Protein 6CR0 (pdb70)

Secondary structure (DSSP, 8-state):
-EEEEEE--BHHHHHHHHHHHHTT--EEEEESSSSSBTT--EEEETTEEEE-S--B--TTSHHHHHHHHHHT--EEEP--TT--EEEEE-TTS-EEEE-HHHHHHHHHHHHHHHTTTHHHH-SSTTSTTSSTHHHHHTTSBHHHHHTTS---HHHHHHHHHHHHHHHTS-TTSBBHHHHHHHHHHTTT-HHHHHHHTTSEEETT-HHHHHHHHHHT--EEEEESS-EEEEEE-SS-EEEEETTS-EEEEEEEEE---GGGGGGSEEESPPPHHHHHHHHHTB--B-EEEEEEESS---SEEEEE-TTSS-SEEEEEEEETTTEEEEEEEESBGGGS-TT-HHHHHHHHHHHH-S--EEEEEEE-GGG-TTTSSSS--BBTTTGGGHHHHHS-BTTEEE-SGGG-SS-TTSHHHHHHHHHHHHHHHHHHH-

Foldseek 3Di:
DFAEEEEAQALLSLLLLLLLQVVVGAYEYEYQAPAHHQQWDWDDDPNDTDTFGDWFADVLLPLVVVLCVVQVWDWDWDPPVQADWEWEQAAVLDIDIDPPVRLCVQQLVLVCQLLVCLCVQPVPLLQRCPPVVLLVQLQQFSVNSSVVRPGDDSNSQLVQLVCLLLQLHRRRWFGSVVVSSLCVSLVVDSVSSVCRVHTTTTVPGPRVSSVSSNVSGPYHYHYNWHWAEWEDDLAWIWIATPVGDIDIHRFYEYAFALLLVVRHHYVVDQDPLSVVCSVAWGDFFKKKKKWFWLAFQGFYWYAYHPPLFFRIWGWPDGDNGRRTIIITMGRHCVSFDPVDVVRVVVSVCSHRNDIDIDDMDMDRQCPPSRRVHSFGGTTRSPLVSLCSQQPADNRYGYAYLSNGSHRSRHSSRSSRRSVVSSVVSVVVVD

Nearest PDB structures (foldseek):
  6cr0-assembly1_A  TM=1.002E+00  e=2.284E-96  Shinella sp. HZN7
  7khn-assembly1_A  TM=9.848E-01  e=5.709E-60  Pseudomonas putida S16
  6c71-assembly2_D-2  TM=9.847E-01  e=2.132E-59  Pseudomonas putida S16
  7kho-assembly2_B  TM=9.846E-01  e=1.901E-59  Pseudomonas putida S16
  8dq8-assembly1_A  TM=9.845E-01  e=6.704E-59  Pseudomonas putida S16

GO terms:
  GO:0018531 (S)-6-hydroxynicotine oxidase activity (F, EXP)

Organism: Shinella sp. (strain HZN7) (NCBI:txid879274)

B-factor: mean 30.32, std 12.11, range [13.27, 99.27]

Radius of gyration: 21.41 Å; Cα contacts (8 Å, |Δi|>4): 996; chains: 1; bounding box: 61×57×40 Å

Structure (mmCIF, N/CA/C/O backbone):
data_6CR0
#
_entry.id   6CR0
#
_cell.length_a   96.282
_cell.length_b   96.282
_cell.length_c   78.628
_cell.angle_alpha   90.000
_cell.angle_beta   90.000
_cell.angle_gamma   120.000
#
_symmetry.space_group_name_H-M   'P 31 2 1'
#
loop_
_entity.id
_entity.type
_entity.pdbx_description
1 polymer '(S)-6-hydroxynicotine oxidase'
2 non-polymer 'CALCIUM ION'
3 non-polymer (4S)-2-METHYL-2,4-PENTANEDIOL
4 non-polymer 'ACETATE ION'
5 non-polymer 'FLAVIN-ADENINE DINUCLEOTIDE'
6 water water
#
loop_
_atom_site.group_PDB
_atom_site.id
_atom_site.type_symbol
_atom_site.label_atom_id
_atom_site.label_alt_id
_atom_site.label_comp_id
_atom_site.label_asym_id
_atom_site.label_entity_id
_atom_site.label_seq_id
_atom_site.pdbx_PDB_ins_code
_atom_site.Cartn_x
_atom_site.Cartn_y
_atom_site.Cartn_z
_atom_site.occupancy
_atom_site.B_iso_or_equiv
_atom_site.auth_seq_id
_atom_site.auth_comp_id
_atom_site.auth_asym_id
_atom_site.auth_atom_id
_atom_site.pdbx_PDB_model_num
ATOM 1 N N . ILE A 1 8 ? 53.089 89.297 88.392 1.00 56.33 5 ILE A N 1
ATOM 2 C CA . ILE A 1 8 ? 54.005 90.422 88.598 1.00 67.60 5 ILE A CA 1
ATOM 3 C C . ILE A 1 8 ? 54.907 90.184 89.814 1.00 70.01 5 ILE A C 1
ATOM 4 O O . ILE A 1 8 ? 54.510 90.435 90.953 1.00 55.16 5 ILE A O 1
ATOM 6 N N . TYR A 1 9 ? 56.134 89.725 89.568 1.00 58.93 6 TYR A N 1
ATOM 7 C CA . TYR A 1 9 ? 57.014 89.301 90.648 1.00 48.21 6 TYR A CA 1
ATOM 8 C C . TYR A 1 9 ? 57.762 90.478 91.255 1.00 36.79 6 TYR A C 1
ATOM 9 O O . TYR A 1 9 ? 57.983 91.511 90.620 1.00 40.94 6 TYR A O 1
ATOM 18 N N . ASP A 1 10 ? 58.179 90.304 92.510 1.00 34.81 7 ASP A N 1
ATOM 19 C CA . ASP A 1 10 ? 59.138 91.238 93.086 1.00 45.69 7 ASP A CA 1
ATOM 20 C C . ASP A 1 10 ? 60.451 91.202 92.309 1.00 40.05 7 ASP A C 1
ATOM 21 O O . ASP A 1 10 ? 61.026 92.246 91.979 1.00 36.34 7 ASP A O 1
ATOM 26 N N . ALA A 1 11 ? 60.937 90.003 91.996 1.00 39.27 8 ALA A N 1
ATOM 27 C CA . ALA A 1 11 ? 62.202 89.867 91.293 1.00 40.37 8 ALA A CA 1
ATOM 28 C C . ALA A 1 11 ? 62.163 88.673 90.353 1.00 31.85 8 ALA A C 1
ATOM 29 O O . ALA A 1 11 ? 61.659 87.601 90.700 1.00 36.94 8 ALA A O 1
ATOM 31 N N . ILE A 1 12 ? 62.654 88.885 89.143 1.00 32.77 9 ILE A N 1
ATOM 32 C CA . ILE A 1 12 ? 63.004 87.798 88.234 1.00 34.26 9 ILE A CA 1
ATOM 33 C C . ILE A 1 12 ? 64.513 87.617 88.307 1.00 30.90 9 ILE A C 1
ATOM 34 O O . ILE A 1 12 ? 65.268 88.580 88.134 1.00 33.45 9 ILE A O 1
ATOM 39 N N . VAL A 1 13 ? 64.952 86.383 88.540 1.00 33.65 10 VAL A N 1
ATOM 40 C CA . VAL A 1 13 ? 66.366 86.024 88.545 1.00 30.74 10 VAL A CA 1
ATOM 41 C C . VAL A 1 13 ? 66.637 85.176 87.308 1.00 28.84 10 VAL A C 1
ATOM 42 O O . VAL A 1 13 ? 66.077 84.085 87.162 1.00 32.42 10 VAL A O 1
ATOM 46 N N . VAL A 1 14 ? 67.486 85.681 86.418 1.00 28.30 11 VAL A N 1
ATOM 47 C CA . VAL A 1 14 ? 67.820 84.989 85.187 1.00 27.12 11 VAL A CA 1
ATOM 48 C C . VAL A 1 14 ? 69.099 84.197 85.441 1.00 32.05 11 VAL A C 1
ATOM 49 O O . VAL A 1 14 ? 70.171 84.782 85.624 1.00 31.56 11 VAL A O 1
ATOM 53 N N . GLY A 1 15 ? 68.978 82.869 85.444 1.00 30.17 12 GLY A N 1
ATOM 54 C CA . GLY A 1 15 ? 70.119 81.980 85.566 1.00 31.09 12 GLY A CA 1
ATOM 55 C C . GLY A 1 15 ? 70.115 81.231 86.887 1.00 26.49 12 GLY A C 1
ATOM 56 O O . GLY A 1 15 ? 69.913 81.854 87.942 1.00 28.85 12 GLY A O 1
ATOM 57 N N . ALA A 1 16 ? 70.355 79.911 86.857 1.00 31.13 13 ALA A N 1
ATOM 58 C CA . ALA A 1 16 ? 70.328 79.073 88.050 1.00 31.49 13 ALA A CA 1
ATOM 59 C C . ALA A 1 16 ? 71.681 78.400 88.292 1.00 26.86 13 ALA A C 1
ATOM 60 O O . ALA A 1 16 ? 71.758 77.260 88.739 1.00 28.91 13 ALA A O 1
ATOM 62 N N . GLY A 1 17 ? 72.768 79.113 88.014 1.00 26.76 14 GLY A N 1
ATOM 63 C CA . GLY A 1 17 ? 74.059 78.780 88.569 1.00 27.06 14 GLY A CA 1
ATOM 64 C C . GLY A 1 17 ? 74.150 79.292 89.993 1.00 25.18 14 GLY A C 1
ATOM 65 O O . GLY A 1 17 ? 73.172 79.729 90.598 1.00 27.52 14 GLY A O 1
ATOM 66 N N . PHE A 1 18 ? 75.361 79.228 90.538 1.00 22.29 15 PHE A N 1
ATOM 67 C CA . PHE A 1 18 ? 75.544 79.616 91.935 1.00 23.05 15 PHE A CA 1
ATOM 68 C C . PHE A 1 18 ? 75.094 81.054 92.204 1.00 24.24 15 PHE A C 1
ATOM 69 O O . PHE A 1 18 ? 74.472 81.310 93.233 1.00 25.69 15 PHE A O 1
ATOM 77 N N . SER A 1 19 ? 75.420 82.011 91.321 1.00 24.65 16 SER A N 1
ATOM 78 C CA . SER A 1 19 ? 75.065 83.407 91.596 1.00 23.23 16 SER A CA 1
ATOM 79 C C . SER A 1 19 ? 73.550 83.617 91.568 1.00 24.28 16 SER A C 1
ATOM 80 O O . SER A 1 19 ? 72.986 84.286 92.448 1.00 24.82 16 SER A O 1
ATOM 83 N N . GLY A 1 20 ? 72.868 83.045 90.580 1.00 26.05 17 GLY A N 1
ATOM 84 C CA . GLY A 1 20 ? 71.432 83.222 90.518 1.00 29.13 17 GLY A CA 1
ATOM 85 C C . GLY A 1 20 ? 70.729 82.494 91.645 1.00 28.45 17 GLY A C 1
ATOM 86 O O . GLY A 1 20 ? 69.754 82.996 92.211 1.00 28.47 17 GLY A O 1
ATOM 87 N N . LEU A 1 21 ? 71.219 81.306 91.998 1.00 25.76 18 LEU A N 1
ATOM 88 C CA . LEU A 1 21 ? 70.580 80.552 93.070 1.00 25.92 18 LEU A CA 1
ATOM 89 C C . LEU A 1 21 ? 70.724 81.271 94.403 1.00 26.72 18 LEU A C 1
ATOM 90 O O . LEU A 1 21 ? 69.764 81.358 95.168 1.00 27.30 18 LEU A O 1
ATOM 95 N N . VAL A 1 22 ? 71.928 81.767 94.715 1.00 27.20 19 VAL A N 1
ATOM 96 C CA . VAL A 1 22 ? 72.113 82.514 95.962 1.00 25.07 19 VAL A CA 1
ATOM 97 C C . VAL A 1 22 ? 71.301 83.811 95.959 1.00 27.10 19 VAL A C 1
ATOM 98 O O . VAL A 1 22 ? 70.682 84.165 96.969 1.00 27.20 19 VAL A O 1
ATOM 102 N N . ALA A 1 23 ? 71.283 84.540 94.835 1.00 26.86 20 ALA A N 1
ATOM 103 C CA . ALA A 1 23 ? 70.432 85.729 94.738 1.00 27.26 20 ALA A CA 1
ATOM 104 C C . ALA A 1 23 ? 68.977 85.391 95.059 1.00 28.79 20 ALA A C 1
ATOM 105 O O . ALA A 1 23 ? 68.321 86.067 95.862 1.00 30.07 20 ALA A O 1
ATOM 107 N N . ALA A 1 24 ? 68.462 84.325 94.461 1.00 28.01 21 ALA A N 1
ATOM 108 C CA . ALA A 1 24 ? 67.069 83.947 94.682 1.00 30.38 21 ALA A CA 1
ATOM 109 C C . ALA A 1 24 ? 66.832 83.510 96.120 1.00 31.64 21 ALA A C 1
ATOM 110 O O . ALA A 1 24 ? 65.775 83.789 96.696 1.00 31.61 21 ALA A O 1
ATOM 112 N N . ARG A 1 25 ? 67.808 82.822 96.712 1.00 32.63 22 ARG A N 1
ATOM 113 C CA . ARG A 1 25 ? 67.698 82.399 98.102 1.00 31.42 22 ARG A CA 1
ATOM 114 C C . ARG A 1 25 ? 67.660 83.607 99.031 1.00 34.86 22 ARG A C 1
ATOM 115 O O . ARG A 1 25 ? 66.848 83.660 99.968 1.00 34.96 22 ARG A O 1
ATOM 123 N N . GLU A 1 26 ? 68.513 84.605 98.774 1.00 32.36 23 GLU A N 1
ATOM 124 C CA . GLU A 1 26 ? 68.532 85.800 99.619 1.00 33.87 23 GLU A CA 1
ATOM 125 C C . GLU A 1 26 ? 67.219 86.571 99.510 1.00 31.86 23 GLU A C 1
ATOM 126 O O . GLU A 1 26 ? 66.649 87.001 100.520 1.00 34.52 23 GLU A O 1
ATOM 132 N N . LEU A 1 27 ? 66.729 86.766 98.281 1.00 30.63 24 LEU A N 1
ATOM 133 C CA . LEU A 1 27 ? 65.494 87.535 98.084 1.00 34.16 24 LEU A CA 1
ATOM 134 C C . LEU A 1 27 ? 64.290 86.792 98.656 1.00 39.48 24 LEU A C 1
ATOM 135 O O . LEU A 1 27 ? 63.392 87.405 99.257 1.00 35.65 24 LEU A O 1
ATOM 140 N N . SER A 1 28 ? 64.251 85.472 98.465 1.00 37.16 25 SER A N 1
ATOM 141 C CA A SER A 1 28 ? 63.209 84.646 99.074 0.50 42.16 25 SER A CA 1
ATOM 142 C CA B SER A 1 28 ? 63.203 84.659 99.073 0.50 42.05 25 SER A CA 1
ATOM 143 C C . SER A 1 28 ? 63.223 84.784 100.589 1.00 43.69 25 SER A C 1
ATOM 144 O O . SER A 1 28 ? 62.162 84.926 101.222 1.00 41.42 25 SER A O 1
ATOM 149 N N . ALA A 1 29 ? 64.413 84.749 101.191 1.00 44.25 26 ALA A N 1
ATOM 150 C CA . ALA A 1 29 ? 64.525 84.853 102.641 1.00 50.52 26 ALA A CA 1
ATOM 151 C C . ALA A 1 29 ? 64.102 86.225 103.139 1.00 39.16 26 ALA A C 1
ATOM 152 O O . ALA A 1 29 ? 63.733 86.370 104.309 1.00 45.67 26 ALA A O 1
ATOM 154 N N . GLN A 1 30 ? 64.181 87.245 102.292 1.00 39.42 27 GLN A N 1
ATOM 155 C CA . GLN A 1 30 ? 63.683 88.568 102.643 1.00 45.01 27 GLN A CA 1
ATOM 156 C C . GLN A 1 30 ? 62.170 88.690 102.507 1.00 55.95 27 GLN A C 1
ATOM 157 O O . GLN A 1 30 ? 61.635 89.786 102.701 1.00 59.85 27 GLN A O 1
ATOM 163 N N . GLY A 1 31 ? 61.480 87.602 102.173 1.00 41.43 28 GLY A N 1
ATOM 164 C CA . GLY A 1 31 ? 60.041 87.637 101.977 1.00 37.50 28 GLY A CA 1
ATOM 165 C C . GLY A 1 31 ? 59.582 88.197 100.649 1.00 41.24 28 GLY A C 1
ATOM 166 O O . GLY A 1 31 ? 58.396 88.510 100.499 1.00 41.42 28 GLY A O 1
ATOM 167 N N . ARG A 1 32 ? 60.473 88.322 99.671 1.00 40.76 29 ARG A N 1
ATOM 168 C CA . ARG A 1 32 ? 60.111 88.831 98.357 1.00 45.00 29 ARG A CA 1
ATOM 169 C C . ARG A 1 32 ? 59.660 87.686 97.447 1.00 52.09 29 ARG A C 1
ATOM 170 O O . ARG A 1 32 ? 60.028 86.528 97.649 1.00 41.25 29 ARG A O 1
ATOM 173 N N . SER A 1 33 ? 58.836 88.013 96.449 1.00 40.12 30 SER A N 1
ATOM 174 C CA . SER A 1 33 ? 58.380 87.021 95.482 1.00 44.34 30 SER A CA 1
ATOM 175 C C . SER A 1 33 ? 59.377 86.923 94.329 1.00 37.95 30 SER A C 1
ATOM 176 O O . SER A 1 33 ? 59.771 87.945 93.755 1.00 41.18 30 SER A O 1
ATOM 179 N N . VAL A 1 34 ? 59.781 85.701 93.989 1.00 41.48 31 VAL A N 1
ATOM 180 C CA . VAL A 1 34 ? 60.888 85.475 93.064 1.00 41.45 31 VAL A CA 1
ATOM 181 C C . VAL A 1 34 ? 60.483 84.498 91.969 1.00 38.87 31 VAL A C 1
ATOM 182 O O . VAL A 1 34 ? 59.898 83.444 92.240 1.00 37.40 31 VAL A O 1
ATOM 186 N N . LEU A 1 35 ? 60.846 84.824 90.733 1.00 34.98 32 LEU A N 1
ATOM 187 C CA . LEU A 1 35 ? 60.800 83.879 89.631 1.00 36.32 32 LEU A CA 1
ATOM 188 C C . LEU A 1 35 ? 62.226 83.626 89.158 1.00 31.94 32 LEU A C 1
ATOM 189 O O . LEU A 1 35 ? 62.949 84.575 88.844 1.00 37.15 32 LEU A O 1
ATOM 194 N N . ILE A 1 36 ? 62.607 82.358 89.075 1.00 32.45 33 ILE A N 1
ATOM 195 C CA . ILE A 1 36 ? 63.884 81.956 88.480 1.00 34.59 33 ILE A CA 1
ATOM 196 C C . ILE A 1 36 ? 63.638 81.466 87.059 1.00 37.92 33 ILE A C 1
ATOM 197 O O . ILE A 1 36 ? 62.792 80.588 86.839 1.00 39.16 33 ILE A O 1
ATOM 202 N N . ILE A 1 37 ? 64.393 82.003 86.100 1.00 33.29 34 ILE A N 1
ATOM 203 C CA . ILE A 1 37 ? 64.319 81.589 84.697 1.00 29.84 34 ILE A CA 1
ATOM 204 C C . ILE A 1 37 ? 65.695 81.054 84.290 1.00 30.42 34 ILE A C 1
ATOM 205 O O . ILE A 1 37 ? 66.702 81.766 84.388 1.00 30.16 34 ILE A O 1
ATOM 210 N N . GLU A 1 38 ? 65.740 79.807 83.838 1.00 32.49 35 GLU A N 1
ATOM 211 C CA . GLU A 1 38 ? 66.986 79.142 83.469 1.00 33.36 35 GLU A CA 1
ATOM 212 C C . GLU A 1 38 ? 66.853 78.520 82.086 1.00 30.51 35 GLU A C 1
ATOM 213 O O . GLU A 1 38 ? 65.880 77.812 81.818 1.00 34.55 35 GLU A O 1
ATOM 219 N N . ALA A 1 39 D 67.846 78.761 81.217 1.00 31.64 36 ALA A N 1
ATOM 220 C CA . ALA A 1 39 D 67.807 78.221 79.861 1.00 30.28 36 ALA A CA 1
ATOM 221 C C . ALA A 1 39 D 67.904 76.700 79.845 1.00 35.53 36 ALA A C 1
ATOM 222 O O . ALA A 1 39 D 67.246 76.038 79.035 1.00 37.42 36 ALA A O 1
ATOM 224 N N . ARG A 1 40 ? 68.756 76.134 80.690 1.00 32.10 37 ARG A N 1
ATOM 225 C CA . ARG A 1 40 ? 69.008 74.706 80.698 1.00 31.08 37 ARG A CA 1
ATOM 226 C C . ARG A 1 40 ? 67.910 73.966 81.454 1.00 30.15 37 ARG A C 1
ATOM 227 O O . ARG A 1 40 ? 67.031 74.562 82.089 1.00 31.71 37 ARG A O 1
ATOM 235 N N . HIS A 1 41 ? 67.998 72.636 81.397 1.00 33.32 38 HIS A N 1
ATOM 236 C CA . HIS A 1 41 ? 67.116 71.757 82.148 1.00 37.93 38 HIS A CA 1
ATOM 237 C C . HIS A 1 41 ? 67.759 71.269 83.438 1.00 37.80 38 HIS A C 1
ATOM 238 O O . HIS A 1 41 ? 67.434 70.177 83.915 1.00 38.99 38 HIS A O 1
ATOM 245 N N . ARG A 1 42 ? 68.658 72.064 84.018 1.00 35.24 39 ARG A N 1
ATOM 246 C CA . ARG A 1 42 ? 69.397 71.654 85.202 1.00 30.46 39 ARG A CA 1
ATOM 247 C C . ARG A 1 42 ? 69.848 72.885 85.963 1.00 29.33 39 ARG A C 1
ATOM 248 O O . ARG A 1 42 ? 69.883 73.988 85.414 1.00 28.72 39 ARG A O 1
ATOM 256 N N . LEU A 1 43 ? 70.248 72.667 87.214 1.00 29.21 40 LEU A N 1
ATOM 257 C CA . LEU A 1 43 ? 70.934 73.678 88.008 1.00 29.33 40 LEU A CA 1
ATOM 258 C C . LEU A 1 43 ? 72.428 73.661 87.729 1.00 26.24 40 LEU A C 1
ATOM 259 O O . LEU A 1 43 ? 72.973 72.687 87.216 1.00 26.09 40 LEU A O 1
ATOM 264 N N . GLY A 1 44 ? 73.116 74.731 88.134 1.00 24.97 41 GLY A N 1
ATOM 265 C CA . GLY A 1 44 ? 74.561 74.692 88.316 1.00 24.65 41 GLY A CA 1
ATOM 266 C C . GLY A 1 44 ? 75.374 75.521 87.334 1.00 27.67 41 GLY A C 1
ATOM 267 O O . GLY A 1 44 ? 76.488 75.945 87.676 1.00 24.18 41 GLY A O 1
ATOM 268 N N . GLY A 1 45 ? 74.866 75.729 86.120 1.00 26.82 42 GLY A N 1
ATOM 269 C CA . GLY A 1 45 ? 75.572 76.556 85.157 1.00 28.03 42 GLY A CA 1
ATOM 270 C C . GLY A 1 45 ? 76.916 75.971 84.760 1.00 24.08 42 GLY A C 1
ATOM 271 O O . GLY A 1 45 ? 77.014 74.874 84.180 1.00 24.99 42 GLY A O 1
ATOM 272 N N . ARG A 1 46 ? 77.982 76.713 85.059 1.00 22.71 43 ARG A N 1
ATOM 273 C CA . ARG A 1 46 ? 79.341 76.262 84.773 1.00 22.96 43 ARG A CA 1
ATOM 274 C C . ARG A 1 46 ? 79.897 75.327 85.851 1.00 21.33 43 ARG A C 1
ATOM 275 O O . ARG A 1 46 ? 81.075 74.944 85.797 1.00 22.42 43 ARG A O 1
ATOM 283 N N . THR A 1 47 ? 79.059 74.909 86.791 1.00 24.42 44 THR A N 1
ATOM 284 C CA . THR A 1 47 ? 79.303 73.692 87.555 1.00 21.13 44 THR A CA 1
ATOM 285 C C . THR A 1 47 ? 78.317 72.619 87.085 1.00 22.65 44 THR A C 1
ATOM 286 O O . THR A 1 47 ? 77.147 72.905 86.787 1.00 23.59 44 THR A O 1
ATOM 290 N N . HIS A 1 48 ? 78.807 71.383 86.988 1.00 20.72 45 HIS A N 1
ATOM 291 C CA . HIS A 1 48 ? 78.078 70.333 86.289 1.00 22.89 45 HIS A CA 1
ATOM 292 C C . HIS A 1 48 ? 78.666 68.979 86.666 1.00 21.90 45 HIS A C 1
ATOM 293 O O . HIS A 1 48 ? 79.882 68.782 86.611 1.00 22.83 45 HIS A O 1
ATOM 300 N N . VAL A 1 49 ? 77.803 68.045 87.054 1.00 22.00 46 VAL A N 1
ATOM 301 C CA . VAL A 1 49 ? 78.203 66.674 87.363 1.00 21.60 46 VAL A CA 1
ATOM 302 C C . VAL A 1 49 ? 77.579 65.744 86.331 1.00 23.84 46 VAL A C 1
ATOM 303 O O . VAL A 1 49 ? 76.365 65.817 86.073 1.00 26.82 46 VAL A O 1
ATOM 307 N N . VAL A 1 50 ? 78.405 64.868 85.750 1.00 22.80 47 VAL A N 1
ATOM 308 C CA . VAL A 1 50 ? 77.962 63.925 84.727 1.00 24.88 47 VAL A CA 1
ATOM 309 C C . VAL A 1 50 ? 78.538 62.544 85.026 1.00 24.04 47 VAL A C 1
ATOM 310 O O . VAL A 1 50 ? 79.453 62.373 85.830 1.00 25.71 47 VAL A O 1
ATOM 314 N N . ASN A 1 51 ? 78.007 61.547 84.329 1.00 24.64 48 ASN A N 1
ATOM 315 C CA . ASN A 1 51 ? 78.493 60.186 84.447 1.00 23.99 48 ASN A CA 1
ATOM 316 C C . ASN A 1 51 ? 79.640 59.934 83.482 1.00 24.67 48 ASN A C 1
ATOM 317 O O . ASN A 1 51 ? 79.538 60.215 82.280 1.00 28.67 48 ASN A O 1
ATOM 322 N N . PHE A 1 52 ? 80.715 59.348 83.991 1.00 23.12 49 PHE A N 1
ATOM 323 C CA . PHE A 1 52 ? 81.791 58.845 83.155 1.00 22.12 49 PHE A CA 1
ATOM 324 C C . PHE A 1 52 ? 82.111 57.449 83.654 1.00 22.19 49 PHE A C 1
ATOM 325 O O . PHE A 1 52 ? 82.495 57.288 84.818 1.00 24.88 49 PHE A O 1
ATOM 333 N N . LEU A 1 53 ? 81.910 56.458 82.805 1.00 25.00 50 LEU A N 1
ATOM 334 C CA . LEU A 1 53 ? 82.151 55.066 83.166 1.00 26.62 50 LEU A CA 1
ATOM 335 C C . LEU A 1 53 ? 81.344 54.689 84.402 1.00 27.08 50 LEU A C 1
ATOM 336 O O . LEU A 1 53 ? 81.805 53.939 85.258 1.00 33.62 50 LEU A O 1
ATOM 341 N N . GLY A 1 54 ? 80.131 55.209 84.489 1.00 27.77 51 GLY A N 1
ATOM 342 C CA . GLY A 1 54 ? 79.264 54.885 85.607 1.00 35.44 51 GLY A CA 1
ATOM 343 C C . GLY A 1 54 ? 79.595 55.580 86.906 1.00 43.78 51 GLY A C 1
ATOM 344 O O . GLY A 1 54 ? 78.986 55.257 87.929 1.00 34.70 51 GLY A O 1
ATOM 345 N N . ARG A 1 55 ? 80.552 56.518 86.906 1.00 30.72 52 ARG A N 1
ATOM 346 C CA . ARG A 1 55 ? 80.964 57.259 88.085 1.00 34.58 52 ARG A CA 1
ATOM 347 C C . ARG A 1 55 ? 80.585 58.724 87.927 1.00 32.84 52 ARG A C 1
ATOM 348 O O . ARG A 1 55 ? 80.765 59.290 86.847 1.00 28.65 52 ARG A O 1
ATOM 356 N N . PRO A 1 56 ? 80.030 59.361 88.956 1.00 29.03 53 PRO A N 1
ATOM 357 C CA . PRO A 1 56 ? 79.693 60.783 88.841 1.00 27.95 53 PRO A CA 1
ATOM 358 C C . PRO A 1 56 ? 80.974 61.592 88.945 1.00 30.20 53 PRO A C 1
ATOM 359 O O . PRO A 1 56 ? 81.761 61.390 89.872 1.00 32.29 53 PRO A O 1
ATOM 363 N N . VAL A 1 57 ? 81.209 62.481 87.972 1.00 23.56 54 VAL A N 1
ATOM 364 C CA . VAL A 1 57 ? 82.412 63.303 87.963 1.00 22.07 54 VAL A CA 1
ATOM 365 C C . VAL A 1 57 ? 82.030 64.763 87.752 1.00 21.86 54 VAL A C 1
ATOM 366 O O . VAL A 1 57 ? 81.047 65.083 87.075 1.00 22.93 54 VAL A O 1
ATOM 370 N N . GLU A 1 58 ? 82.829 65.661 88.347 1.00 19.84 55 GLU A N 1
ATOM 371 C CA . GLU A 1 58 ? 82.685 67.087 88.093 1.00 20.37 55 GLU A CA 1
ATOM 372 C C . GLU A 1 58 ? 83.299 67.441 86.742 1.00 20.58 55 GLU A C 1
ATOM 373 O O . GLU A 1 58 ? 84.477 67.169 86.502 1.00 22.71 55 GLU A O 1
ATOM 379 N N . ILE A 1 59 ? 82.537 68.113 85.885 1.00 20.86 56 ILE A N 1
ATOM 380 C CA . ILE A 1 59 ? 83.073 68.464 84.575 1.00 20.54 56 ILE A CA 1
ATOM 381 C C . ILE A 1 59 ? 83.069 69.968 84.339 1.00 23.57 56 ILE A C 1
ATOM 382 O O . ILE A 1 59 ? 83.548 70.424 83.298 1.00 22.17 56 ILE A O 1
ATOM 387 N N . GLY A 1 60 ? 82.611 70.748 85.312 1.00 21.61 57 GLY A N 1
ATOM 388 C CA . GLY A 1 60 ? 82.901 72.164 85.398 1.00 19.36 57 GLY A CA 1
ATOM 389 C C . GLY A 1 60 ? 83.658 72.488 86.669 1.00 19.05 57 GLY A C 1
ATOM 390 O O . GLY A 1 60 ? 84.555 71.734 87.075 1.00 21.18 57 GLY A O 1
ATOM 391 N N . GLY A 1 61 ? 83.344 73.619 87.289 1.00 21.49 58 GLY A N 1
ATOM 392 C CA . GLY A 1 61 ? 84.124 74.043 88.454 1.00 21.80 58 GLY A CA 1
ATOM 393 C C . GLY A 1 61 ? 83.762 73.226 89.695 1.00 21.15 58 GLY A C 1
ATOM 394 O O . GLY A 1 61 ? 82.599 72.885 89.917 1.00 22.69 58 GLY A O 1
ATOM 395 N N . ALA A 1 62 ? 84.789 72.914 90.512 1.00 22.91 59 ALA A N 1
ATOM 396 C CA . ALA A 1 62 ? 84.534 72.145 91.735 1.00 22.77 59 ALA A CA 1
ATOM 397 C C . ALA A 1 62 ? 85.531 72.349 92.872 1.00 21.53 59 ALA A C 1
ATOM 398 O O . ALA A 1 62 ? 85.243 71.967 94.016 1.00 23.39 59 ALA A O 1
ATOM 400 N N . GLY A 1 63 ? 86.686 72.958 92.602 1.00 18.78 60 GLY A N 1
ATOM 401 C CA . GLY A 1 63 ? 87.692 73.150 93.637 1.00 18.47 60 GLY A CA 1
ATOM 402 C C . GLY A 1 63 ? 87.346 74.314 94.548 1.00 18.41 60 GLY A C 1
ATOM 403 O O . GLY A 1 63 ? 86.991 75.405 94.080 1.00 19.69 60 GLY A O 1
ATOM 404 N N . VAL A 1 64 ? 87.430 74.077 95.863 1.00 17.31 61 VAL A N 1
ATOM 405 C CA . VAL A 1 64 ? 87.063 75.061 96.875 1.00 18.69 61 VAL A CA 1
ATOM 406 C C . VAL A 1 64 ? 88.006 74.947 98.071 1.00 18.78 61 VAL A C 1
ATOM 407 O O . VAL A 1 64 ? 88.693 73.944 98.263 1.00 17.46 61 VAL A O 1
ATOM 411 N N . HIS A 1 65 ? 87.997 75.983 98.913 1.00 17.50 62 HIS A N 1
ATOM 412 C CA . HIS A 1 65 ? 88.873 76.013 100.082 1.00 17.13 62 HIS A CA 1
ATOM 413 C C . HIS A 1 65 ? 88.222 76.932 101.105 1.00 18.13 62 HIS A C 1
ATOM 414 O O . HIS A 1 65 ? 87.443 77.806 100.749 1.00 17.93 62 HIS A O 1
ATOM 421 N N . TRP A 1 66 ? 88.518 76.711 102.386 1.00 18.47 63 TRP A N 1
ATOM 422 C CA . TRP A 1 66 ? 87.910 77.577 103.401 1.00 20.20 63 TRP A CA 1
ATOM 423 C C . TRP A 1 66 ? 88.457 79.001 103.391 1.00 19.25 63 TRP A C 1
ATOM 424 O O . TRP A 1 66 ? 87.845 79.884 104.000 1.00 20.71 63 TRP A O 1
ATOM 435 N N . CYS A 1 67 ? 89.554 79.266 102.691 1.00 17.76 64 CYS A N 1
ATOM 436 C CA . CYS A 1 67 ? 89.964 80.656 102.497 1.00 18.19 64 CYS A CA 1
ATOM 437 C C . CYS A 1 67 ? 89.047 81.402 101.529 1.00 20.00 64 CYS A C 1
ATOM 438 O O . CYS A 1 67 ? 89.251 82.591 101.281 1.00 20.58 64 CYS A O 1
ATOM 441 N N . GLN A 1 68 ? 88.038 80.735 100.954 1.00 17.52 65 GLN A N 1
ATOM 442 C CA . GLN A 1 68 ? 87.035 81.342 100.095 1.00 19.85 65 GLN A CA 1
ATOM 443 C C . GLN A 1 68 ? 85.773 81.478 100.929 1.00 19.43 65 GLN A C 1
ATOM 444 O O . GLN A 1 68 ? 85.046 80.507 101.120 1.00 19.09 65 GLN A O 1
ATOM 450 N N . PRO A 1 69 ? 85.505 82.650 101.496 1.00 18.77 66 PRO A N 1
ATOM 451 C CA . PRO A 1 69 ? 84.559 82.710 102.622 1.00 19.78 66 PRO A CA 1
ATOM 452 C C . PRO A 1 69 ? 83.100 82.571 102.252 1.00 21.16 66 PRO A C 1
ATOM 453 O O . PRO A 1 69 ? 82.285 82.132 103.087 1.00 23.39 66 PRO A O 1
ATOM 457 N N . HIS A 1 70 ? 82.722 82.960 101.034 1.00 20.43 67 HIS A N 1
ATOM 458 C CA . HIS A 1 70 ? 81.328 82.897 100.634 1.00 21.34 67 HIS A CA 1
ATOM 459 C C . HIS A 1 70 ? 80.889 81.463 100.359 1.00 23.01 67 HIS A C 1
ATOM 460 O O . HIS A 1 70 ? 79.820 81.037 100.817 1.00 23.39 67 HIS A O 1
ATOM 467 N N . VAL A 1 71 ? 81.696 80.697 99.614 1.00 20.16 68 VAL A N 1
ATOM 468 C CA . VAL A 1 71 ? 81.354 79.298 99.420 1.00 20.69 68 VAL A CA 1
ATOM 469 C C . VAL A 1 71 ? 81.503 78.522 100.727 1.00 27.05 68 VAL A C 1
ATOM 470 O O . VAL A 1 71 ? 80.687 77.638 101.024 1.00 23.30 68 VAL A O 1
ATOM 474 N N . PHE A 1 72 ? 82.470 78.879 101.569 1.00 22.50 69 PHE A N 1
ATOM 475 C CA . PHE A 1 72 ? 82.596 78.174 102.838 1.00 20.32 69 PHE A CA 1
ATOM 476 C C . PHE A 1 72 ? 81.351 78.379 103.694 1.00 23.31 69 PHE A C 1
ATOM 477 O O . PHE A 1 72 ? 80.851 77.430 104.312 1.00 23.48 69 PHE A O 1
ATOM 485 N N . ALA A 1 73 ? 80.826 79.607 103.727 1.00 23.84 70 ALA A N 1
ATOM 486 C CA . ALA A 1 73 ? 79.614 79.873 104.502 1.00 24.62 70 ALA A CA 1
ATOM 487 C C . ALA A 1 73 ? 78.441 79.030 104.012 1.00 26.72 70 ALA A C 1
ATOM 488 O O . ALA A 1 73 ? 77.643 78.536 104.817 1.00 27.09 70 ALA A O 1
ATOM 490 N N . GLU A 1 74 ? 78.300 78.858 102.694 1.00 26.23 71 GLU A N 1
ATOM 491 C CA . GLU A 1 74 ? 77.204 78.027 102.192 1.00 25.77 71 GLU A CA 1
ATOM 492 C C . GLU A 1 74 ? 77.431 76.560 102.526 1.00 26.11 71 GLU A C 1
ATOM 493 O O . GLU A 1 74 ? 76.472 75.828 102.811 1.00 26.20 71 GLU A O 1
ATOM 499 N N . MET A 1 75 ? 78.680 76.094 102.437 1.00 25.01 72 MET A N 1
ATOM 500 C CA . MET A 1 75 ? 78.995 74.722 102.824 1.00 23.82 72 MET A CA 1
ATOM 501 C C . MET A 1 75 ? 78.659 74.497 104.291 1.00 25.21 72 MET A C 1
ATOM 502 O O . MET A 1 75 ? 78.126 73.444 104.657 1.00 26.15 72 MET A O 1
ATOM 507 N N . GLN A 1 76 ? 78.912 75.500 105.135 1.00 23.35 73 GLN A N 1
ATOM 508 C CA . GLN A 1 76 ? 78.550 75.399 106.550 1.00 26.48 73 GLN A CA 1
ATOM 509 C C . GLN A 1 76 ? 77.036 75.362 106.720 1.00 25.28 73 GLN A C 1
ATOM 510 O O . GLN A 1 76 ? 76.507 74.583 107.529 1.00 26.78 73 GLN A O 1
ATOM 516 N N . ARG A 1 77 ? 76.319 76.196 105.966 1.00 25.23 74 ARG A N 1
ATOM 517 C CA . ARG A 1 77 ? 74.869 76.257 106.092 1.00 25.20 74 ARG A CA 1
ATOM 518 C C . ARG A 1 77 ? 74.215 74.928 105.738 1.00 27.18 74 ARG A C 1
ATOM 519 O O . ARG A 1 77 ? 73.271 74.499 106.411 1.00 29.59 74 ARG A O 1
ATOM 527 N N . TYR A 1 78 ? 74.699 74.253 104.698 1.00 26.19 75 TYR A N 1
ATOM 528 C CA . TYR A 1 78 ? 74.023 73.067 104.191 1.00 27.10 75 TYR A CA 1
ATOM 529 C C . TYR A 1 78 ? 74.731 71.772 104.549 1.00 28.42 75 TYR A C 1
ATOM 530 O O . TYR A 1 78 ? 74.204 70.692 104.247 1.00 34.68 75 TYR A O 1
ATOM 539 N N . GLY A 1 79 ? 75.870 71.845 105.217 1.00 29.23 76 GLY A N 1
ATOM 540 C CA . GLY A 1 79 ? 76.525 70.670 105.743 1.00 29.20 76 GLY A CA 1
ATOM 541 C C . GLY A 1 79 ? 77.433 69.953 104.775 1.00 34.46 76 GLY A C 1
ATOM 542 O O . GLY A 1 79 ? 77.566 68.727 104.870 1.00 37.79 76 GLY A O 1
ATOM 543 N N . PHE A 1 80 ? 78.089 70.678 103.862 1.00 24.45 77 PHE A N 1
ATOM 544 C CA . PHE A 1 80 ? 79.009 70.086 102.895 1.00 25.17 77 PHE A CA 1
ATOM 545 C C . PHE A 1 80 ? 80.445 70.209 103.391 1.00 27.98 77 PHE A C 1
ATOM 546 O O . PHE A 1 80 ? 80.851 71.270 103.889 1.00 30.05 77 PHE A O 1
ATOM 554 N N . GLY A 1 81 ? 81.197 69.111 103.292 1.00 25.98 78 GLY A N 1
ATOM 555 C CA . GLY A 1 81 ? 82.586 69.082 103.690 1.00 25.60 78 GLY A CA 1
ATOM 556 C C . GLY A 1 81 ? 83.544 69.214 102.515 1.00 23.62 78 GLY A C 1
ATOM 557 O O . GLY A 1 81 ? 83.144 69.296 101.358 1.00 27.35 78 GLY A O 1
ATOM 558 N N . PHE A 1 82 ? 84.829 69.283 102.862 1.00 23.72 79 PHE A N 1
ATOM 559 C CA . PHE A 1 82 ? 85.942 69.370 101.906 1.00 23.14 79 PHE A CA 1
ATOM 560 C C . PHE A 1 82 ? 86.479 67.976 101.615 1.00 25.98 79 PHE A C 1
ATOM 561 O O . PHE A 1 82 ? 87.018 67.312 102.506 1.00 29.92 79 PHE A O 1
ATOM 569 N N . LYS A 1 83 ? 86.331 67.527 100.373 1.00 22.53 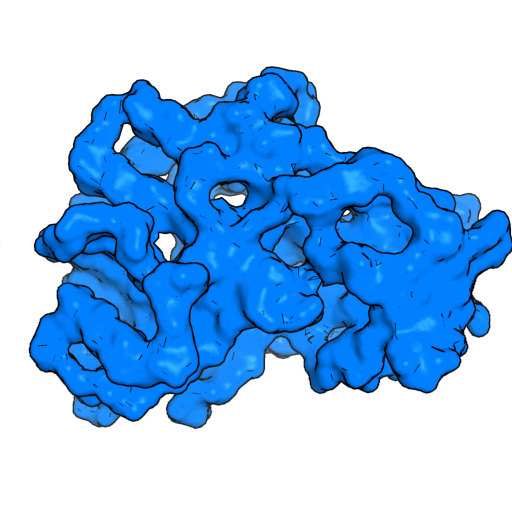80 LYS A N 1
ATOM 570 C CA . LYS A 1 83 ? 86.864 66.233 99.960 1.00 23.58 80 LYS A CA 1
ATOM 571 C C . LYS A 1 83 ? 88.321 66.395 99.541 1.00 24.83 80 LYS A C 1
ATOM 572 O O . LYS A 1 83 ? 88.633 67.233 98.691 1.00 22.48 80 LYS A O 1
ATOM 576 N N . GLU A 1 84 ? 89.193 65.543 100.085 1.00 23.77 81 GLU A N 1
ATOM 577 C CA . GLU A 1 84 ? 90.638 65.681 99.931 1.00 22.72 81 GLU A CA 1
ATOM 578 C C . GLU A 1 84 ? 91.121 64.944 98.690 1.00 25.70 81 GLU A C 1
ATOM 579 O O . GLU A 1 84 ? 90.915 63.726 98.546 1.00 26.35 81 GLU A O 1
ATOM 585 N N . ALA A 1 85 ? 91.756 65.686 97.792 1.00 20.51 82 ALA A N 1
ATOM 586 C CA . ALA A 1 85 ? 92.433 65.096 96.651 1.00 22.94 82 ALA A CA 1
ATOM 587 C C . ALA A 1 85 ? 93.620 64.246 97.099 1.00 22.61 82 ALA A C 1
ATOM 588 O O . ALA A 1 85 ? 94.243 64.523 98.126 1.00 20.84 82 ALA A O 1
ATOM 590 N N . PRO A 1 86 ? 93.969 63.204 96.332 1.00 20.55 83 PRO A N 1
ATOM 591 C CA . PRO A 1 86 ? 95.041 62.263 96.743 1.00 20.75 83 PRO A CA 1
ATOM 592 C C . PRO A 1 86 ? 96.445 62.742 96.395 1.00 22.79 83 PRO A C 1
ATOM 593 O O . PRO A 1 86 ? 97.148 62.195 95.545 1.00 23.37 83 PRO A O 1
ATOM 597 N N . LEU A 1 87 ? 96.890 63.808 97.082 1.00 21.09 84 LEU A N 1
ATOM 598 C CA . L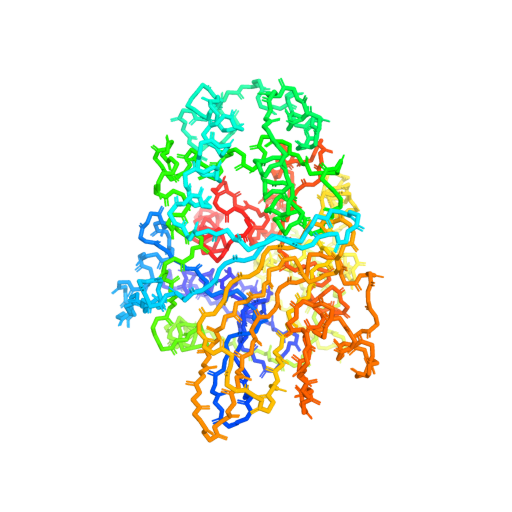EU A 1 87 ? 98.169 64.446 96.764 1.00 20.35 84 LEU A CA 1
ATOM 599 C C . LEU A 1 87 ? 99.367 63.674 97.311 1.00 20.17 84 LEU A C 1
ATOM 600 O O . LEU A 1 87 ? 100.373 63.522 96.612 1.00 22.21 84 LEU A O 1
ATOM 605 N N . ALA A 1 88 ? 99.292 63.185 98.553 1.00 19.12 85 ALA A N 1
ATOM 606 C CA . ALA A 1 88 ? 100.397 62.420 99.118 1.00 21.69 85 ALA A CA 1
ATOM 607 C C . ALA A 1 88 ? 100.658 61.143 98.338 1.00 23.94 85 ALA A C 1
ATOM 608 O O . ALA A 1 88 ? 101.804 60.682 98.258 1.00 26.19 85 ALA A O 1
ATOM 610 N N . ASP A 1 89 ? 99.614 60.604 97.698 1.00 20.72 86 ASP A N 1
ATOM 611 C CA . ASP A 1 89 ? 99.702 59.384 96.900 1.00 20.47 86 ASP A CA 1
ATOM 612 C C . ASP A 1 89 ? 100.334 59.611 95.532 1.00 20.11 86 ASP A C 1
ATOM 613 O O . ASP A 1 89 ? 100.615 58.623 94.841 1.00 22.49 86 ASP A O 1
ATOM 618 N N . LEU A 1 90 ? 100.585 60.859 95.150 1.00 18.67 87 LEU A N 1
ATOM 619 C CA . LEU A 1 90 ? 101.159 61.170 93.838 1.00 17.31 87 LEU A CA 1
ATOM 620 C C . LEU A 1 90 ? 102.437 60.392 93.601 1.00 23.46 87 LEU A C 1
ATOM 621 O O . LEU A 1 90 ? 103.352 60.375 94.436 1.00 25.79 87 LEU A O 1
ATOM 626 N N . ASP A 1 91 ? 102.469 59.701 92.473 1.00 21.45 88 ASP A N 1
ATOM 627 C CA . ASP A 1 91 ? 103.576 58.836 92.099 1.00 22.20 88 ASP A CA 1
ATOM 628 C C . ASP A 1 91 ? 104.582 59.517 91.181 1.00 28.47 88 ASP A C 1
ATOM 629 O O . ASP A 1 91 ? 105.793 59.324 91.341 1.00 34.19 88 ASP A O 1
ATOM 634 N N . LYS A 1 92 ? 104.114 60.324 90.238 1.00 22.85 89 LYS A N 1
ATOM 635 C CA . LYS A 1 92 ? 104.958 60.910 89.209 1.00 23.48 89 LYS A CA 1
ATOM 636 C C . LYS A 1 92 ? 104.366 62.252 88.819 1.00 25.18 89 LYS A C 1
ATOM 637 O O . LYS A 1 92 ? 103.143 62.404 88.750 1.00 22.44 89 LYS A O 1
ATOM 639 N N . ALA A 1 93 ? 105.244 63.216 88.550 1.00 22.66 90 ALA A N 1
ATOM 640 C CA . ALA A 1 93 ? 104.849 64.533 88.069 1.00 22.55 90 ALA A CA 1
ATOM 641 C C . ALA A 1 93 ? 105.686 64.838 86.839 1.00 29.48 90 ALA A C 1
ATOM 642 O O . ALA A 1 93 ? 106.904 64.605 86.836 1.00 28.15 90 ALA A O 1
ATOM 644 N N . TYR A 1 94 ? 105.029 65.340 85.796 1.00 22.01 91 TYR A N 1
ATOM 645 C CA . TYR A 1 94 ? 105.691 65.639 84.538 1.00 23.15 91 TYR A CA 1
ATOM 646 C C . TYR A 1 94 ? 105.467 67.091 84.152 1.00 19.55 91 TYR A C 1
ATOM 647 O O . TYR A 1 94 ? 104.415 67.671 84.421 1.00 20.92 91 TYR A O 1
ATOM 656 N N . MET A 1 95 ? 106.474 67.673 83.507 1.00 21.76 92 MET A N 1
ATOM 657 C CA . MET A 1 95 ? 106.353 68.975 82.875 1.00 22.64 92 MET A CA 1
ATOM 658 C C . MET A 1 95 ? 106.584 68.789 81.382 1.00 23.37 92 MET A C 1
ATOM 659 O O . MET A 1 95 ? 107.590 68.186 80.968 1.00 23.73 92 MET A O 1
ATOM 664 N N . VAL A 1 96 ? 105.646 69.278 80.576 1.00 20.90 93 VAL A N 1
ATOM 665 C CA . VAL A 1 96 ? 105.798 69.293 79.126 1.00 22.83 93 VAL A CA 1
ATOM 666 C C . VAL A 1 96 ? 105.985 70.741 78.694 1.00 22.48 93 VAL A C 1
ATOM 667 O O . VAL A 1 96 ? 105.100 71.587 78.896 1.00 23.00 93 VAL A O 1
ATOM 671 N N . PHE A 1 97 ? 107.151 71.035 78.148 1.00 24.73 94 PHE A N 1
ATOM 672 C CA . PHE A 1 97 ? 107.484 72.388 77.744 1.00 22.66 94 PHE A CA 1
ATOM 673 C C . PHE A 1 97 ? 106.815 72.771 76.430 1.00 23.63 94 PHE A C 1
ATOM 674 O O . PHE A 1 97 ? 106.262 71.934 75.704 1.00 26.46 94 PHE A O 1
ATOM 682 N N . ALA A 1 98 ? 106.936 74.059 76.100 1.00 25.44 95 ALA A N 1
ATOM 683 C CA . ALA A 1 98 ? 106.269 74.599 74.925 1.00 28.42 95 ALA A CA 1
ATOM 684 C C . ALA A 1 98 ? 106.765 73.931 73.648 1.00 39.21 95 ALA A C 1
ATOM 685 O O . ALA A 1 98 ? 105.989 73.755 72.703 1.00 35.05 95 ALA A O 1
ATOM 687 N N . ASP A 1 99 ? 108.035 73.526 73.611 1.00 38.83 96 ASP A N 1
ATOM 688 C CA . ASP A 1 99 ? 108.610 72.844 72.455 1.00 40.15 96 ASP A CA 1
ATOM 689 C C . ASP A 1 99 ? 108.287 71.353 72.425 1.00 37.90 96 ASP A C 1
ATOM 690 O O . ASP A 1 99 ? 108.754 70.652 71.519 1.00 38.14 96 ASP A O 1
ATOM 695 N N . GLY A 1 100 ? 107.526 70.841 73.392 1.00 36.42 97 GLY A N 1
ATOM 696 C CA . GLY A 1 100 ? 107.133 69.449 73.395 1.00 39.10 97 GLY A CA 1
ATOM 697 C C . GLY A 1 100 ? 108.003 68.528 74.227 1.00 39.64 97 GLY A C 1
ATOM 698 O O . GLY A 1 100 ? 107.593 67.388 74.477 1.00 40.42 97 GLY A O 1
ATOM 699 N N . GLN A 1 101 ? 109.180 68.973 74.660 1.00 41.22 98 GLN A N 1
ATOM 700 C CA . GLN A 1 101 ? 110.015 68.141 75.522 1.00 39.48 98 GLN A CA 1
ATOM 701 C C . GLN A 1 101 ? 109.313 67.893 76.852 1.00 31.61 98 GLN A C 1
ATOM 702 O O . GLN A 1 101 ? 108.744 68.809 77.443 1.00 30.42 98 GLN A O 1
ATOM 704 N N . LYS A 1 102 ? 109.338 66.639 77.313 1.00 31.55 99 LYS A N 1
ATOM 705 C CA . LYS A 1 102 ? 108.739 66.222 78.573 1.00 28.78 99 LYS A CA 1
ATOM 706 C C . LYS A 1 102 ? 109.844 65.848 79.552 1.00 35.36 99 LYS A C 1
ATOM 707 O O . LYS A 1 102 ? 110.817 65.189 79.172 1.00 34.02 99 LYS A O 1
ATOM 713 N N . ILE A 1 103 ? 109.701 66.277 80.810 1.00 26.97 100 ILE A N 1
ATOM 714 C CA . ILE A 1 103 ? 110.619 65.873 81.862 1.00 25.62 100 ILE A CA 1
ATOM 715 C C . ILE A 1 103 ? 109.829 65.345 83.045 1.00 23.90 100 ILE A C 1
ATOM 716 O O . ILE A 1 103 ? 108.696 65.760 83.316 1.00 25.91 100 ILE A O 1
ATOM 721 N N . ASP A 1 104 ? 110.464 64.427 83.761 1.00 26.13 101 ASP A N 1
ATOM 722 C CA . ASP A 1 104 ? 109.937 63.780 84.953 1.00 23.63 101 ASP A CA 1
ATOM 723 C C . ASP A 1 104 ? 110.569 64.467 86.159 1.00 27.89 101 ASP A C 1
ATOM 724 O O . ASP A 1 104 ? 111.787 64.445 86.310 1.00 31.52 101 ASP A O 1
ATOM 729 N N . VAL A 1 105 ? 109.752 65.085 87.015 1.00 25.40 102 VAL A N 1
ATOM 730 C CA . VAL A 1 105 ? 110.251 65.937 88.086 1.00 24.83 102 VAL A CA 1
ATOM 731 C C . VAL A 1 105 ? 109.815 65.314 89.411 1.00 26.14 102 VAL A C 1
ATOM 732 O O . VAL A 1 105 ? 108.619 65.111 89.624 1.00 26.83 102 VAL A O 1
ATOM 736 N N . PRO A 1 106 ? 110.721 65.029 90.348 1.00 27.65 103 PRO A N 1
ATOM 737 C CA . PRO A 1 106 ? 110.259 64.581 91.664 1.00 26.07 103 PRO A CA 1
ATOM 738 C C . PRO A 1 106 ? 109.269 65.579 92.239 1.00 27.19 103 PRO A C 1
ATOM 739 O O . PRO A 1 106 ? 109.504 66.798 92.197 1.00 26.13 103 PRO A O 1
ATOM 743 N N . PRO A 1 107 ? 108.134 65.109 92.739 1.00 27.00 104 PRO A N 1
ATOM 744 C CA . PRO A 1 107 ? 107.121 66.040 93.253 1.00 28.48 104 PRO A CA 1
ATOM 745 C C . PRO A 1 107 ? 107.663 67.100 94.185 1.00 28.74 104 PRO A C 1
ATOM 746 O O . PRO A 1 107 ? 107.249 68.259 94.085 1.00 25.19 104 PRO A O 1
ATOM 750 N N . ALA A 1 108 ? 108.583 66.747 95.081 1.00 27.32 105 ALA A N 1
ATOM 751 C CA . ALA A 1 108 ? 109.136 67.730 96.007 1.00 26.92 105 ALA A CA 1
ATOM 752 C C . ALA A 1 108 ? 109.867 68.844 95.279 1.00 26.87 105 ALA A C 1
ATOM 753 O O . ALA A 1 108 ? 109.750 70.016 95.656 1.00 26.92 105 ALA A O 1
ATOM 755 N N . THR A 1 109 ? 110.675 68.495 94.267 1.00 23.75 106 THR A N 1
ATOM 756 C CA . THR A 1 109 ? 111.343 69.497 93.456 1.00 20.24 106 THR A CA 1
ATOM 757 C C . THR A 1 109 ? 110.330 70.328 92.694 1.00 20.04 106 THR A C 1
ATOM 758 O O . THR A 1 109 ? 110.484 71.547 92.579 1.00 22.35 106 THR A O 1
ATOM 762 N N . PHE A 1 110 ? 109.308 69.673 92.138 1.00 22.53 107 PHE A N 1
ATOM 763 C CA . PHE A 1 110 ? 108.312 70.400 91.355 1.00 23.10 107 PHE A CA 1
ATOM 764 C C . PHE A 1 110 ? 107.622 71.431 92.224 1.00 21.97 107 PHE A C 1
ATOM 765 O O . PHE A 1 110 ? 107.510 72.606 91.843 1.00 23.14 107 PHE A O 1
ATOM 773 N N . ASP A 1 111 ? 107.202 71.017 93.425 1.00 22.38 108 ASP A N 1
ATOM 774 C CA . ASP A 1 111 ? 106.556 71.935 94.366 1.00 22.78 108 ASP A CA 1
ATOM 775 C C . ASP A 1 111 ? 107.480 73.088 94.742 1.00 23.32 108 A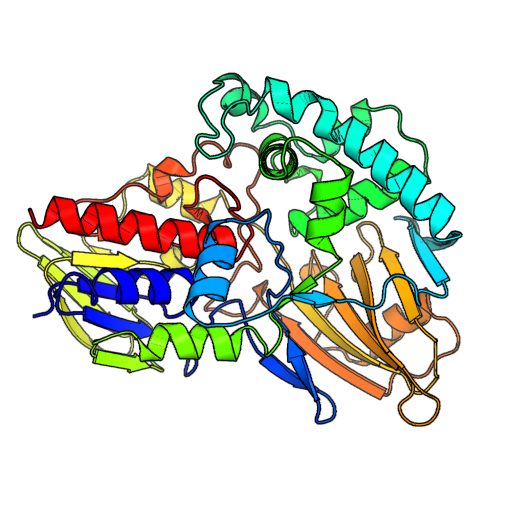SP A C 1
ATOM 776 O O . ASP A 1 111 ? 107.044 74.237 94.817 1.00 23.36 108 ASP A O 1
ATOM 781 N N . GLU A 1 112 ? 108.753 72.799 95.044 1.00 21.08 109 GLU A N 1
ATOM 782 C CA . GLU A 1 112 ? 109.703 73.857 95.385 1.00 22.21 109 GLU A CA 1
ATOM 783 C C . GLU A 1 112 ? 109.835 74.877 94.263 1.00 21.76 109 GLU A C 1
ATOM 784 O O . GLU A 1 112 ? 109.770 76.093 94.499 1.00 24.24 109 GLU A O 1
ATOM 790 N N . GLU A 1 113 ? 110.053 74.405 93.026 1.00 21.18 110 GLU A N 1
ATOM 791 C CA . GLU A 1 113 ? 110.260 75.333 91.926 1.00 23.02 110 GLU A CA 1
ATOM 792 C C . GLU A 1 113 ? 108.986 76.113 91.603 1.00 19.49 110 GLU A C 1
ATOM 793 O O . GLU A 1 113 ? 109.040 77.329 91.402 1.00 21.19 110 GLU A O 1
ATOM 799 N N . TYR A 1 114 ? 107.840 75.425 91.555 1.00 19.40 111 TYR A N 1
ATOM 800 C CA . TYR A 1 114 ? 106.559 76.093 91.287 1.00 19.95 111 TYR A CA 1
ATOM 801 C C . TYR A 1 114 ? 106.219 77.135 92.359 1.00 19.60 111 TYR A C 1
ATOM 802 O O . TYR A 1 114 ? 105.884 78.285 92.036 1.00 20.73 111 TYR A O 1
ATOM 811 N N . THR A 1 115 ? 106.300 76.768 93.641 1.00 19.90 112 THR A N 1
ATOM 812 C CA . THR A 1 115 ? 105.923 77.726 94.670 1.00 20.61 112 THR A CA 1
ATOM 813 C C . THR A 1 115 ? 106.902 78.892 94.757 1.00 18.38 112 THR A C 1
ATOM 814 O O . THR A 1 115 ? 106.486 80.023 95.029 1.00 19.29 112 THR A O 1
ATOM 818 N N . THR A 1 116 ? 108.199 78.655 94.542 1.00 20.02 113 THR A N 1
ATOM 819 C CA . THR A 1 116 ? 109.128 79.784 94.571 1.00 23.40 113 THR A CA 1
ATOM 820 C C . THR A 1 116 ? 108.894 80.708 93.376 1.00 20.33 113 THR A C 1
ATOM 821 O O . THR A 1 116 ? 108.979 81.928 93.511 1.00 23.99 113 THR A O 1
ATOM 825 N N . ALA A 1 117 ? 108.539 80.155 92.213 1.00 21.07 114 ALA A N 1
ATOM 826 C CA . ALA A 1 117 ? 108.148 80.992 91.077 1.00 23.12 114 ALA A CA 1
ATOM 827 C C . ALA A 1 117 ? 106.864 81.779 91.354 1.00 23.49 114 ALA A C 1
ATOM 828 O O . ALA A 1 117 ? 106.758 82.967 91.016 1.00 21.57 114 ALA A O 1
ATOM 830 N N . PHE A 1 118 ? 105.877 81.121 91.952 1.00 19.22 115 PHE A N 1
ATOM 831 C CA . PHE A 1 118 ? 104.609 81.760 92.289 1.00 18.72 115 PHE A CA 1
ATOM 832 C C . PHE A 1 118 ? 104.808 82.919 93.257 1.00 21.01 115 PHE A C 1
ATOM 833 O O . PHE A 1 118 ? 104.223 84.005 93.093 1.00 20.21 115 PHE A O 1
ATOM 841 N N . GLU A 1 119 ? 105.632 82.708 94.282 1.00 19.37 116 GLU A N 1
ATOM 842 C CA . GLU A 1 119 ? 105.953 83.767 95.219 1.00 21.75 116 GLU A CA 1
ATOM 843 C C . GLU A 1 119 ? 106.586 84.959 94.514 1.00 23.57 116 GLU A C 1
ATOM 844 O O . GLU A 1 119 ? 106.238 86.117 94.791 1.00 22.70 116 GLU A O 1
ATOM 850 N N . LYS A 1 120 ? 107.500 84.706 93.578 1.00 20.80 117 LYS A N 1
ATOM 851 C CA . LYS A 1 120 ? 108.090 85.805 92.829 1.00 21.70 117 LYS A CA 1
ATOM 852 C C . LYS A 1 120 ? 107.051 86.526 91.980 1.00 21.93 117 LYS A C 1
ATOM 853 O O . LYS A 1 120 ? 107.012 87.761 91.954 1.00 23.46 117 LYS A O 1
ATOM 859 N N . PHE A 1 121 ? 106.207 85.769 91.269 1.00 20.02 118 PHE A N 1
ATOM 860 C CA . PHE A 1 121 ? 105.178 86.387 90.439 1.00 20.01 118 PHE A CA 1
ATOM 861 C C . PHE A 1 121 ? 104.246 87.280 91.259 1.00 19.43 118 PHE A C 1
ATOM 862 O O . PHE A 1 121 ? 103.843 88.360 90.803 1.00 20.84 118 PHE A O 1
ATOM 870 N N . CYS A 1 122 ? 103.886 86.838 92.459 1.00 19.42 119 CYS A N 1
ATOM 871 C CA . CYS A 1 122 ? 102.887 87.500 93.288 1.00 18.88 119 CYS A CA 1
ATOM 872 C C . CYS A 1 122 ? 103.504 88.327 94.406 1.00 21.65 119 CYS A C 1
ATOM 873 O O . CYS A 1 122 ? 102.792 88.729 95.339 1.00 20.51 119 CYS A O 1
ATOM 876 N N . SER A 1 123 ? 104.795 88.654 94.310 1.00 20.03 120 SER A N 1
ATOM 877 C CA . SER A 1 123 ? 105.471 89.294 95.437 1.00 22.06 120 SER A CA 1
ATOM 878 C C . SER A 1 123 ? 104.830 90.625 95.824 1.00 22.90 120 SER A C 1
ATOM 879 O O . SER A 1 123 ? 104.872 90.999 96.997 1.00 24.54 120 SER A O 1
ATOM 882 N N . ARG A 1 124 ? 104.246 91.352 94.881 1.00 20.80 121 ARG A N 1
ATOM 883 C CA . ARG A 1 124 ? 103.630 92.636 95.168 1.00 21.17 121 ARG A CA 1
ATOM 884 C C . ARG A 1 124 ? 102.178 92.525 95.619 1.00 20.48 121 ARG A C 1
ATOM 885 O O . ARG A 1 124 ? 101.507 93.555 95.704 1.00 20.80 121 ARG A O 1
ATOM 893 N N . SER A 1 125 ? 101.685 91.320 95.970 1.00 19.33 122 SER A N 1
ATOM 894 C CA . SER A 1 125 ? 100.253 91.218 96.240 1.00 19.39 122 SER A CA 1
ATOM 895 C C . SER A 1 125 ? 99.823 92.026 97.463 1.00 19.20 122 SER A C 1
ATOM 896 O O . SER A 1 125 ? 98.693 92.526 97.489 1.00 19.86 122 SER A O 1
ATOM 899 N N . ARG A 1 126 ? 100.661 92.142 98.504 1.00 17.90 123 ARG A N 1
ATOM 900 C CA . ARG A 1 126 ? 100.252 92.927 99.665 1.00 18.38 123 ARG A CA 1
ATOM 901 C C . ARG A 1 126 ? 100.278 94.429 99.365 1.00 20.98 123 ARG A C 1
ATOM 902 O O . ARG A 1 126 ? 99.374 95.160 99.781 1.00 22.62 123 ARG A O 1
ATOM 910 N N . GLU A 1 127 ? 101.305 94.890 98.650 1.00 18.48 124 GLU A N 1
ATOM 911 C CA . GLU A 1 127 ? 101.382 96.270 98.171 1.00 21.20 124 GLU A CA 1
ATOM 912 C C . GLU A 1 127 ? 100.161 96.641 97.341 1.00 21.94 124 GLU A C 1
ATOM 913 O O . GLU A 1 127 ? 99.541 97.702 97.541 1.00 22.77 124 GLU A O 1
ATOM 919 N N . LEU A 1 128 ? 99.836 95.801 96.370 1.00 20.15 125 LEU A N 1
ATOM 920 C CA . LEU A 1 128 ? 98.785 96.116 95.414 1.00 20.15 125 LEU A CA 1
ATOM 921 C C . LEU A 1 128 ? 97.386 95.913 95.979 1.00 21.55 125 LEU A C 1
ATOM 922 O O . LEU A 1 128 ? 96.469 96.639 95.586 1.00 21.32 125 LEU A O 1
ATOM 927 N N . PHE A 1 129 ? 97.197 94.976 96.903 1.00 18.93 126 PHE A N 1
ATOM 928 C CA . PHE A 1 129 ? 95.869 94.585 97.369 1.00 20.45 126 PHE A CA 1
ATOM 929 C C . PHE A 1 129 ? 95.834 94.506 98.887 1.00 19.17 126 PHE A C 1
ATOM 930 O O . PHE A 1 129 ? 95.707 93.430 99.465 1.00 20.34 126 PHE A O 1
ATOM 938 N N . PRO A 1 130 ? 95.916 95.650 99.566 1.00 18.39 127 PRO A N 1
ATOM 939 C CA . PRO A 1 130 ? 95.814 95.630 101.030 1.00 17.00 127 PRO A CA 1
ATOM 940 C C . PRO A 1 130 ? 94.450 95.183 101.528 1.00 19.85 127 PRO A C 1
ATOM 941 O O . PRO A 1 130 ? 94.331 94.645 102.638 1.00 19.92 127 PRO A O 1
ATOM 945 N N . ARG A 1 131 ? 93.422 95.379 100.723 1.00 19.29 128 ARG A N 1
ATOM 946 C CA . ARG A 1 131 ? 92.039 95.033 101.060 1.00 19.23 128 ARG A CA 1
ATOM 947 C C . ARG A 1 131 ? 91.470 94.328 99.838 1.00 18.82 128 ARG A C 1
ATOM 948 O O . ARG A 1 131 ? 90.782 94.938 99.016 1.00 21.41 128 ARG A O 1
ATOM 956 N N . PRO A 1 132 ? 91.777 93.044 99.668 1.00 18.08 129 PRO A N 1
ATOM 957 C CA . PRO A 1 132 ? 91.515 92.416 98.357 1.00 19.82 129 PRO A CA 1
ATOM 958 C C . PRO A 1 132 ? 90.044 92.237 98.038 1.00 19.84 129 PRO A C 1
ATOM 959 O O . PRO A 1 132 ? 89.726 92.029 96.858 1.00 20.81 129 PRO A O 1
ATOM 963 N N . TYR A 1 133 ? 89.140 92.274 99.026 1.00 18.87 130 TYR A N 1
ATOM 964 C CA . TYR A 1 133 ? 87.709 92.322 98.716 1.00 20.62 130 TYR A CA 1
ATOM 965 C C . TYR A 1 133 ? 87.258 93.736 98.366 1.00 25.45 130 TYR A C 1
ATOM 966 O O . TYR A 1 133 ? 86.078 93.939 98.052 1.00 25.45 130 TYR A O 1
ATOM 975 N N A SER A 1 134 ? 88.176 94.704 98.392 0.50 20.65 131 SER A N 1
ATOM 976 N N B SER A 1 134 ? 88.173 94.702 98.387 0.50 20.71 131 SER A N 1
ATOM 977 C CA A SER A 1 134 ? 87.996 96.025 97.782 0.50 23.49 131 SER A CA 1
ATOM 978 C CA B SER A 1 134 ? 87.979 96.017 97.772 0.50 23.41 131 SER A CA 1
ATOM 979 C C A SER A 1 134 ? 89.167 96.252 96.837 0.50 20.36 131 SER A C 1
ATOM 980 C C B SER A 1 134 ? 89.158 96.252 96.836 0.50 20.35 131 SER A C 1
ATOM 981 O O A SER A 1 134 ? 90.059 97.062 97.112 0.50 21.26 131 SER A O 1
ATOM 982 O O B SER A 1 134 ? 90.045 97.067 97.117 0.50 21.40 131 SER A O 1
ATOM 987 N N . PRO A 1 135 ? 89.202 95.538 95.707 1.00 21.05 132 PRO A N 1
ATOM 988 C CA . PRO A 1 135 ? 90.470 95.376 94.981 1.00 19.16 132 PRO A CA 1
ATOM 989 C C . PRO A 1 135 ? 90.931 96.578 94.215 1.00 19.85 132 PRO A C 1
ATOM 990 O O . PRO A 1 135 ? 92.078 96.580 93.774 1.00 23.67 132 PRO A O 1
ATOM 994 N N . LEU A 1 136 ? 90.117 97.613 94.065 1.00 22.58 133 LEU A N 1
ATOM 995 C CA . LEU A 1 136 ? 90.586 98.832 93.442 1.00 23.29 133 LEU A CA 1
ATOM 996 C C . LEU A 1 136 ? 91.004 99.881 94.472 1.00 22.30 133 LEU A C 1
ATOM 997 O O . LEU A 1 136 ? 91.224 101.040 94.105 1.00 27.39 133 LEU A O 1
ATOM 1002 N N . ASP A 1 137 ? 91.173 99.498 95.742 1.00 22.61 134 ASP A N 1
ATOM 1003 C CA . ASP A 1 137 ? 91.523 100.490 96.759 1.00 22.70 134 ASP A CA 1
ATOM 1004 C C . ASP A 1 137 ? 92.870 101.142 96.476 1.00 24.20 134 ASP A C 1
ATOM 1005 O O . ASP A 1 137 ? 93.043 102.345 96.719 1.00 28.34 134 ASP A O 1
ATOM 1010 N N . ASN A 1 138 ? 93.835 100.379 95.962 1.00 23.25 135 ASN A N 1
ATOM 1011 C CA . ASN A 1 138 ? 95.117 100.936 95.536 1.00 21.89 135 ASN A CA 1
ATOM 1012 C C . ASN A 1 138 ? 95.024 101.262 94.056 1.00 24.61 135 ASN A C 1
ATOM 1013 O O . ASN A 1 138 ? 94.985 100.359 93.212 1.00 25.09 135 ASN A O 1
ATOM 1018 N N . HIS A 1 139 ? 94.995 102.562 93.737 1.00 23.27 136 HIS A N 1
ATOM 1019 C CA . HIS A 1 139 ? 94.765 102.996 92.373 1.00 26.94 136 HIS A CA 1
ATOM 1020 C C . HIS A 1 139 ? 95.825 102.498 91.398 1.00 21.62 136 HIS A C 1
ATOM 1021 O O . HIS A 1 139 ? 95.584 102.487 90.184 1.00 24.35 136 HIS A O 1
ATOM 1028 N N . GLU A 1 140 ? 96.996 102.111 91.886 1.00 23.04 137 GLU A N 1
ATOM 1029 C CA . GLU A 1 140 ? 98.035 101.602 90.993 1.00 24.56 137 GLU A CA 1
ATOM 1030 C C . GLU A 1 140 ? 97.583 100.351 90.235 1.00 28.64 137 GLU A C 1
ATOM 1031 O O . GLU A 1 140 ? 98.105 100.074 89.145 1.00 27.99 137 GLU A O 1
ATOM 1037 N N . VAL A 1 141 ? 96.618 99.590 90.763 1.00 23.99 138 VAL A N 1
ATOM 1038 C CA . VAL A 1 141 ? 96.209 98.374 90.059 1.00 24.94 138 VAL A CA 1
ATOM 1039 C C . VAL A 1 141 ? 95.494 98.705 88.757 1.00 28.72 138 VAL A C 1
ATOM 1040 O O . VAL A 1 141 ? 95.555 97.925 87.796 1.00 24.29 138 VAL A O 1
ATOM 1044 N N . SER A 1 142 ? 94.820 99.864 88.688 1.00 29.49 139 SER A N 1
ATOM 1045 C CA . SER A 1 142 ? 94.150 100.264 87.458 1.00 30.11 139 SER A CA 1
ATOM 1046 C C . SER A 1 142 ? 95.154 100.554 86.362 1.00 28.36 139 SER A C 1
ATOM 1047 O O . SER A 1 142 ? 94.875 100.319 85.179 1.00 36.60 139 SER A O 1
ATOM 1050 N N . ASN A 1 143 ? 96.324 101.065 86.725 1.00 28.30 140 ASN A N 1
ATOM 1051 C CA . ASN A 1 143 ? 97.359 101.333 85.734 1.00 34.13 140 ASN A CA 1
ATOM 1052 C C . ASN A 1 143 ? 98.160 100.083 85.375 1.00 39.46 140 ASN A C 1
ATOM 1053 O O . ASN A 1 143 ? 98.670 99.979 84.252 1.00 37.56 140 ASN A O 1
ATOM 1058 N N . LEU A 1 144 ? 98.256 99.111 86.283 1.00 25.36 141 LEU A N 1
ATOM 1059 C CA . LEU A 1 144 ? 98.947 97.869 85.977 1.00 23.98 141 LEU A CA 1
ATOM 1060 C C . LEU A 1 144 ? 98.069 96.886 85.221 1.00 24.02 141 LEU A C 1
ATOM 1061 O O . LEU A 1 144 ? 98.587 95.882 84.723 1.00 24.62 141 LEU A O 1
ATOM 1066 N N . ASP A 1 145 ? 96.773 97.181 85.108 1.00 24.46 142 ASP A N 1
ATOM 1067 C CA . ASP A 1 145 ? 95.806 96.306 84.447 1.00 23.13 142 ASP A CA 1
ATOM 1068 C C . ASP A 1 145 ? 96.254 95.937 83.039 1.00 28.09 142 ASP A C 1
ATOM 1069 O O . ASP A 1 145 ? 96.078 94.791 82.596 1.00 25.23 142 ASP A O 1
ATOM 1074 N N . GLY A 1 146 ? 96.854 96.892 82.333 1.00 26.68 143 GLY A N 1
ATOM 1075 C CA . GLY A 1 146 ? 97.269 96.680 80.954 1.00 27.30 143 GLY A CA 1
ATOM 1076 C C . GLY A 1 146 ? 98.536 95.892 80.771 1.00 27.85 143 GLY A C 1
ATOM 1077 O O . GLY A 1 146 ? 98.849 95.535 79.634 1.00 26.20 143 GLY A O 1
ATOM 1078 N N . VAL A 1 147 ? 99.255 95.587 81.853 1.00 24.13 144 VAL A N 1
ATOM 1079 C CA . VAL A 1 147 ? 100.416 94.700 81.811 1.00 23.85 144 VAL A CA 1
ATOM 1080 C C . VAL A 1 147 ? 99.943 93.249 81.739 1.00 22.19 144 VAL A C 1
ATOM 1081 O O . VAL A 1 147 ? 99.103 92.822 82.536 1.00 24.15 144 VAL A O 1
ATOM 1085 N N . SER A 1 148 ? 100.465 92.487 80.786 1.00 23.91 145 SER A N 1
ATOM 1086 C CA . SER A 1 148 ? 100.034 91.109 80.678 1.00 22.60 145 SER A CA 1
ATOM 1087 C C . SER A 1 148 ? 100.764 90.242 81.690 1.00 21.99 145 SER A C 1
ATOM 1088 O O . SER A 1 148 ? 101.860 90.571 82.162 1.00 22.89 145 SER A O 1
ATOM 1091 N N . ALA A 1 149 ? 100.163 89.093 81.988 1.00 21.53 146 ALA A N 1
ATOM 1092 C CA . ALA A 1 149 ? 100.831 88.120 82.847 1.00 21.26 146 ALA A CA 1
ATOM 1093 C C . ALA A 1 149 ? 102.180 87.708 82.259 1.00 19.52 146 ALA A C 1
ATOM 1094 O O . ALA A 1 149 ? 103.160 87.517 82.986 1.00 21.46 146 ALA A O 1
ATOM 1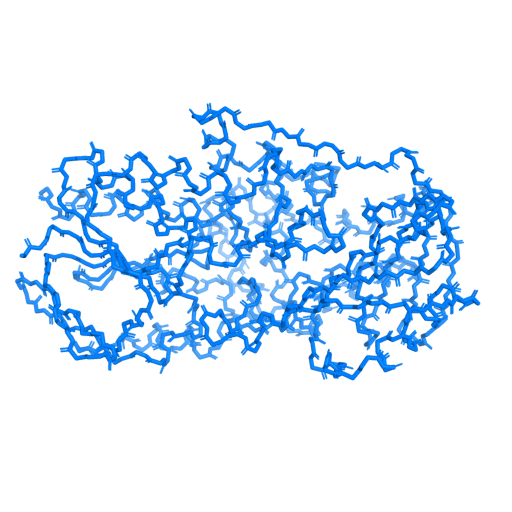096 N N . ARG A 1 150 ? 102.262 87.594 80.931 1.00 21.63 147 ARG A N 1
ATOM 1097 C CA . ARG A 1 150 ? 103.519 87.192 80.321 1.00 22.63 147 ARG A CA 1
ATOM 1098 C C . ARG A 1 150 ? 104.574 88.284 80.442 1.00 23.43 147 ARG A C 1
ATOM 1099 O O . ARG A 1 150 ? 105.746 87.985 80.701 1.00 24.86 147 ARG A O 1
ATOM 1107 N N . ASP A 1 151 ? 104.185 89.553 80.243 1.00 23.91 148 ASP A N 1
ATOM 1108 C CA . ASP A 1 151 ? 105.122 90.663 80.434 1.00 27.36 148 ASP A CA 1
ATOM 1109 C C . ASP A 1 151 ? 105.772 90.580 81.811 1.00 26.17 148 ASP A C 1
ATOM 1110 O O . ASP A 1 151 ? 106.994 90.723 81.960 1.00 26.68 148 ASP A O 1
ATOM 1115 N N . HIS A 1 152 ? 104.948 90.356 82.843 1.00 23.25 149 HIS A N 1
ATOM 1116 C CA . HIS A 1 152 ? 105.478 90.298 84.195 1.00 22.21 149 HIS A CA 1
ATOM 1117 C C . HIS A 1 152 ? 106.319 89.048 84.380 1.00 22.61 149 HIS A C 1
ATOM 1118 O O . HIS A 1 152 ? 107.402 89.097 84.966 1.00 24.83 149 HIS A O 1
ATOM 1125 N N . LEU A 1 153 ? 105.823 87.913 83.897 1.00 21.52 150 LEU A N 1
ATOM 1126 C CA . LEU A 1 153 ? 106.527 86.653 84.075 1.00 24.69 150 LEU A CA 1
ATOM 1127 C C . LEU A 1 153 ? 107.953 86.725 83.541 1.00 25.81 150 LEU A C 1
ATOM 1128 O O . LEU A 1 153 ? 108.884 86.190 84.161 1.00 26.93 150 LEU A O 1
ATOM 1133 N N . GLU A 1 154 ? 108.144 87.387 82.407 1.00 28.64 151 GLU A N 1
ATOM 1134 C CA . GLU A 1 154 ? 109.456 87.461 81.779 1.00 32.40 151 GLU A CA 1
ATOM 1135 C C . GLU A 1 154 ? 110.401 88.421 82.490 1.00 30.78 151 GLU A C 1
ATOM 1136 O O . GLU A 1 154 ? 111.603 88.400 82.207 1.00 33.52 151 GLU A O 1
ATOM 1142 N N . SER A 1 155 ? 109.905 89.225 83.429 1.00 29.47 152 SER A N 1
ATOM 1143 C CA . SER A 1 155 ? 110.740 90.169 84.163 1.00 30.72 152 SER A CA 1
ATOM 1144 C C . SER A 1 155 ? 111.378 89.562 85.403 1.00 28.91 152 SER A C 1
ATOM 1145 O O . SER A 1 155 ? 112.160 90.243 86.082 1.00 32.30 152 SER A O 1
ATOM 1148 N N . LEU A 1 156 ? 111.091 88.300 85.712 1.00 26.38 153 LEU A N 1
ATOM 1149 C CA . LEU A 1 156 ? 111.376 87.765 87.035 1.00 23.97 153 LEU A CA 1
ATOM 1150 C C . LEU A 1 156 ? 112.656 86.939 87.137 1.00 27.69 153 LEU A C 1
ATOM 1151 O O . LEU A 1 156 ? 113.003 86.514 88.247 1.00 31.49 153 LEU A O 1
ATOM 1156 N N . GLY A 1 157 ? 113.340 86.672 86.025 1.00 30.60 154 GLY A N 1
ATOM 1157 C CA . GLY A 1 157 ? 114.553 85.866 86.083 1.00 32.86 154 GLY A CA 1
ATOM 1158 C C . GLY A 1 157 ? 114.341 84.431 86.515 1.00 38.57 154 GLY A C 1
ATOM 1159 O O . GLY A 1 157 ? 115.190 83.860 87.207 1.00 37.62 154 GLY A O 1
ATOM 1160 N N . LEU A 1 158 ? 113.219 83.830 86.134 1.00 32.21 155 LEU A N 1
ATOM 1161 C CA . LEU A 1 158 ? 112.921 82.461 86.527 1.00 27.02 155 LEU A CA 1
ATOM 1162 C C . LEU A 1 158 ? 113.783 81.473 85.748 1.00 24.01 155 LEU A C 1
ATOM 1163 O O . LEU A 1 158 ? 114.194 81.744 84.623 1.00 29.06 155 LEU A O 1
ATOM 1168 N N . ASN A 1 159 ? 114.001 80.296 86.333 1.00 28.59 156 ASN A N 1
ATOM 1169 C CA . ASN A 1 159 ? 114.666 79.223 85.604 1.00 28.14 156 ASN A CA 1
ATOM 1170 C C . ASN A 1 159 ? 113.657 78.518 84.689 1.00 30.60 156 ASN A C 1
ATOM 1171 O O . ASN A 1 159 ? 112.492 78.901 84.589 1.00 26.46 156 ASN A O 1
ATOM 1176 N N . GLU A 1 160 ? 114.122 77.493 83.969 1.00 29.48 157 GLU A N 1
ATOM 1177 C CA . GLU A 1 160 ? 113.326 76.929 82.880 1.00 28.94 157 GLU A CA 1
ATOM 1178 C C . GLU A 1 160 ? 112.036 76.301 83.390 1.00 22.93 157 GLU A C 1
ATOM 1179 O O . GLU A 1 160 ? 110.955 76.517 82.821 1.00 26.89 157 GLU A O 1
ATOM 1185 N N . LEU A 1 161 ? 112.137 75.519 84.460 1.00 24.06 158 LEU A N 1
ATOM 1186 C CA . LEU A 1 161 ? 110.959 74.841 85.011 1.00 23.90 158 LEU A CA 1
ATOM 1187 C C . LEU A 1 161 ? 110.020 75.840 85.665 1.00 24.14 158 LEU A C 1
ATOM 1188 O O . LEU A 1 161 ? 108.794 75.730 85.550 1.00 23.86 158 LEU A O 1
ATOM 1193 N N . GLN A 1 162 ? 110.579 76.830 86.350 1.00 23.90 159 GLN A N 1
ATOM 1194 C CA . GLN A 1 162 ? 109.747 77.867 86.958 1.00 24.12 159 GLN A CA 1
ATOM 1195 C C . GLN A 1 162 ? 108.943 78.609 85.897 1.00 21.94 159 GLN A C 1
ATOM 1196 O O . GLN A 1 162 ? 107.738 78.863 86.065 1.00 23.53 159 GLN A O 1
ATOM 1202 N N . LEU A 1 163 ? 109.597 78.976 84.794 1.00 22.52 160 LEU A N 1
ATOM 1203 C CA . LEU A 1 163 ? 108.922 79.739 83.751 1.00 22.98 160 LEU A CA 1
ATOM 1204 C C . LEU A 1 163 ? 107.805 78.925 83.109 1.00 21.83 160 LEU A C 1
ATOM 1205 O O . LEU A 1 163 ? 106.682 79.409 82.939 1.00 23.50 160 LEU A O 1
ATOM 1210 N N . ALA A 1 164 ? 108.113 77.687 82.740 1.00 21.81 161 ALA A N 1
ATOM 1211 C CA . ALA A 1 164 ? 107.167 76.837 82.039 1.00 21.76 161 ALA A CA 1
ATOM 1212 C C . ALA A 1 164 ? 105.980 76.469 82.911 1.00 21.28 161 ALA A C 1
ATOM 1213 O O . ALA A 1 164 ? 104.841 76.463 82.439 1.00 21.77 161 ALA A O 1
ATOM 1215 N N . SER A 1 165 ? 106.226 76.127 84.174 1.00 21.34 162 SER A N 1
ATOM 1216 C CA . SER A 1 165 ? 105.120 75.755 85.037 1.00 21.34 162 SER A CA 1
ATOM 1217 C C . SER A 1 165 ? 104.228 76.953 85.345 1.00 18.30 162 SER A C 1
ATOM 1218 O O . SER A 1 165 ? 103.001 76.817 85.359 1.00 20.20 162 SER A O 1
ATOM 1221 N N . MET A 1 166 ? 104.811 78.122 85.613 1.00 19.09 163 MET A N 1
ATOM 1222 C CA . MET A 1 166 ? 104.001 79.310 85.840 1.00 19.14 163 MET A CA 1
ATOM 1223 C C . MET A 1 166 ? 103.238 79.704 84.589 1.00 18.67 163 MET A C 1
ATOM 1224 O O . MET A 1 166 ? 102.088 80.126 84.669 1.00 21.36 163 MET A O 1
ATOM 1229 N N . ASN A 1 167 ? 103.858 79.578 83.412 1.00 20.61 164 ASN A N 1
ATOM 1230 C CA . ASN A 1 167 ? 103.112 79.940 82.204 1.00 20.63 164 ASN A CA 1
ATOM 1231 C C . ASN A 1 167 ? 101.972 78.960 81.923 1.00 19.78 164 ASN A C 1
ATOM 1232 O O . ASN A 1 167 ? 100.909 79.375 81.446 1.00 20.13 164 ASN A O 1
ATOM 1237 N N . ALA A 1 168 ? 102.155 77.670 82.224 1.00 19.00 165 ALA A N 1
ATOM 1238 C CA . ALA A 1 168 ? 101.048 76.722 82.094 1.00 17.31 165 ALA A CA 1
ATOM 1239 C C . ALA A 1 168 ? 99.905 77.090 83.027 1.00 19.80 165 ALA A C 1
ATOM 1240 O O . ALA A 1 168 ? 98.734 77.102 82.626 1.00 19.10 165 ALA A O 1
ATOM 1242 N N . GLU A 1 169 ? 100.238 77.402 84.283 1.00 16.72 166 GLU A N 1
ATOM 1243 C CA . GLU A 1 169 ? 99.249 77.843 85.262 1.00 19.34 166 GLU A CA 1
ATOM 1244 C C . GLU A 1 169 ? 98.488 79.062 84.752 1.00 17.03 166 GLU A C 1
ATOM 1245 O O . GLU A 1 169 ? 97.248 79.115 84.804 1.00 18.07 166 GLU A O 1
ATOM 1251 N N . LEU A 1 170 ? 99.217 80.064 84.267 1.00 17.94 167 LEU A N 1
ATOM 1252 C CA . LEU A 1 170 ? 98.583 81.310 83.839 1.00 18.53 167 LEU A CA 1
ATOM 1253 C C . LEU A 1 170 ? 97.798 81.126 82.540 1.00 19.03 167 LEU A C 1
ATOM 1254 O O . LEU A 1 170 ? 96.784 81.802 82.336 1.00 20.17 167 LEU A O 1
ATOM 1259 N N . THR A 1 171 ? 98.220 80.191 81.673 1.00 18.25 168 THR A N 1
ATOM 1260 C CA . THR A 1 171 ? 97.425 79.834 80.486 1.00 18.30 168 THR A CA 1
ATOM 1261 C C . THR A 1 171 ? 96.092 79.231 80.904 1.00 19.92 168 THR A C 1
ATOM 1262 O O . THR A 1 171 ? 95.032 79.576 80.370 1.00 19.91 168 THR A O 1
ATOM 1266 N N . LEU A 1 172 ? 96.120 78.342 81.892 1.00 18.37 169 LEU A N 1
ATOM 1267 C CA . LEU A 1 172 ? 94.886 77.764 82.402 1.00 18.58 169 LEU A CA 1
ATOM 1268 C C . LEU A 1 172 ? 93.982 78.835 83.011 1.00 19.53 169 LEU A C 1
ATOM 1269 O O . LEU A 1 172 ? 92.783 78.886 82.727 1.00 19.83 169 LEU A O 1
ATOM 1274 N N . TYR A 1 173 ? 94.526 79.701 83.875 1.00 18.62 170 TYR A N 1
ATOM 1275 C CA . TYR A 1 173 ? 93.661 80.700 84.519 1.00 18.15 170 TYR A CA 1
ATOM 1276 C C . TYR A 1 173 ? 93.110 81.708 83.538 1.00 18.65 170 TYR A C 1
ATOM 1277 O O . TYR A 1 173 ? 91.993 82.211 83.723 1.00 20.34 170 TYR A O 1
ATOM 1286 N N . GLY A 1 174 ? 93.865 82.032 82.506 1.00 17.37 171 GLY A N 1
ATOM 1287 C CA . GLY A 1 174 ? 93.395 83.016 81.540 1.00 19.59 171 GLY A CA 1
ATOM 1288 C C . GLY A 1 174 ? 92.533 82.397 80.465 1.00 22.32 171 GLY A C 1
ATOM 1289 O O . GLY A 1 174 ? 91.789 83.118 79.798 1.00 20.67 171 GLY A O 1
ATOM 1290 N N . GLY A 1 175 ? 92.620 81.083 80.286 1.00 20.62 172 GLY A N 1
ATOM 1291 C CA . GLY A 1 175 ? 91.970 80.462 79.125 1.00 19.97 172 GLY A CA 1
ATOM 1292 C C . GLY A 1 175 ? 92.398 81.084 77.820 1.00 20.19 172 GLY A C 1
ATOM 1293 O O . GLY A 1 175 ? 91.572 81.240 76.904 1.00 22.12 172 GLY A O 1
ATOM 1294 N N . ALA A 1 176 ? 93.676 81.443 77.705 1.00 20.15 173 ALA A N 1
ATOM 1295 C CA . ALA A 1 176 ? 94.179 82.327 76.661 1.00 22.33 173 ALA A CA 1
ATOM 1296 C C . ALA A 1 176 ? 95.697 82.339 76.739 1.00 23.41 173 ALA A C 1
ATOM 1297 O O . ALA A 1 176 ? 96.270 82.005 77.782 1.00 21.91 173 ALA A O 1
ATOM 1299 N N . PRO A 1 177 ? 96.365 82.728 75.666 1.00 21.88 174 PRO A N 1
ATOM 1300 C CA . PRO A 1 177 ? 97.791 83.023 75.765 1.00 21.58 174 PRO A CA 1
ATOM 1301 C C . PRO A 1 177 ? 98.000 84.033 76.885 1.00 21.44 174 PRO A C 1
ATOM 1302 O O . PRO A 1 177 ? 97.187 84.947 77.084 1.00 22.74 174 PRO A O 1
ATOM 1306 N N . THR A 1 178 ? 99.101 83.871 77.614 1.00 22.55 175 THR A N 1
ATOM 1307 C CA . THR A 1 178 ? 99.340 84.713 78.781 1.00 19.88 175 THR A CA 1
ATOM 1308 C C . THR A 1 178 ? 99.699 86.148 78.418 1.00 21.67 175 THR A C 1
ATOM 1309 O O . THR A 1 178 ? 99.718 87.000 79.309 1.00 23.38 175 THR A O 1
ATOM 1313 N N . THR A 1 179 ? 99.955 86.438 77.144 1.00 22.17 176 THR A N 1
ATOM 1314 C CA . THR A 1 179 ? 100.068 87.817 76.691 1.00 23.97 176 THR A CA 1
ATOM 1315 C C . THR A 1 179 ? 98.743 88.576 76.761 1.00 22.12 176 THR A C 1
ATOM 1316 O O . THR A 1 179 ? 98.730 89.800 76.552 1.00 25.48 176 THR A O 1
ATOM 1320 N N . GLU A 1 180 ? 97.628 87.889 77.018 1.00 23.27 177 GLU A N 1
ATOM 1321 C CA . GLU A 1 180 ? 96.315 88.525 77.071 1.00 25.16 177 GLU A CA 1
ATOM 1322 C C . GLU A 1 180 ? 95.746 88.716 78.473 1.00 23.38 177 GLU A C 1
ATOM 1323 O O . GLU A 1 180 ? 94.767 89.451 78.621 1.00 24.40 177 GLU A O 1
ATOM 1329 N N . LEU A 1 181 ? 96.298 88.038 79.477 1.00 22.86 178 LEU A N 1
ATOM 1330 C CA . LEU A 1 181 ? 95.744 88.041 80.822 1.00 21.56 178 LEU A CA 1
ATOM 1331 C C . LEU A 1 181 ? 96.223 89.250 81.618 1.00 18.78 178 LEU A C 1
ATOM 1332 O O . LEU A 1 181 ? 97.419 89.559 81.653 1.00 22.06 178 LEU A O 1
ATOM 1337 N N . SER A 1 182 ? 95.274 89.930 82.276 1.00 19.77 179 SER A N 1
ATOM 1338 C CA . SER A 1 182 ? 95.603 91.029 83.177 1.00 18.45 179 SER A CA 1
ATOM 1339 C C . SER A 1 182 ? 96.459 90.522 84.342 1.00 19.59 179 SER A C 1
ATOM 1340 O O . SER A 1 182 ? 95.983 89.733 85.162 1.00 20.50 179 SER A O 1
ATOM 1343 N N . TYR A 1 183 ? 97.713 91.015 84.433 1.00 22.76 180 TYR A N 1
ATOM 1344 C CA . TYR A 1 183 ? 98.646 90.652 85.509 1.00 21.21 180 TYR A CA 1
ATOM 1345 C C . TYR A 1 183 ? 98.018 90.854 86.897 1.00 20.94 180 TYR A C 1
ATOM 1346 O O . TYR A 1 183 ? 97.947 89.894 87.678 1.00 20.62 180 TYR A O 1
ATOM 1355 N N . PRO A 1 184 ? 97.523 92.043 87.250 1.00 20.95 181 PRO A N 1
ATOM 1356 C CA . PRO A 1 184 ? 97.017 92.208 88.628 1.00 20.53 181 PRO A CA 1
ATOM 1357 C C . PRO A 1 184 ? 95.783 91.373 88.925 1.00 18.74 181 PRO A C 1
ATOM 1358 O O . PRO A 1 184 ? 95.534 91.035 90.095 1.00 20.38 181 PRO A O 1
ATOM 1362 N N . SER A 1 185 ? 94.991 91.021 87.908 1.00 18.88 182 SER A N 1
ATOM 1363 C CA . SER A 1 185 ? 93.781 90.240 88.156 1.00 19.52 182 SER A CA 1
ATOM 1364 C C . SER A 1 185 ? 94.111 88.887 88.770 1.00 20.00 182 SER A C 1
ATOM 1365 O O . SER A 1 185 ? 93.320 88.346 89.548 1.00 19.81 182 SER A O 1
ATOM 1368 N N . PHE A 1 186 ? 95.272 88.322 88.422 1.00 18.45 183 PHE A N 1
ATOM 1369 C CA . PHE A 1 186 ? 95.700 87.039 88.972 1.00 18.34 183 PHE A CA 1
ATOM 1370 C C . PHE A 1 186 ? 96.361 87.200 90.344 1.00 17.73 183 PHE A C 1
ATOM 1371 O O . PHE A 1 186 ? 96.109 86.410 91.277 1.00 17.63 183 PHE A O 1
ATOM 1379 N N . VAL A 1 187 ? 97.193 88.237 90.483 1.00 18.60 184 VAL A N 1
ATOM 1380 C CA . VAL A 1 187 ? 97.833 88.520 91.769 1.00 17.42 184 VAL A CA 1
ATOM 1381 C C . VAL A 1 187 ? 96.794 88.722 92.859 1.00 18.34 184 VAL A C 1
ATOM 1382 O O . VAL A 1 187 ? 97.021 88.376 94.032 1.00 18.82 184 VAL A O 1
ATOM 1386 N N . LYS A 1 188 ? 95.641 89.290 92.496 1.00 17.53 185 LYS A N 1
ATOM 1387 C CA . LYS A 1 188 ? 94.571 89.466 93.476 1.00 17.19 185 LYS A CA 1
ATOM 1388 C C . LYS A 1 188 ? 94.225 88.176 94.202 1.00 15.62 185 LYS A C 1
ATOM 1389 O O . LYS A 1 188 ? 93.935 88.205 95.406 1.00 17.85 185 LYS A O 1
ATOM 1395 N N . PHE A 1 189 ? 94.249 87.024 93.509 1.00 16.36 186 PHE A N 1
ATOM 1396 C CA . PHE A 1 189 ? 93.882 85.756 94.149 1.00 15.01 186 PHE A CA 1
ATOM 1397 C C . PHE A 1 189 ? 94.878 85.395 95.241 1.00 17.24 186 PHE A C 1
ATOM 1398 O O . PHE A 1 189 ? 94.505 84.859 96.288 1.00 16.17 186 PHE A O 1
ATOM 1406 N N . HIS A 1 190 ? 96.157 85.714 95.035 1.00 16.13 187 HIS A N 1
ATOM 1407 C CA . HIS A 1 190 ? 97.162 85.516 96.076 1.00 16.90 187 HIS A CA 1
ATOM 1408 C C . HIS A 1 190 ? 96.846 86.367 97.292 1.00 15.90 187 HIS A C 1
ATOM 1409 O O . HIS A 1 190 ? 96.926 85.897 98.427 1.00 15.56 187 HIS A O 1
ATOM 1416 N N . ALA A 1 191 ? 96.485 87.629 97.072 1.00 16.52 188 ALA A N 1
ATOM 1417 C CA . ALA A 1 191 ? 96.094 88.506 98.170 1.00 15.96 188 ALA A CA 1
ATOM 1418 C C . ALA A 1 191 ? 94.873 87.974 98.913 1.00 16.11 188 ALA A C 1
ATOM 1419 O O . ALA A 1 191 ? 94.816 88.026 100.145 1.00 16.17 188 ALA A O 1
ATOM 1421 N N . LEU A 1 192 ? 93.886 87.449 98.183 1.00 16.21 189 LEU A N 1
ATOM 1422 C CA . LEU A 1 192 ? 92.686 86.912 98.834 1.00 17.20 189 LEU A CA 1
ATOM 1423 C C . LEU A 1 192 ? 93.037 85.741 99.727 1.00 17.71 189 LEU A C 1
ATOM 1424 O O . LEU A 1 192 ? 92.436 85.559 100.793 1.00 18.55 189 LEU A O 1
ATOM 1429 N N . ALA A 1 193 ? 94.019 84.950 99.317 1.00 16.44 190 ALA A N 1
ATOM 1430 C CA . ALA A 1 193 ? 94.570 83.847 100.099 1.00 16.80 190 ALA A CA 1
ATOM 1431 C C . ALA A 1 193 ? 95.597 84.298 101.132 1.00 16.77 190 ALA A C 1
ATOM 1432 O O . ALA A 1 193 ? 96.662 83.712 101.249 1.00 16.62 190 ALA A O 1
ATOM 1434 N N . SER A 1 194 ? 95.303 85.381 101.840 1.00 16.52 191 SER A N 1
ATOM 1435 C CA . SER A 1 194 ? 96.149 85.899 102.906 1.00 15.52 191 SER A CA 1
ATOM 1436 C C . SER A 1 194 ? 97.557 86.234 102.432 1.00 16.37 191 SER A C 1
ATOM 1437 O O . SER A 1 194 ? 98.523 86.109 103.193 1.00 16.86 191 SER A O 1
ATOM 1440 N N . TRP A 1 195 ? 97.681 86.708 101.187 1.00 16.46 192 TRP A N 1
ATOM 1441 C CA . TRP A 1 195 ? 98.974 87.070 100.614 1.00 14.68 192 TRP A CA 1
ATOM 1442 C C . TRP A 1 195 ? 99.994 85.954 100.828 1.00 16.49 192 TRP A C 1
ATOM 1443 O O . TRP A 1 195 ? 101.183 86.195 101.071 1.00 16.62 192 TRP A O 1
ATOM 1454 N N . ASP A 1 196 ? 99.530 84.711 100.694 1.00 15.89 193 ASP A N 1
ATOM 1455 C CA . ASP A 1 196 ? 100.301 83.557 101.118 1.00 15.46 193 ASP A CA 1
ATOM 1456 C C . ASP A 1 196 ? 100.359 82.510 100.010 1.00 16.21 193 ASP A C 1
ATOM 1457 O O . ASP A 1 196 ? 99.333 81.944 99.620 1.00 16.34 193 ASP A O 1
ATOM 1462 N N . THR A 1 197 ? 101.581 82.216 99.550 1.00 17.67 194 THR A N 1
ATOM 1463 C CA . THR A 1 197 ? 101.753 81.301 98.428 1.00 16.55 194 THR A CA 1
ATOM 1464 C C . THR A 1 197 ? 101.319 79.882 98.761 1.00 17.05 194 THR A C 1
ATOM 1465 O O . THR A 1 197 ? 100.693 79.215 97.935 1.00 17.32 194 THR A O 1
ATOM 1469 N N . ILE A 1 198 ? 101.640 79.386 99.951 1.00 16.01 195 ILE A N 1
ATOM 1470 C CA . ILE A 1 198 ? 101.211 78.029 100.289 1.00 15.33 195 ILE A CA 1
ATOM 1471 C C . ILE A 1 198 ? 99.693 77.945 100.331 1.00 16.50 195 ILE A C 1
ATOM 1472 O O . ILE A 1 198 ? 99.098 77.015 99.785 1.00 17.34 195 ILE A O 1
ATOM 1477 N N . THR A 1 199 ? 99.033 78.932 100.938 1.00 16.31 196 THR A N 1
ATOM 1478 C CA . THR A 1 199 ? 97.574 78.899 101.008 1.00 13.27 196 THR A CA 1
ATOM 1479 C C . THR A 1 199 ? 96.953 78.949 99.622 1.00 17.32 196 THR A C 1
ATOM 1480 O O . THR A 1 199 ? 96.026 78.188 99.324 1.00 17.98 196 THR A O 1
ATOM 1484 N N . PHE A 1 200 ? 97.444 79.840 98.745 1.00 16.97 197 PHE A N 1
ATOM 1485 C CA . PHE A 1 200 ? 96.837 79.890 97.427 1.00 16.46 197 PHE A CA 1
ATOM 1486 C C . PHE A 1 200 ? 97.090 78.602 96.653 1.00 17.33 197 PHE A C 1
ATOM 1487 O O . PHE A 1 200 ? 96.163 78.038 96.051 1.00 17.11 197 PHE A O 1
ATOM 1495 N N . THR A 1 201 ? 98.338 78.129 96.632 1.00 15.38 198 THR A N 1
ATOM 1496 C CA . THR A 1 201 ? 98.606 76.927 95.852 1.00 16.83 198 THR A CA 1
ATOM 1497 C C . THR A 1 201 ? 97.906 75.714 96.468 1.00 17.45 198 THR A C 1
ATOM 1498 O O . THR A 1 201 ? 97.513 74.796 95.731 1.00 19.55 198 THR A O 1
ATOM 1502 N N . ASP A 1 202 ? 97.661 75.708 97.779 1.00 17.53 199 ASP A N 1
ATOM 1503 C CA . ASP A 1 202 ? 96.806 74.671 98.344 1.00 18.44 199 ASP A CA 1
ATOM 1504 C C . ASP A 1 202 ? 95.390 74.778 97.815 1.00 16.90 199 ASP A C 1
ATOM 1505 O O . ASP A 1 202 ? 94.755 73.765 97.506 1.00 18.26 199 ASP A O 1
ATOM 1510 N N . SER A 1 203 ? 94.835 76.001 97.801 1.00 15.05 200 SER A N 1
ATOM 1511 C CA . SER A 1 203 ? 93.444 76.232 97.440 1.00 14.99 200 SER A CA 1
ATOM 1512 C C . SER A 1 203 ? 93.140 75.690 96.060 1.00 20.15 200 SER A C 1
ATOM 1513 O O . SER A 1 203 ? 92.031 75.212 95.822 1.00 19.99 200 SER A O 1
ATOM 1516 N N . GLU A 1 204 ? 94.112 75.708 95.151 1.00 18.58 201 GLU A N 1
ATOM 1517 C CA . GLU A 1 204 ? 93.803 75.319 93.781 1.00 17.38 201 GLU A CA 1
ATOM 1518 C C . GLU A 1 204 ? 93.925 73.821 93.534 1.00 20.70 201 GLU A C 1
ATOM 1519 O O . GLU A 1 204 ? 93.556 73.365 92.434 1.00 20.35 201 GLU A O 1
ATOM 1525 N N . LYS A 1 205 ? 94.326 73.031 94.520 1.00 19.79 202 LYS A N 1
ATOM 1526 C CA . LYS A 1 205 ? 94.483 71.595 94.309 1.00 18.96 202 LYS A CA 1
ATOM 1527 C C . LYS A 1 205 ? 93.977 70.691 95.420 1.00 22.55 202 LYS A C 1
ATOM 1528 O O . LYS A 1 205 ? 93.717 69.519 95.136 1.00 22.23 202 LYS A O 1
ATOM 1534 N N . ARG A 1 206 ? 93.876 71.137 96.679 1.00 18.15 203 ARG A N 1
ATOM 1535 C CA . ARG A 1 206 ? 93.731 70.167 97.750 1.00 17.50 203 ARG A CA 1
ATOM 1536 C C . ARG A 1 206 ? 92.317 69.658 97.949 1.00 19.25 203 ARG A C 1
ATOM 1537 O O . ARG A 1 206 ? 92.157 68.502 98.352 1.00 20.08 203 ARG A O 1
ATOM 1545 N N . TYR A 1 207 ? 91.282 70.471 97.745 1.00 17.34 204 TYR A N 1
ATOM 1546 C CA . TYR A 1 207 ? 89.932 70.074 98.118 1.00 17.14 204 TYR A CA 1
ATOM 1547 C C . TYR A 1 207 ? 88.895 70.407 97.056 1.00 19.20 204 TYR A C 1
ATOM 1548 O O . TYR A 1 207 ? 89.042 71.354 96.274 1.00 19.12 204 TYR A O 1
ATOM 1557 N N . HIS A 1 208 ? 87.798 69.638 97.099 1.00 18.91 205 HIS A N 1
ATOM 1558 C CA . HIS A 1 208 ? 86.607 69.831 96.277 1.00 21.39 205 HIS A CA 1
ATOM 1559 C C . HIS A 1 208 ? 85.378 69.654 97.174 1.00 20.55 205 HIS A C 1
ATOM 1560 O O . HIS A 1 208 ? 85.498 69.305 98.351 1.00 22.75 205 HIS A O 1
ATOM 1567 N N . VAL A 1 209 ? 84.191 69.927 96.631 1.00 21.70 206 VAL A N 1
ATOM 1568 C CA . VAL A 1 209 ? 82.959 69.866 97.409 1.00 24.73 206 VAL A CA 1
ATOM 1569 C C . VAL A 1 209 ? 82.603 68.392 97.597 1.00 25.45 206 VAL A C 1
ATOM 1570 O O . VAL A 1 209 ? 82.295 67.693 96.632 1.00 25.73 206 VAL A O 1
ATOM 1574 N N . GLN A 1 210 ? 82.644 67.921 98.840 1.00 24.80 207 GLN A N 1
ATOM 1575 C CA . GLN A 1 210 ? 82.246 66.551 99.139 1.00 33.62 207 GLN A CA 1
ATOM 1576 C C . GLN A 1 210 ? 80.755 66.364 98.866 1.00 30.95 207 GLN A C 1
ATOM 1577 O O . GLN A 1 210 ? 79.915 67.101 99.388 1.00 33.16 207 GLN A O 1
ATOM 1583 N N . GLY A 1 211 ? 80.420 65.366 98.050 1.00 32.45 208 GLY A N 1
ATOM 1584 C CA . GLY A 1 211 ? 79.060 65.185 97.602 1.00 33.57 208 GLY A CA 1
ATOM 1585 C C . GLY A 1 211 ? 78.704 65.903 96.315 1.00 40.48 208 GLY A C 1
ATOM 1586 O O . GLY A 1 211 ? 77.617 65.673 95.783 1.00 35.91 208 GLY A O 1
ATOM 1587 N N . GLY A 1 212 ? 79.564 66.773 95.807 1.00 36.67 209 GLY A N 1
ATOM 1588 C CA . GLY A 1 212 ? 79.362 67.301 94.473 1.00 30.33 209 GLY A CA 1
ATOM 1589 C C . GLY A 1 212 ? 78.710 68.670 94.467 1.00 34.06 209 GLY A C 1
ATOM 1590 O O . GLY A 1 212 ? 77.870 69.001 95.314 1.00 28.81 209 GLY A O 1
ATOM 1591 N N . THR A 1 213 ? 79.091 69.480 93.479 1.00 25.07 210 THR A N 1
ATOM 1592 C CA . THR A 1 213 ? 78.494 70.795 93.319 1.00 28.28 210 THR A CA 1
ATOM 1593 C C . THR A 1 213 ? 77.001 70.713 93.029 1.00 27.25 210 THR A C 1
ATOM 1594 O O . THR A 1 213 ? 76.258 71.633 93.387 1.00 28.83 210 THR A O 1
ATOM 1598 N N . ASN A 1 214 ? 76.538 69.659 92.343 1.00 26.27 211 ASN A N 1
ATOM 1599 C CA . ASN A 1 214 ? 75.128 69.607 92.005 1.00 25.59 211 ASN A CA 1
ATOM 1600 C C . ASN A 1 214 ? 74.280 69.505 93.260 1.00 29.00 211 ASN A C 1
ATOM 1601 O O . ASN A 1 214 ? 73.236 70.152 93.356 1.00 29.74 211 ASN A O 1
ATOM 1606 N N . ALA A 1 215 ? 74.734 68.716 94.238 1.00 30.27 212 ALA A N 1
ATOM 1607 C CA . ALA A 1 215 ? 73.985 68.589 95.487 1.00 30.65 212 ALA A CA 1
ATOM 1608 C C . ALA A 1 215 ? 73.969 69.903 96.253 1.00 33.26 212 ALA A C 1
ATOM 1609 O O . ALA A 1 215 ? 72.975 70.227 96.907 1.00 32.74 212 ALA A O 1
ATOM 1611 N N . LEU A 1 216 ? 75.071 70.661 96.218 1.00 27.87 213 LEU A N 1
ATOM 1612 C CA . LEU A 1 216 ? 75.063 71.940 96.924 1.00 26.16 213 LEU A CA 1
ATOM 1613 C C . LEU A 1 216 ? 74.119 72.925 96.251 1.00 30.35 213 LEU A C 1
ATOM 1614 O O . LEU A 1 216 ? 73.372 73.638 96.928 1.00 29.81 213 LEU A O 1
ATOM 1619 N N . CYS A 1 217 ? 74.124 72.973 94.916 1.00 27.90 214 CYS A N 1
ATOM 1620 C CA . CYS A 1 217 ? 73.152 73.787 94.195 1.00 30.95 214 CYS A CA 1
ATOM 1621 C C . CYS A 1 217 ? 71.724 73.382 94.530 1.00 32.21 214 CYS A C 1
ATOM 1622 O O . CYS A 1 217 ? 70.852 74.239 94.686 1.00 32.38 214 CYS A O 1
ATOM 1625 N N . GLN A 1 218 ? 71.468 72.076 94.588 1.00 30.10 215 GLN A N 1
ATOM 1626 C CA . GLN A 1 218 ? 70.140 71.579 94.920 1.00 29.51 215 GLN A CA 1
ATOM 1627 C C . GLN A 1 218 ? 69.729 72.048 96.299 1.00 33.75 215 GLN A C 1
ATOM 1628 O O . GLN A 1 218 ? 68.585 72.461 96.505 1.00 35.76 215 GLN A O 1
ATOM 1634 N N . ALA A 1 219 ? 70.657 72.017 97.256 1.00 29.20 216 ALA A N 1
ATOM 1635 C CA . ALA A 1 219 ? 70.324 72.424 98.619 1.00 34.12 216 ALA A CA 1
ATOM 1636 C C . ALA A 1 219 ? 69.959 73.897 98.672 1.00 36.55 216 ALA A C 1
ATOM 1637 O O . ALA A 1 219 ? 69.024 74.291 99.382 1.00 33.87 216 ALA A O 1
ATOM 1639 N N . ILE A 1 220 ? 70.691 74.732 97.936 1.00 30.59 217 ILE A N 1
ATOM 1640 C CA . ILE A 1 220 ? 70.354 76.154 97.868 1.00 31.71 217 ILE A CA 1
ATOM 1641 C C . ILE A 1 220 ? 69.006 76.341 97.194 1.00 35.90 217 ILE A C 1
ATOM 1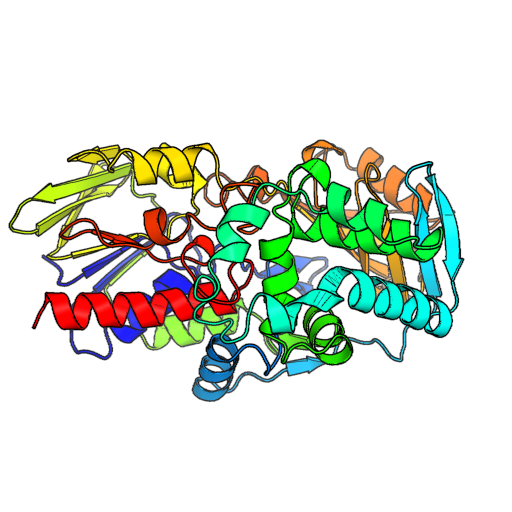642 O O . ILE A 1 220 ? 68.152 77.106 97.663 1.00 33.10 217 ILE A O 1
ATOM 1647 N N . PHE A 1 221 ? 68.808 75.666 96.064 1.00 30.50 218 PHE A N 1
ATOM 1648 C CA . PHE A 1 221 ? 67.541 75.760 95.347 1.00 34.14 218 PHE A CA 1
ATOM 1649 C C . PHE A 1 221 ? 66.372 75.352 96.237 1.00 36.52 218 PHE A C 1
ATOM 1650 O O . PHE A 1 221 ? 65.317 76.008 96.237 1.00 36.50 218 PHE A O 1
ATOM 1658 N N . ASP A 1 222 ? 66.535 74.264 96.997 1.00 38.06 219 ASP A N 1
ATOM 1659 C CA . ASP A 1 222 ? 65.460 73.779 97.864 1.00 44.72 219 ASP A CA 1
ATOM 1660 C C . ASP A 1 222 ? 65.119 74.780 98.965 1.00 53.14 219 ASP A C 1
ATOM 1661 O O . ASP A 1 222 ? 63.995 74.772 99.479 1.00 51.29 219 ASP A O 1
ATOM 1666 N N . ASP A 1 223 ? 66.052 75.657 99.328 1.00 43.55 220 ASP A N 1
ATOM 1667 C CA . ASP A 1 223 ? 65.793 76.710 100.301 1.00 41.22 220 ASP A CA 1
ATOM 1668 C C . ASP A 1 223 ? 65.104 77.929 99.702 1.00 44.81 220 ASP A C 1
ATOM 1669 O O . ASP A 1 223 ? 64.805 78.871 100.442 1.00 51.04 220 ASP A O 1
ATOM 1674 N N . CYS A 1 224 ? 64.878 77.961 98.392 1.00 39.45 221 CYS A N 1
ATOM 1675 C CA . CYS A 1 224 ? 64.235 79.100 97.756 1.00 41.33 221 CYS A CA 1
ATOM 1676 C C . CYS A 1 224 ? 62.728 78.895 97.776 1.00 51.08 221 CYS A C 1
ATOM 1677 O O . CYS A 1 224 ? 62.240 77.789 97.530 1.00 55.31 221 CYS A O 1
ATOM 1680 N N . ARG A 1 225 ? 61.999 79.962 98.080 1.00 59.20 222 ARG A N 1
ATOM 1681 C CA . ARG A 1 225 ? 60.550 80.005 97.887 1.00 57.40 222 ARG A CA 1
ATOM 1682 C C . ARG A 1 225 ? 60.321 80.844 96.635 1.00 66.57 222 ARG A C 1
ATOM 1683 O O . ARG A 1 225 ? 60.118 82.058 96.703 1.00 74.30 222 ARG A O 1
ATOM 1686 N N . ALA A 1 226 ? 60.384 80.187 95.478 1.00 48.05 223 ALA A N 1
ATOM 1687 C CA . ALA A 1 226 ? 60.309 80.879 94.202 1.00 43.32 223 ALA A CA 1
ATOM 1688 C C . ALA A 1 226 ? 59.601 79.991 93.198 1.00 44.64 223 ALA A C 1
ATOM 1689 O O . ALA A 1 226 ? 59.571 78.767 93.333 1.00 51.60 223 ALA A O 1
ATOM 1691 N N . ASP A 1 227 ? 59.025 80.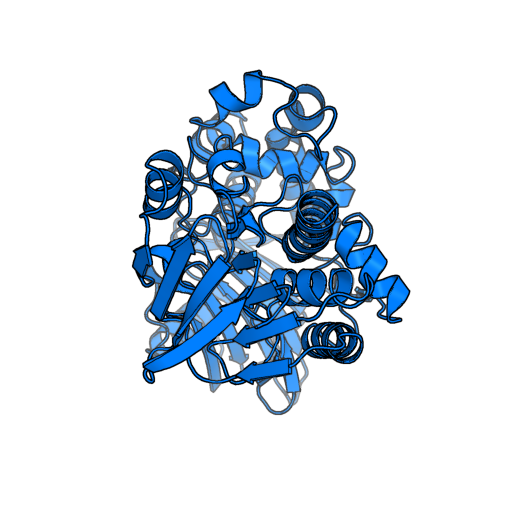627 92.188 1.00 46.09 224 ASP A N 1
ATOM 1692 C CA . ASP A 1 227 ? 58.598 79.915 91.001 1.00 50.26 224 ASP A CA 1
ATOM 1693 C C . ASP A 1 227 ? 59.808 79.693 90.102 1.00 48.32 224 ASP A C 1
ATOM 1694 O O . ASP A 1 227 ? 60.761 80.481 90.111 1.00 42.44 224 ASP A O 1
ATOM 1699 N N . SER A 1 228 ? 59.765 78.606 89.334 1.00 44.80 225 SER A N 1
ATOM 1700 C CA . SER A 1 228 ? 60.886 78.163 88.515 1.00 43.13 225 SER A CA 1
ATOM 1701 C C . SER A 1 228 ? 60.409 77.880 87.098 1.00 47.05 225 SER A C 1
ATOM 1702 O O . SER A 1 228 ? 59.323 77.321 86.899 1.00 50.86 225 SER A O 1
ATOM 1705 N N . GLU A 1 229 ? 61.221 78.272 86.116 1.00 59.21 226 GLU A N 1
ATOM 1706 C CA . GLU A 1 229 ? 60.952 77.997 84.704 1.00 67.38 226 GLU A CA 1
ATOM 1707 C C . GLU A 1 229 ? 62.258 77.558 84.058 1.00 53.30 226 GLU A C 1
ATOM 1708 O O . GLU A 1 229 ? 63.167 78.373 83.891 1.00 40.96 226 GLU A O 1
ATOM 1714 N N . PHE A 1 230 ? 62.349 76.287 83.676 1.00 42.92 227 PHE A N 1
ATOM 1715 C CA . PHE A 1 230 ? 63.566 75.722 83.112 1.00 40.32 227 PHE A CA 1
ATOM 1716 C C . PHE A 1 230 ? 63.347 75.311 81.663 1.00 40.81 227 PHE A C 1
ATOM 1717 O O . PHE A 1 230 ? 62.254 74.888 81.282 1.00 41.54 227 PHE A O 1
ATOM 1725 N N . GLY A 1 231 ? 64.396 75.437 80.854 1.00 36.06 228 GLY A N 1
ATOM 1726 C CA . GLY A 1 231 ? 64.437 74.804 79.548 1.00 36.16 228 GLY A CA 1
ATOM 1727 C C . GLY A 1 231 ? 64.330 75.748 78.372 1.00 38.87 228 GLY A C 1
ATOM 1728 O O . GLY A 1 231 ? 64.524 75.303 77.228 1.00 42.00 228 GLY A O 1
ATOM 1729 N N . VAL A 1 232 ? 64.052 77.027 78.614 1.00 36.97 229 VAL A N 1
ATOM 1730 C CA . VAL A 1 232 ? 63.822 78.005 77.549 1.00 40.37 229 VAL A CA 1
ATOM 1731 C C . VAL A 1 232 ? 64.587 79.251 77.910 1.00 37.30 229 VAL A C 1
ATOM 1732 O O . VAL A 1 232 ? 64.383 79.840 78.970 1.00 39.69 229 VAL A O 1
ATOM 1736 N N . PRO A 1 233 ? 65.476 79.753 77.040 1.00 36.30 230 PRO A N 1
ATOM 1737 C CA . PRO A 1 233 ? 66.248 80.943 77.395 1.00 40.10 230 PRO A CA 1
ATOM 1738 C C . PRO A 1 233 ? 65.465 82.241 77.285 1.00 45.81 230 PRO A C 1
ATOM 1739 O O . PRO A 1 233 ? 64.502 82.366 76.526 1.00 40.78 230 PRO A O 1
ATOM 1743 N N . VAL A 1 234 ? 65.880 83.202 78.108 1.00 39.97 231 VAL A N 1
ATOM 1744 C CA . VAL A 1 234 ? 65.484 84.590 77.941 1.00 39.95 231 VAL A CA 1
ATOM 1745 C C . VAL A 1 234 ? 66.022 85.119 76.620 1.00 47.40 231 VAL A C 1
ATOM 1746 O O . VAL A 1 234 ? 67.199 84.928 76.283 1.00 38.62 231 VAL A O 1
ATOM 1750 N N . GLU A 1 235 ? 65.159 85.805 75.868 1.00 41.05 232 GLU A N 1
ATOM 1751 C CA . GLU A 1 235 ? 65.564 86.464 74.634 1.00 41.36 232 GLU A CA 1
ATOM 1752 C C . GLU A 1 235 ? 65.593 87.983 74.738 1.00 45.09 232 GLU A C 1
ATOM 1753 O O . GLU A 1 235 ? 66.375 88.618 74.030 1.00 37.41 232 GLU A O 1
ATOM 1755 N N . ALA A 1 236 ? 64.779 88.583 75.606 1.00 45.65 233 ALA A N 1
ATOM 1756 C CA . ALA A 1 236 ? 64.728 90.034 75.706 1.00 46.98 233 ALA A CA 1
ATOM 1757 C C . ALA A 1 236 ? 64.320 90.453 77.110 1.00 36.19 233 ALA A C 1
ATOM 1758 O O . ALA A 1 236 ? 63.601 89.734 77.811 1.00 38.80 233 ALA A O 1
ATOM 1760 N N . VAL A 1 237 ? 64.790 91.635 77.509 1.00 37.84 234 VAL A N 1
ATOM 1761 C CA . VAL A 1 237 ? 64.492 92.226 78.812 1.00 47.98 234 VAL A CA 1
ATOM 1762 C C . VAL A 1 237 ? 64.223 93.710 78.591 1.00 51.58 234 VAL A C 1
ATOM 1763 O O . VAL A 1 237 ? 65.075 94.426 78.051 1.00 39.31 234 VAL A O 1
ATOM 1767 N N . ALA A 1 238 ? 63.045 94.174 78.999 1.00 43.51 235 ALA A N 1
ATOM 1768 C CA . ALA A 1 238 ? 62.655 95.568 78.832 1.00 43.34 235 ALA A CA 1
ATOM 1769 C C . ALA A 1 238 ? 62.261 96.150 80.181 1.00 38.99 235 ALA A C 1
ATOM 1770 O O . ALA A 1 238 ? 61.509 95.523 80.934 1.00 50.94 235 ALA A O 1
ATOM 1772 N N . GLN A 1 239 ? 62.751 97.353 80.486 1.00 42.60 236 GLN A N 1
ATOM 1773 C CA . GLN A 1 239 ? 62.424 97.991 81.753 1.00 60.28 236 GLN A CA 1
ATOM 1774 C C . GLN A 1 239 ? 61.863 99.391 81.545 1.00 52.62 236 GLN A C 1
ATOM 1775 O O . GLN A 1 239 ? 62.173 100.075 80.568 1.00 43.59 236 GLN A O 1
ATOM 1781 N N . THR A 1 240 ? 61.055 99.811 82.508 1.00 51.06 237 THR A N 1
ATOM 1782 C CA . THR A 1 240 ? 60.524 101.166 82.566 1.00 60.34 237 THR A CA 1
ATOM 1783 C C . THR A 1 240 ? 60.708 101.733 83.967 1.00 54.11 237 THR A C 1
ATOM 1784 O O . THR A 1 240 ? 61.372 101.122 84.813 1.00 46.62 237 THR A O 1
ATOM 1788 N N . ASP A 1 241 ? 60.116 102.895 84.242 1.00 48.25 238 ASP A N 1
ATOM 1789 C CA . ASP A 1 241 ? 60.197 103.435 85.591 1.00 53.58 238 ASP A CA 1
ATOM 1790 C C . ASP A 1 241 ? 59.392 102.621 86.595 1.00 56.25 238 ASP A C 1
ATOM 1791 O O . ASP A 1 241 ? 59.573 102.816 87.800 1.00 58.68 238 ASP A O 1
ATOM 1793 N N . ASN A 1 242 ? 58.545 101.692 86.134 1.00 54.71 239 ASN A N 1
ATOM 1794 C CA . ASN A 1 242 ? 57.658 100.946 87.016 1.00 58.48 239 ASN A CA 1
ATOM 1795 C C . ASN A 1 242 ? 57.906 99.439 87.056 1.00 53.31 239 ASN A C 1
ATOM 1796 O O . ASN A 1 242 ? 57.295 98.760 87.889 1.00 53.50 239 ASN A O 1
ATOM 1798 N N . GLY A 1 243 ? 58.763 98.885 86.207 1.00 48.31 240 GLY A N 1
ATOM 1799 C CA . GLY A 1 243 ? 58.968 97.452 86.255 1.00 49.01 240 GLY A CA 1
ATOM 1800 C C . GLY A 1 243 ? 59.800 96.956 85.090 1.00 46.71 240 GLY A C 1
ATOM 1801 O O . GLY A 1 243 ? 60.402 97.735 84.349 1.00 45.75 240 GLY A O 1
ATOM 1802 N N . VAL A 1 244 ? 59.835 95.630 84.960 1.00 46.07 241 VAL A N 1
ATOM 1803 C CA . VAL A 1 244 ? 60.614 94.964 83.923 1.00 52.62 241 VAL A CA 1
ATOM 1804 C C . VAL A 1 244 ? 59.768 93.847 83.331 1.00 46.27 241 VAL A C 1
ATOM 1805 O O . VAL A 1 244 ? 59.012 93.178 84.043 1.00 43.52 241 VAL A O 1
ATOM 1809 N N . THR A 1 245 ? 59.911 93.630 82.035 1.00 43.77 242 THR A N 1
ATOM 1810 C CA . THR A 1 245 ? 59.207 92.551 81.355 1.00 54.18 242 THR A CA 1
ATOM 1811 C C . THR A 1 245 ? 60.240 91.700 80.635 1.00 51.58 242 THR A C 1
ATOM 1812 O O . THR A 1 245 ? 61.080 92.226 79.896 1.00 42.66 242 THR A O 1
ATOM 1816 N N . VAL A 1 246 ? 60.187 90.393 80.867 1.00 43.21 243 VAL A N 1
ATOM 1817 C CA . VAL A 1 246 ? 61.192 89.463 80.366 1.00 41.99 243 VAL A CA 1
ATOM 1818 C C . VAL A 1 246 ? 60.513 88.490 79.416 1.00 45.27 243 VAL A C 1
ATOM 1819 O O . VAL A 1 246 ? 59.540 87.826 79.792 1.00 42.62 243 VAL A O 1
ATOM 1823 N N . THR A 1 247 ? 61.024 88.395 78.192 1.00 40.15 244 THR A N 1
ATOM 1824 C CA . THR A 1 247 ? 60.453 87.512 77.186 1.00 53.73 244 THR A CA 1
ATOM 1825 C C . THR A 1 247 ? 61.405 86.365 76.881 1.00 48.41 244 THR A C 1
ATOM 1826 O O . THR A 1 247 ? 62.608 86.580 76.672 1.00 40.02 244 THR A O 1
ATOM 1830 N N . LEU A 1 248 ? 60.861 85.156 76.869 1.00 45.60 245 LEU A N 1
ATOM 1831 C CA . LEU A 1 248 ? 61.601 83.959 76.514 1.00 49.75 245 LEU A CA 1
ATOM 1832 C C . LEU A 1 248 ? 61.601 83.770 74.996 1.00 51.97 245 LEU A C 1
ATOM 1833 O O . LEU A 1 248 ? 60.819 84.385 74.262 1.00 45.05 245 LEU A O 1
ATOM 1838 N N . ALA A 1 249 ? 62.483 82.878 74.531 1.00 46.78 246 ALA A N 1
ATOM 1839 C CA . ALA A 1 249 ? 62.577 82.583 73.105 1.00 50.27 246 ALA A CA 1
ATOM 1840 C C . ALA A 1 249 ? 61.340 81.876 72.567 1.00 55.55 246 ALA A C 1
ATOM 1841 O O . ALA A 1 249 ? 61.158 81.822 71.344 1.00 49.74 246 ALA A O 1
ATOM 1843 N N . ASP A 1 250 ? 60.510 81.305 73.437 1.00 42.93 247 ASP A N 1
ATOM 1844 C CA . ASP A 1 250 ? 59.230 80.741 73.021 1.00 48.95 247 ASP A CA 1
ATOM 1845 C C . ASP A 1 250 ? 58.103 81.762 73.116 1.00 61.79 247 ASP A C 1
ATOM 1846 O O . ASP A 1 250 ? 56.932 81.392 72.989 1.00 57.25 247 ASP A O 1
ATOM 1851 N N . LYS A 1 251 ? 58.441 83.028 73.360 1.00 64.20 248 LYS A N 1
ATOM 1852 C CA . LYS A 1 251 ? 57.568 84.196 73.318 1.00 56.43 248 LYS A CA 1
ATOM 1853 C C . LYS A 1 251 ? 56.710 84.344 74.566 1.00 58.43 248 LYS A C 1
ATOM 1854 O O . LYS A 1 251 ? 55.903 85.290 74.633 1.00 53.92 248 LYS A O 1
ATOM 1860 N N . ARG A 1 252 ? 56.852 83.475 75.560 1.00 52.52 249 ARG A N 1
ATOM 1861 C CA . ARG A 1 252 ? 56.230 83.739 76.846 1.00 52.29 249 ARG A CA 1
ATOM 1862 C C . ARG A 1 252 ? 56.874 84.960 77.493 1.00 51.00 249 ARG A C 1
ATOM 1863 O O . ARG A 1 252 ? 58.034 85.293 77.237 1.00 48.55 249 ARG A O 1
ATOM 1871 N N . VAL A 1 253 ? 56.101 85.633 78.334 1.00 48.81 250 VAL A N 1
ATOM 1872 C CA . VAL A 1 253 ? 56.463 86.931 78.888 1.00 47.91 250 VAL A CA 1
ATOM 1873 C C . VAL A 1 253 ? 56.219 86.881 80.386 1.00 56.77 250 VAL A C 1
ATOM 1874 O O . VAL A 1 253 ? 55.187 86.371 80.835 1.00 46.99 250 VAL A O 1
ATOM 1878 N N . PHE A 1 254 ? 57.178 87.391 81.161 1.00 59.33 251 PHE A N 1
ATOM 1879 C CA . PHE A 1 254 ? 57.060 87.494 82.608 1.00 51.79 251 PHE A CA 1
ATOM 1880 C C . PHE A 1 254 ? 57.446 88.901 83.031 1.00 38.92 251 PHE A C 1
ATOM 1881 O O . PHE A 1 254 ? 58.275 89.550 82.390 1.00 43.20 251 PHE A O 1
ATOM 1889 N N . ARG A 1 255 ? 56.844 89.363 84.119 1.00 41.27 252 ARG A N 1
ATOM 1890 C CA . ARG A 1 255 ? 56.978 90.745 84.554 1.00 49.64 252 ARG A CA 1
ATOM 1891 C C . ARG A 1 255 ? 57.306 90.801 86.037 1.00 43.22 252 ARG A C 1
ATOM 1892 O O . ARG A 1 255 ? 56.856 89.966 86.828 1.00 41.71 252 ARG A O 1
ATOM 1896 N N . ALA A 1 256 ? 58.077 91.815 86.415 1.00 43.01 253 ALA A N 1
ATOM 1897 C CA . ALA A 1 256 ? 58.483 91.953 87.805 1.00 45.42 253 ALA A CA 1
ATOM 1898 C C . ALA A 1 256 ? 58.869 93.398 88.074 1.00 38.42 253 ALA A C 1
ATOM 1899 O O . ALA A 1 256 ? 58.980 94.216 87.155 1.00 45.61 253 ALA A O 1
ATOM 1901 N N . LEU A 1 257 ? 59.104 93.697 89.353 1.00 37.66 254 LEU A N 1
ATOM 1902 C CA . LEU A 1 257 ? 59.590 95.018 89.720 1.00 50.80 254 LEU A CA 1
ATOM 1903 C C . LEU A 1 257 ? 61.076 95.176 89.441 1.00 48.47 254 LEU A C 1
ATOM 1904 O O . LEU A 1 257 ? 61.523 96.275 89.089 1.00 39.71 254 LEU A O 1
ATOM 1909 N N . THR A 1 258 ? 61.845 94.098 89.590 1.00 48.62 255 THR A N 1
ATOM 1910 C CA . THR A 1 258 ? 63.285 94.122 89.392 1.00 52.80 255 THR A CA 1
ATOM 1911 C C . THR A 1 258 ? 63.697 92.839 88.698 1.00 41.09 255 THR A C 1
ATOM 1912 O O . THR A 1 258 ? 62.968 91.847 88.708 1.00 37.21 255 THR A O 1
ATOM 1916 N N . CYS A 1 259 ? 64.887 92.864 88.107 1.00 38.99 256 CYS A N 1
ATOM 1917 C CA . CYS A 1 259 ? 65.432 91.695 87.425 1.00 43.03 256 CYS A CA 1
ATOM 1918 C C . CYS A 1 259 ? 66.911 91.564 87.752 1.00 38.36 256 CYS A C 1
ATOM 1919 O O . CYS A 1 259 ? 67.669 92.523 87.582 1.00 35.51 256 CYS A O 1
ATOM 1922 N N . VAL A 1 260 ? 67.316 90.380 88.209 1.00 34.47 257 VAL A N 1
ATOM 1923 C CA . VAL A 1 260 ? 68.729 90.040 88.413 1.00 32.61 257 VAL A CA 1
ATOM 1924 C C . VAL A 1 260 ? 69.189 89.218 87.222 1.00 34.27 257 VAL A C 1
ATOM 1925 O O . VAL A 1 260 ? 68.649 88.135 86.969 1.00 34.71 257 VAL A O 1
ATOM 1929 N N . LEU A 1 261 ? 70.189 89.718 86.505 1.00 32.13 258 LEU A N 1
ATOM 1930 C CA . LEU A 1 261 ? 70.814 88.985 85.408 1.00 30.87 258 LEU A CA 1
ATOM 1931 C C . LEU A 1 261 ? 72.109 88.370 85.898 1.00 28.72 258 LEU A C 1
ATOM 1932 O O . LEU A 1 261 ? 72.981 89.077 86.413 1.00 30.57 258 LEU A O 1
ATOM 1937 N N . THR A 1 262 ? 72.260 87.053 85.689 1.00 30.52 259 THR A N 1
ATOM 1938 C CA . THR A 1 262 ? 73.489 86.363 86.056 1.00 31.45 259 THR A CA 1
ATOM 1939 C C . THR A 1 262 ? 74.129 85.722 84.836 1.00 29.23 259 THR A C 1
ATOM 1940 O O . THR A 1 262 ? 75.008 84.872 84.981 1.00 29.63 259 THR A O 1
ATOM 1944 N N . LEU A 1 263 ? 73.708 86.128 83.642 1.00 32.41 260 LEU A N 1
ATOM 1945 C CA . LEU A 1 263 ? 74.255 85.543 82.428 1.00 29.52 260 LEU A CA 1
ATOM 1946 C C . LEU A 1 263 ? 75.770 85.638 82.391 1.00 28.01 260 LEU A C 1
ATOM 1947 O O . LEU A 1 263 ? 76.356 86.625 82.840 1.00 31.72 260 LEU A O 1
ATOM 1952 N N . PRO A 1 264 ? 76.444 84.649 81.809 1.00 27.29 261 PRO A N 1
ATOM 1953 C CA . PRO A 1 264 ? 77.862 84.814 81.507 1.00 28.22 261 PRO A CA 1
ATOM 1954 C C . PRO A 1 264 ? 78.052 86.029 80.618 1.00 28.84 261 PRO A C 1
ATOM 1955 O O . PRO A 1 264 ? 77.219 86.330 79.754 1.00 29.00 261 PRO A O 1
ATOM 1959 N N . THR A 1 265 ? 79.167 86.725 80.842 1.00 28.33 262 THR A N 1
ATOM 1960 C CA . THR A 1 265 ? 79.349 88.038 80.235 1.00 31.45 262 THR A CA 1
ATOM 1961 C C . THR A 1 265 ? 79.072 88.031 78.737 1.00 33.98 262 THR A C 1
ATOM 1962 O O . THR A 1 265 ? 78.359 88.903 78.237 1.00 33.16 262 THR A O 1
ATOM 1966 N N . LYS A 1 266 ? 79.647 87.069 77.993 1.00 29.72 263 LYS A N 1
ATOM 1967 C CA . LYS A 1 266 ? 79.468 87.105 76.536 1.00 35.09 263 LYS A CA 1
ATOM 1968 C C . LYS A 1 266 ? 78.045 86.775 76.093 1.00 40.74 263 LYS A C 1
ATOM 1969 O O . LYS A 1 266 ? 77.661 87.136 74.971 1.00 36.03 263 LYS A O 1
ATOM 1975 N N . VAL A 1 267 ? 77.239 86.121 76.930 1.00 29.55 264 VAL A N 1
ATOM 1976 C CA . VAL A 1 267 ? 75.883 85.778 76.522 1.00 31.64 264 VAL A CA 1
ATOM 1977 C C . VAL A 1 267 ? 74.981 87.009 76.429 1.00 36.16 264 VAL A C 1
ATOM 1978 O O . VAL A 1 267 ? 73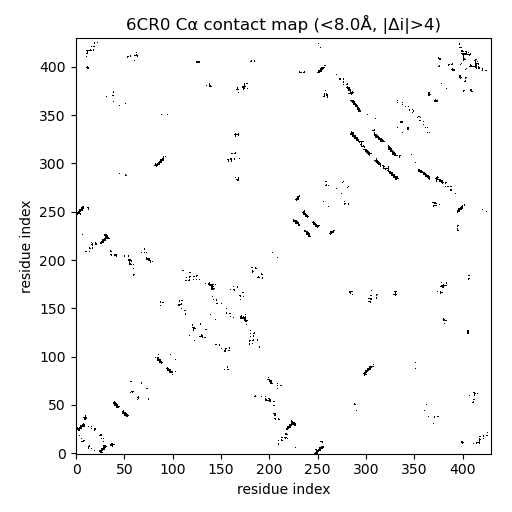.964 86.977 75.719 1.00 38.22 264 VAL A O 1
ATOM 1982 N N . TYR A 1 268 ? 75.310 88.103 77.127 1.00 29.59 265 TYR A N 1
ATOM 1983 C CA . TYR A 1 268 ? 74.481 89.304 77.026 1.00 31.97 265 TYR A CA 1
ATOM 1984 C C . TYR A 1 268 ? 74.323 89.763 75.582 1.00 43.81 265 TYR A C 1
ATOM 1985 O O . TYR A 1 268 ? 73.320 90.398 75.240 1.00 41.19 265 TYR A O 1
ATOM 1994 N N . ALA A 1 269 ? 75.310 89.484 74.731 1.00 39.81 266 ALA A N 1
ATOM 1995 C CA . ALA A 1 269 ? 75.183 89.848 73.323 1.00 43.58 266 ALA A CA 1
ATOM 1996 C C . ALA A 1 269 ? 74.046 89.112 72.627 1.00 50.79 266 ALA A C 1
ATOM 1997 O O . ALA A 1 269 ? 73.642 89.528 71.535 1.00 68.12 266 ALA A O 1
ATOM 1999 N N . ASP A 1 270 ? 73.501 88.058 73.232 1.00 44.12 267 ASP A N 1
ATOM 2000 C CA . ASP A 1 270 ? 72.425 87.279 72.635 1.00 49.75 267 ASP A CA 1
ATOM 2001 C C . ASP A 1 270 ? 71.054 87.656 73.181 1.00 44.59 267 ASP A C 1
ATOM 2002 O O . ASP A 1 270 ? 70.070 86.959 72.902 1.00 43.79 267 ASP A O 1
ATOM 2004 N N . VAL A 1 271 ? 70.967 88.735 73.956 1.00 38.58 268 VAL A N 1
ATOM 2005 C CA . VAL A 1 271 ? 69.728 89.161 74.595 1.00 37.49 268 VAL A CA 1
ATOM 2006 C C . VAL A 1 271 ? 69.491 90.609 74.213 1.00 45.76 268 VAL A C 1
ATOM 2007 O O . VAL A 1 271 ? 70.433 91.410 74.182 1.00 39.85 268 VAL A O 1
ATOM 2011 N N . ARG A 1 272 ? 68.237 90.936 73.907 1.00 45.14 269 ARG A N 1
ATOM 2012 C CA . ARG A 1 272 ? 67.848 92.295 73.559 1.00 50.55 269 ARG A CA 1
ATOM 2013 C C . ARG A 1 272 ? 67.453 93.027 74.832 1.00 39.58 269 ARG A C 1
ATOM 2014 O O . ARG A 1 272 ? 66.575 92.566 75.572 1.00 43.95 269 ARG A O 1
ATOM 2016 N N . PHE A 1 273 ? 68.096 94.164 75.088 1.00 38.37 270 PHE A N 1
ATOM 2017 C CA . PHE A 1 273 ? 67.784 95.001 76.232 1.00 42.68 270 PHE A CA 1
ATOM 2018 C C . PHE A 1 273 ? 67.100 96.281 75.768 1.00 53.76 270 PHE A C 1
ATOM 2019 O O . PHE A 1 273 ? 67.615 96.984 74.894 1.00 41.76 270 PHE A O 1
ATOM 2027 N N . GLU A 1 274 ? 65.934 96.566 76.345 1.00 45.04 271 GLU A N 1
ATOM 2028 C CA . GLU A 1 274 ? 65.211 97.810 76.097 1.00 48.22 271 GLU A CA 1
ATOM 2029 C C . GLU A 1 274 ? 65.022 98.557 77.411 1.00 41.15 271 GLU A C 1
ATOM 2030 O O . GLU A 1 274 ? 64.350 98.044 78.321 1.00 48.05 271 GLU A O 1
ATOM 2032 N N . PRO A 1 275 ? 65.601 99.747 77.589 1.00 44.10 272 PRO A N 1
ATOM 2033 C CA . PRO A 1 275 ? 66.557 100.435 76.720 1.00 49.03 272 PRO A CA 1
ATOM 2034 C C . PRO A 1 275 ? 67.872 99.675 76.691 1.00 49.99 272 PRO A C 1
ATOM 2035 O O . PRO A 1 275 ? 68.076 98.819 77.547 1.00 46.30 272 PRO A O 1
ATOM 2039 N N . PRO A 1 276 ? 68.740 99.985 75.734 1.00 47.88 273 PRO A N 1
ATOM 2040 C CA . PRO A 1 276 ? 69.990 99.229 75.599 1.00 50.46 273 PRO A CA 1
ATOM 2041 C C . PRO A 1 276 ? 70.901 99.451 76.794 1.00 57.56 273 PRO A C 1
ATOM 2042 O O . PRO A 1 276 ? 70.822 100.470 77.484 1.00 45.60 273 PRO A O 1
ATOM 2046 N N . LEU A 1 277 ? 71.774 98.476 77.046 1.00 41.12 274 LEU A N 1
ATOM 2047 C CA . LEU A 1 277 ? 72.722 98.639 78.133 1.00 39.14 274 LEU A CA 1
ATOM 2048 C C . LEU A 1 277 ? 73.657 99.803 77.808 1.00 40.39 274 LEU A C 1
ATOM 2049 O O . LEU A 1 277 ? 73.943 100.064 76.636 1.00 40.20 274 LEU A O 1
ATOM 2054 N N . PRO A 1 278 ? 74.155 100.505 78.820 1.00 39.67 275 PRO A N 1
ATOM 2055 C CA . PRO A 1 278 ? 75.013 101.672 78.572 1.00 41.84 275 PRO A CA 1
ATOM 2056 C C . PRO A 1 278 ? 76.313 101.293 77.884 1.00 40.90 275 PRO A C 1
ATOM 2057 O O . PRO A 1 278 ? 76.717 100.116 77.883 1.00 38.91 275 PRO A O 1
ATOM 2061 N N . PRO A 1 279 ? 77.013 102.282 77.306 1.00 34.37 276 PRO A N 1
ATOM 2062 C CA . PRO A 1 279 ? 78.244 101.983 76.558 1.00 35.96 276 PRO A CA 1
ATOM 2063 C C . PRO A 1 279 ? 79.274 101.246 77.379 1.00 36.62 276 PRO A C 1
ATOM 2064 O O . PRO A 1 279 ? 79.995 100.398 76.844 1.00 35.16 276 PRO A O 1
ATOM 2068 N N . GLU A 1 280 ? 79.387 101.584 78.663 1.00 34.74 277 GLU A N 1
ATOM 2069 C CA . GLU A 1 280 ? 80.433 100.989 79.484 1.00 35.33 277 GLU A CA 1
ATOM 2070 C C . GLU A 1 280 ? 80.181 99.506 79.709 1.00 35.70 277 GLU A C 1
ATOM 2071 O O . GLU A 1 280 ? 81.139 98.729 79.820 1.00 35.61 277 GLU A O 1
ATOM 2077 N N . LYS A 1 281 ? 78.914 99.087 79.776 1.00 34.18 278 LYS A N 1
ATOM 2078 C CA . LYS A 1 281 ? 78.618 97.658 79.848 1.00 33.25 278 LYS A CA 1
ATOM 2079 C C . LYS A 1 281 ? 78.829 96.974 78.507 1.00 36.68 278 LYS A C 1
ATOM 2080 O O . LYS A 1 281 ? 79.408 95.882 78.445 1.00 34.36 278 LYS A O 1
ATOM 2086 N N . ARG A 1 282 ? 78.350 97.581 77.416 1.00 34.48 279 ARG A N 1
ATOM 2087 C CA . ARG A 1 282 ? 78.555 96.947 76.125 1.00 33.45 279 ARG A CA 1
ATOM 2088 C C . ARG A 1 282 ? 80.036 96.779 75.826 1.00 32.11 279 ARG A C 1
ATOM 2089 O O . ARG A 1 282 ? 80.431 95.785 75.216 1.00 35.05 279 ARG A O 1
ATOM 2097 N N . ALA A 1 283 ? 80.873 97.720 76.258 1.00 33.16 280 ALA A N 1
ATOM 2098 C CA . ALA A 1 283 ? 82.305 97.576 76.032 1.00 33.25 280 ALA A CA 1
ATOM 2099 C C . ALA A 1 283 ? 82.856 96.407 76.838 1.00 33.99 280 ALA A C 1
ATOM 2100 O O . ALA A 1 283 ? 83.658 95.615 76.336 1.00 31.46 280 ALA A O 1
ATOM 2102 N N . PHE A 1 284 ? 82.437 96.289 78.091 1.00 30.79 281 PHE A N 1
ATOM 2103 C CA . PHE A 1 284 ? 82.886 95.169 78.918 1.00 33.60 281 PHE A CA 1
ATOM 2104 C C . PHE A 1 284 ? 82.441 93.831 78.323 1.00 31.36 281 PHE A C 1
ATOM 2105 O O . PHE A 1 284 ? 83.207 92.847 78.295 1.00 28.57 281 PHE A O 1
ATOM 2113 N N . ILE A 1 285 ? 81.197 93.775 77.847 1.00 31.60 282 ILE A N 1
ATOM 2114 C CA . ILE A 1 285 ? 80.663 92.556 77.239 1.00 35.86 282 ILE A CA 1
ATOM 2115 C C . ILE A 1 285 ? 81.477 92.153 76.011 1.00 34.66 282 ILE A C 1
ATOM 2116 O O . ILE A 1 285 ? 81.733 90.960 75.776 1.00 33.24 282 ILE A O 1
ATOM 2121 N N . GLU A 1 286 ? 81.908 93.132 75.213 1.00 32.14 283 GLU A N 1
ATOM 2122 C CA . GLU A 1 286 ? 82.644 92.814 74.000 1.00 33.08 283 GLU A CA 1
ATOM 2123 C C . GLU A 1 286 ? 84.072 92.380 74.304 1.00 31.29 283 GLU A C 1
ATOM 2124 O O . GLU A 1 286 ? 84.593 91.468 73.651 1.00 38.76 283 GLU A O 1
ATOM 2126 N N . HIS A 1 287 ? 84.723 93.000 75.296 1.00 30.82 284 HIS A N 1
ATOM 2127 C CA . HIS A 1 287 ? 86.177 92.916 75.402 1.00 31.30 284 HIS A CA 1
ATOM 2128 C C . HIS A 1 287 ? 86.730 92.255 76.655 1.00 26.04 284 HIS A C 1
ATOM 2129 O O . HIS A 1 287 ? 87.877 91.803 76.620 1.00 30.18 284 HIS A O 1
ATOM 2136 N N . ALA A 1 288 ? 86.004 92.255 77.780 1.00 28.39 285 ALA A N 1
ATOM 2137 C CA . ALA A 1 288 ? 86.661 91.946 79.047 1.00 26.22 285 ALA A CA 1
ATOM 2138 C C . ALA A 1 288 ? 86.995 90.464 79.192 1.00 27.69 285 ALA A C 1
ATOM 2139 O O . ALA A 1 288 ? 88.027 90.126 79.773 1.00 28.27 285 ALA A O 1
ATOM 2141 N N . GLU A 1 289 ? 86.126 89.574 78.714 1.00 27.90 286 GLU A N 1
ATOM 2142 C CA . GLU A 1 289 ? 86.292 88.136 78.914 1.00 26.96 286 GLU A CA 1
ATOM 2143 C C . GLU A 1 289 ? 86.852 87.461 77.659 1.00 30.66 286 GLU A C 1
ATOM 2144 O O . GLU A 1 289 ? 86.771 87.987 76.545 1.00 35.17 286 GLU A O 1
ATOM 2150 N N . MET A 1 290 ? 87.420 86.270 77.856 1.00 27.92 287 MET A N 1
ATOM 2151 C CA . MET A 1 290 ? 88.153 85.611 76.787 1.00 29.80 287 MET A CA 1
ATOM 2152 C C . MET A 1 290 ? 88.387 84.120 77.008 1.00 26.40 287 MET A C 1
ATOM 2153 O O . MET A 1 290 ? 88.856 83.443 76.091 1.00 28.45 287 MET A O 1
ATOM 2158 N N . ALA A 1 291 ? 88.120 83.592 78.202 1.00 25.45 288 ALA A N 1
ATOM 2159 C CA . ALA A 1 291 ? 88.610 82.255 78.536 1.00 23.08 288 ALA A CA 1
ATOM 2160 C C . ALA A 1 291 ? 88.024 81.194 77.619 1.00 27.79 288 ALA A C 1
ATOM 2161 O O . ALA A 1 291 ? 86.803 81.023 77.534 1.00 26.60 288 ALA A O 1
ATOM 2163 N N . ASP A 1 292 ? 88.912 80.462 76.963 1.00 21.83 289 ASP A N 1
ATOM 2164 C CA . ASP A 1 292 ? 88.581 79.519 75.895 1.00 26.03 289 ASP A CA 1
ATOM 2165 C C . ASP A 1 292 ? 88.596 78.073 76.383 1.00 27.11 289 ASP A C 1
ATOM 2166 O O . ASP A 1 292 ? 88.986 77.165 75.642 1.00 28.54 289 ASP A O 1
ATOM 2171 N N . GLY A 1 293 ? 88.182 77.825 77.624 1.00 22.61 290 GLY A N 1
ATOM 2172 C CA . GLY A 1 293 ? 88.431 76.551 78.249 1.00 23.19 290 GLY A CA 1
ATOM 2173 C C . GLY A 1 293 ? 87.444 75.440 77.920 1.00 21.10 290 GLY A C 1
ATOM 2174 O O . GLY A 1 293 ? 86.307 75.625 77.498 1.00 23.98 290 GLY A O 1
ATOM 2175 N N . ALA A 1 294 ? 87.946 74.220 78.121 1.00 21.70 291 ALA A N 1
ATOM 2176 C CA . ALA A 1 294 ? 87.167 72.991 78.030 1.00 21.61 291 ALA A CA 1
ATOM 2177 C C . ALA A 1 294 ? 87.668 72.018 79.091 1.00 21.88 291 ALA A C 1
ATOM 2178 O O . ALA A 1 294 ? 88.768 72.169 79.631 1.00 21.93 291 ALA A O 1
ATOM 2180 N N . GLU A 1 295 ? 86.854 71.011 79.398 1.00 20.14 292 GLU A N 1
ATOM 2181 C CA . GLU A 1 295 ? 87.212 69.951 80.343 1.00 20.00 292 GLU A CA 1
ATOM 2182 C C . GLU A 1 295 ? 87.040 68.599 79.656 1.00 17.77 292 GLU A C 1
ATOM 2183 O O . GLU A 1 295 ? 86.238 68.458 78.734 1.00 21.43 292 GLU A O 1
ATOM 2189 N N . LEU A 1 296 ? 87.845 67.614 80.061 1.00 17.88 293 LEU A N 1
ATOM 2190 C CA . LEU A 1 296 ? 87.875 66.360 79.318 1.00 19.36 293 LEU A CA 1
ATOM 2191 C C . LEU A 1 296 ? 88.211 65.230 80.269 1.00 19.65 293 LEU A C 1
ATOM 2192 O O . LEU A 1 296 ? 89.171 65.324 81.034 1.00 19.23 293 LEU A O 1
ATOM 2197 N N . TYR A 1 297 ? 87.438 64.150 80.207 1.00 17.09 294 TYR A N 1
ATOM 2198 C CA . TYR A 1 297 ? 87.790 62.919 80.890 1.00 17.36 294 TYR A CA 1
ATOM 2199 C C . TYR A 1 297 ? 88.203 61.853 79.881 1.00 16.96 294 TYR A C 1
ATOM 2200 O O . TYR A 1 297 ? 87.582 61.708 78.822 1.00 18.64 294 TYR A O 1
ATOM 2209 N N . VAL A 1 298 ? 89.251 61.100 80.207 1.00 16.15 295 VAL A N 1
ATOM 2210 C CA . VAL A 1 298 ? 89.751 60.044 79.334 1.00 16.62 295 VAL A CA 1
ATOM 2211 C C . VAL A 1 298 ? 89.924 58.764 80.126 1.00 18.62 295 VAL A C 1
ATOM 2212 O O . VAL A 1 298 ? 90.345 58.793 81.292 1.00 18.10 295 VAL A O 1
ATOM 2216 N N . HIS A 1 299 ? 89.600 57.636 79.495 1.00 17.29 296 HIS A N 1
ATOM 2217 C CA . HIS A 1 299 ? 89.829 56.298 80.033 1.00 16.91 296 HIS A CA 1
ATOM 2218 C C . HIS A 1 299 ? 90.999 55.665 79.292 1.00 19.68 296 HIS A C 1
ATOM 2219 O O . HIS A 1 299 ? 90.954 55.549 78.062 1.00 17.79 296 HIS A O 1
ATOM 2226 N N . VAL A 1 300 ? 92.031 55.264 80.025 1.00 17.56 297 VAL A N 1
ATOM 2227 C CA . VAL A 1 300 ? 93.213 54.576 79.511 1.00 15.36 297 VAL A CA 1
ATOM 2228 C C . VAL A 1 300 ? 93.198 53.136 80.021 1.00 18.78 297 VAL A C 1
ATOM 2229 O O . VAL A 1 300 ? 92.862 52.881 81.185 1.00 19.28 297 VAL A O 1
ATOM 2233 N N . ARG A 1 301 ? 93.544 52.175 79.152 1.00 17.34 298 ARG A N 1
ATOM 2234 C CA . ARG A 1 301 ? 93.491 50.775 79.535 1.00 16.87 298 ARG A CA 1
ATOM 2235 C C . ARG A 1 301 ? 94.532 50.454 80.602 1.00 18.08 298 ARG A C 1
ATOM 2236 O O . ARG A 1 301 ? 94.249 49.725 81.560 1.00 22.37 298 ARG A O 1
ATOM 2244 N N . GLN A 1 302 ? 95.731 50.993 80.452 1.00 17.98 299 GLN A N 1
ATOM 2245 C CA . GLN A 1 302 ? 96.824 50.771 81.384 1.00 17.69 299 GLN A CA 1
ATOM 2246 C C . GLN A 1 302 ? 96.591 51.500 82.697 1.00 18.86 299 GLN A C 1
ATOM 2247 O O . GLN A 1 302 ? 95.973 52.567 82.753 1.00 18.74 299 GLN A O 1
ATOM 2253 N N . ASN A 1 303 ? 97.098 50.890 83.767 1.00 17.73 300 ASN A N 1
ATOM 2254 C CA . ASN A 1 303 ? 97.113 51.489 85.104 1.00 17.76 300 ASN A CA 1
ATOM 2255 C C . ASN A 1 303 ? 98.381 52.337 85.201 1.00 18.07 300 ASN A C 1
ATOM 2256 O O . ASN A 1 303 ? 99.489 51.809 85.347 1.00 20.08 300 ASN A O 1
ATOM 2261 N N . LEU A 1 304 ? 98.219 53.649 85.089 1.00 17.31 301 LEU A N 1
ATOM 2262 C CA . LEU A 1 304 ? 99.319 54.612 85.109 1.00 17.43 301 LEU A CA 1
ATOM 2263 C C . LEU A 1 304 ? 99.703 55.058 86.508 1.00 17.72 301 LEU A C 1
ATOM 2264 O O . LEU A 1 304 ? 100.634 55.863 86.657 1.00 19.71 301 LEU A O 1
ATOM 2269 N N . GLY A 1 305 ? 99.012 54.563 87.533 1.00 17.41 302 GLY A N 1
ATOM 2270 C CA . GLY A 1 305 ? 99.242 55.119 88.848 1.00 18.52 302 GLY A CA 1
ATOM 2271 C C . GLY A 1 305 ? 98.702 56.554 88.933 1.00 19.50 302 GLY A C 1
ATOM 2272 O O . GLY A 1 305 ? 97.941 57.028 88.076 1.00 19.46 302 GLY A O 1
ATOM 2273 N N . ASN A 1 306 ? 99.135 57.251 89.992 1.00 17.22 303 ASN A N 1
ATOM 2274 C CA . ASN A 1 306 ? 98.682 58.601 90.321 1.00 16.62 303 ASN A CA 1
ATOM 2275 C C . ASN A 1 306 ? 99.699 59.580 89.757 1.00 18.18 303 ASN A C 1
ATOM 2276 O O . ASN A 1 306 ? 100.809 59.736 90.291 1.00 18.71 303 ASN A O 1
ATOM 2281 N N . THR A 1 307 ? 99.352 60.204 88.636 1.00 17.28 304 THR A N 1
ATOM 2282 C CA . THR A 1 307 ? 100.247 61.135 87.981 1.00 16.24 304 THR A CA 1
ATOM 2283 C C . THR A 1 307 ? 99.596 62.492 87.761 1.00 17.51 304 THR A C 1
ATOM 2284 O O . THR A 1 307 ? 98.367 62.635 87.697 1.00 18.74 304 THR A O 1
ATOM 2288 N N . PHE A 1 308 C 100.467 63.500 87.691 1.00 17.61 305 PHE A N 1
ATOM 2289 C CA . PHE A 1 308 C 100.110 64.867 87.360 1.00 17.10 305 PHE A CA 1
ATOM 2290 C C . PHE A 1 308 C 101.028 65.367 86.262 1.00 18.75 305 PHE A C 1
ATOM 2291 O O . PHE A 1 308 C 102.242 65.173 86.337 1.00 19.16 305 PHE A O 1
ATOM 2299 N N . THR A 1 309 ? 100.450 66.043 85.264 1.00 16.49 306 THR A N 1
ATOM 2300 C CA . THR A 1 309 ? 101.208 66.642 84.171 1.00 19.17 306 THR A CA 1
ATOM 2301 C C . THR A 1 309 ? 100.741 68.073 83.978 1.00 20.56 306 THR A C 1
ATOM 2302 O O . THR A 1 309 ? 99.541 68.332 83.908 1.00 18.51 306 THR A O 1
ATOM 2306 N N . PHE A 1 310 ? 101.692 68.994 83.894 1.00 19.69 307 PHE A N 1
ATOM 2307 C CA . PHE A 1 310 ? 101.496 70.356 83.442 1.00 21.26 307 PHE A CA 1
ATOM 2308 C C . PHE A 1 310 ? 102.048 70.429 82.032 1.00 21.16 307 PHE A C 1
ATOM 2309 O O . PHE A 1 310 ? 103.193 70.028 81.811 1.00 21.76 307 PHE A O 1
ATOM 2317 N N . CYS A 1 311 ? 101.276 70.962 81.101 1.00 18.87 308 CYS A N 1
ATOM 2318 C CA . CYS A 1 311 ? 101.775 71.229 79.755 1.00 20.61 308 CYS A CA 1
ATOM 2319 C C . CYS A 1 311 ? 101.663 72.713 79.452 1.00 23.82 308 CYS A C 1
ATOM 2320 O O . CYS A 1 311 ? 100.575 73.299 79.529 1.00 22.18 308 CYS A O 1
ATOM 2323 N N . ASP A 1 312 ? 102.772 73.304 79.040 1.00 22.89 309 ASP A N 1
ATOM 2324 C CA . ASP A 1 312 ? 102.760 74.707 78.692 1.00 23.82 309 ASP A CA 1
ATOM 2325 C C . ASP A 1 312 ? 102.129 74.924 77.316 1.00 21.45 309 ASP A C 1
ATOM 2326 O O . ASP A 1 312 ? 102.110 74.040 76.459 1.00 22.12 309 ASP A O 1
ATOM 2331 N N . ASP A 1 313 ? 101.527 76.096 77.165 1.00 22.09 310 ASP A N 1
ATOM 2332 C CA . ASP A 1 313 ? 101.073 76.606 75.880 1.00 22.23 310 ASP A CA 1
ATOM 2333 C C . ASP A 1 313 ? 102.191 76.460 74.853 1.00 22.71 310 ASP A C 1
ATOM 2334 O O . ASP A 1 313 ? 103.354 76.758 75.164 1.00 24.72 310 ASP A O 1
ATOM 2339 N N . PRO A 1 314 ? 101.892 76.016 73.632 1.00 25.45 311 PRO A N 1
ATOM 2340 C CA . PRO A 1 314 ? 100.633 75.682 72.971 1.00 22.18 311 PRO A CA 1
ATOM 2341 C C . PRO A 1 314 ? 100.236 74.222 72.968 1.00 23.87 311 PRO A C 1
ATOM 2342 O O . PRO A 1 314 ? 99.432 73.802 72.118 1.00 26.24 311 PRO A O 1
ATOM 2346 N N . ASN A 1 315 ? 100.787 73.440 73.891 1.00 23.87 312 ASN A N 1
ATOM 2347 C CA . ASN A 1 315 ? 100.215 72.131 74.128 1.00 22.56 312 ASN A CA 1
ATOM 2348 C C . ASN A 1 315 ? 98.767 72.322 74.568 1.00 22.29 312 ASN A C 1
ATOM 2349 O O . ASN A 1 315 ? 98.475 73.250 75.326 1.00 23.39 312 ASN A O 1
ATOM 2354 N N . PRO A 1 316 ? 97.847 71.480 74.127 1.00 20.37 313 PRO A N 1
ATOM 2355 C CA . PRO A 1 316 ? 96.431 71.691 74.458 1.00 20.81 313 PRO A CA 1
ATOM 2356 C C . PRO A 1 316 ? 96.014 71.286 75.864 1.00 22.82 313 PRO A C 1
ATOM 2357 O O . PRO A 1 316 ? 95.119 71.911 76.431 1.00 23.31 313 PRO A O 1
ATOM 2361 N N . PHE A 1 317 ? 96.600 70.226 76.419 1.00 19.71 314 PHE A N 1
ATOM 2362 C CA . PHE A 1 317 ? 96.154 69.678 77.710 1.00 20.25 314 PHE A CA 1
ATOM 2363 C C . PHE A 1 317 ? 97.000 70.281 78.826 1.00 21.00 314 PHE A C 1
ATOM 2364 O O . PHE A 1 317 ? 97.970 69.691 79.290 1.00 23.77 314 PHE A O 1
ATOM 2372 N N . ASN A 1 318 ? 96.600 71.467 79.304 1.00 18.65 315 ASN A N 1
ATOM 2373 C CA . ASN A 1 318 ? 97.472 72.198 80.220 1.00 20.11 315 ASN A CA 1
ATOM 2374 C C . ASN A 1 318 ? 97.639 71.486 81.552 1.00 19.63 315 ASN A C 1
ATOM 2375 O O . ASN A 1 318 ? 98.713 71.557 82.154 1.00 19.03 315 ASN A O 1
ATOM 2380 N N . ALA A 1 319 ? 96.581 70.842 82.056 1.00 18.51 316 ALA A N 1
ATOM 2381 C CA . ALA A 1 319 ? 96.659 70.074 83.294 1.00 16.75 316 ALA A CA 1
ATOM 2382 C C . ALA A 1 319 ? 96.052 68.697 83.055 1.00 20.68 316 ALA A C 1
ATOM 2383 O O . ALA A 1 319 ? 94.954 68.589 82.498 1.00 20.36 316 ALA A O 1
ATOM 2385 N N . VAL A 1 320 ? 96.773 67.650 83.444 1.00 17.17 317 VAL A N 1
ATOM 2386 C CA . VAL A 1 320 ? 96.296 66.279 83.320 1.00 17.80 317 VAL A CA 1
ATOM 2387 C C . VAL A 1 320 ? 96.428 65.668 84.703 1.00 19.39 317 VAL A C 1
ATOM 2388 O O . VAL A 1 320 ? 97.545 65.409 85.172 1.00 19.89 317 VAL A O 1
ATOM 2392 N N . GLN A 1 321 ? 95.296 65.467 85.364 1.00 18.25 318 GLN A N 1
ATOM 2393 C CA . GLN A 1 321 ? 95.207 64.924 86.711 1.00 17.11 318 GLN A CA 1
ATOM 2394 C C . GLN A 1 321 ? 94.673 63.499 86.678 1.00 17.46 318 GLN A C 1
ATOM 2395 O O . GLN A 1 321 ? 94.013 63.075 85.728 1.00 19.12 318 GLN A O 1
ATOM 2401 N N . THR A 1 322 ? 94.934 62.744 87.740 1.00 19.08 319 THR A N 1
ATOM 2402 C CA . THR A 1 322 ? 94.450 61.367 87.806 1.00 18.00 319 THR A CA 1
ATOM 2403 C C . THR A 1 322 ? 93.236 61.320 88.723 1.00 18.07 319 THR A C 1
ATOM 2404 O O . THR A 1 322 ? 93.356 61.573 89.936 1.00 22.70 319 THR A O 1
ATOM 2408 N N . TYR A 1 323 ? 92.096 60.947 88.163 1.00 18.44 320 TYR A N 1
ATOM 2409 C CA . TYR A 1 323 ? 90.856 60.803 88.923 1.00 19.69 320 TYR A CA 1
ATOM 2410 C C . TYR A 1 323 ? 90.802 59.455 89.631 1.00 20.65 320 TYR A C 1
ATOM 2411 O O . TYR A 1 323 ? 90.377 59.380 90.792 1.00 20.93 320 TYR A O 1
ATOM 2420 N N . ALA A 1 324 ? 91.235 58.379 88.973 1.00 17.86 321 ALA A N 1
ATOM 2421 C CA . ALA A 1 324 ? 91.149 57.036 89.518 1.00 15.36 321 ALA A CA 1
ATOM 2422 C C . ALA A 1 324 ? 92.129 56.153 88.765 1.00 18.61 321 ALA A C 1
ATOM 2423 O O . ALA A 1 324 ? 92.440 56.416 87.600 1.00 18.27 321 ALA A O 1
ATOM 2425 N N . TYR A 1 325 ? 92.578 55.088 89.410 1.00 18.34 322 TYR A N 1
ATOM 2426 C CA . TYR A 1 325 ? 93.462 54.126 88.766 1.00 18.24 322 TYR A CA 1
ATOM 2427 C C . TYR A 1 325 ? 93.386 52.801 89.515 1.00 18.96 322 TYR A C 1
ATOM 2428 O O . TYR A 1 325 ? 93.356 52.789 90.757 1.00 18.69 322 TYR A O 1
ATOM 2437 N N . ASP A 1 326 ? 93.398 51.695 88.765 1.00 18.82 323 ASP A N 1
ATOM 2438 C CA . ASP A 1 326 ? 93.610 50.368 89.355 1.00 19.56 323 ASP A CA 1
ATOM 2439 C C . ASP A 1 326 ? 93.787 49.342 88.242 1.00 22.38 323 ASP A C 1
ATOM 2440 O O . ASP A 1 326 ? 93.703 49.653 87.056 1.00 20.52 323 ASP A O 1
ATOM 2445 N N . ASP A 1 327 ? 94.103 48.112 88.636 1.00 23.66 324 ASP A N 1
ATOM 2446 C CA . ASP A 1 327 ? 94.555 47.135 87.656 1.00 26.70 324 ASP A CA 1
ATOM 2447 C C . ASP A 1 327 ? 93.431 46.600 86.770 1.00 28.08 324 ASP A C 1
ATOM 2448 O O . ASP A 1 327 ? 93.715 46.002 85.726 1.00 38.37 324 ASP A O 1
ATOM 2453 N N . GLU A 1 328 ? 92.179 46.801 87.144 1.00 19.60 325 GLU A N 1
ATOM 2454 C CA . GLU A 1 328 ? 91.063 46.417 86.287 1.00 21.83 325 GLU A CA 1
ATOM 2455 C C . GLU A 1 328 ? 90.495 47.596 85.526 1.00 19.94 325 GLU A C 1
ATOM 2456 O O . GLU A 1 328 ? 90.237 47.499 84.312 1.00 23.91 325 GLU A O 1
ATOM 2462 N N . LEU A 1 329 ? 90.356 48.732 86.199 1.00 21.56 326 LEU A N 1
ATOM 2463 C CA . LEU A 1 329 ? 89.861 49.944 85.561 1.00 19.96 326 LEU A CA 1
ATOM 2464 C C . LEU A 1 329 ? 90.833 50.451 84.500 1.00 22.25 326 LEU A C 1
ATOM 2465 O O . LEU A 1 329 ? 90.415 50.915 83.433 1.00 26.27 326 LEU A O 1
ATOM 2470 N N . GLY A 1 330 ? 92.115 50.377 84.779 1.00 18.41 327 GLY A N 1
ATOM 2471 C CA . GLY A 1 330 ? 93.081 51.213 84.089 1.00 18.53 327 GLY A CA 1
ATOM 2472 C C . GLY A 1 330 ? 93.173 52.549 84.782 1.00 19.44 327 GLY A C 1
ATOM 2473 O O . GLY A 1 330 ? 93.348 52.608 86.003 1.00 20.82 327 GLY A O 1
ATOM 2474 N N . THR A 1 331 ? 93.065 53.631 84.016 1.00 16.98 328 THR A N 1
ATOM 2475 C CA . THR A 1 331 ? 93.219 54.973 84.546 1.00 16.61 328 THR A CA 1
ATOM 2476 C C . THR A 1 331 ? 92.127 55.875 83.998 1.00 17.46 328 THR A C 1
ATOM 2477 O O . THR A 1 331 ? 91.801 55.811 82.822 1.00 18.49 328 THR A O 1
ATOM 2481 N N . ILE A 1 332 ? 91.537 56.692 84.853 1.00 16.64 329 ILE A N 1
ATOM 2482 C CA . ILE A 1 332 ? 90.710 57.807 84.437 1.00 16.94 329 ILE A CA 1
ATOM 2483 C C . ILE A 1 332 ? 91.508 59.079 84.672 1.00 14.59 329 ILE A C 1
ATOM 2484 O O . ILE A 1 332 ? 91.935 59.349 85.805 1.00 16.36 329 ILE A O 1
ATOM 2489 N N . LEU A 1 333 ? 91.732 59.841 83.599 1.00 16.53 330 LEU A N 1
ATOM 2490 C CA . LEU A 1 333 ? 92.423 61.116 83.626 1.00 15.11 330 LEU A CA 1
ATOM 2491 C C . LEU A 1 333 ? 91.422 62.245 83.482 1.00 17.60 330 LEU A C 1
ATOM 2492 O O . LEU A 1 333 ? 90.482 62.146 82.685 1.00 17.81 330 LEU A O 1
ATOM 2497 N N . LYS A 1 334 ? 91.625 63.308 84.271 1.00 16.66 331 LYS A N 1
ATOM 2498 C CA . LYS A 1 334 ? 90.826 64.527 84.237 1.00 18.33 331 LYS A CA 1
ATOM 2499 C C . LYS A 1 334 ? 91.710 65.619 83.657 1.00 23.17 331 LYS A C 1
ATOM 2500 O O . LYS A 1 334 ? 92.754 65.941 84.234 1.00 19.61 331 LYS A O 1
ATOM 2506 N N . ILE A 1 335 ? 91.304 66.169 82.522 1.00 19.30 332 ILE A N 1
ATOM 2507 C CA . ILE A 1 335 ? 92.130 67.074 81.732 1.00 20.05 332 ILE A CA 1
ATOM 2508 C C . ILE A 1 335 ? 91.459 68.433 81.635 1.00 19.88 332 ILE A C 1
ATOM 2509 O O . ILE A 1 335 ? 90.289 68.528 81.260 1.00 20.38 332 ILE A O 1
ATOM 2514 N N . THR A 1 336 ? 92.200 69.479 81.958 1.00 19.71 333 THR A N 1
ATOM 2515 C CA . THR A 1 336 ? 91.710 70.839 81.808 1.00 18.13 333 THR A CA 1
ATOM 2516 C C . THR A 1 336 ? 92.469 71.520 80.681 1.00 18.22 333 THR A C 1
ATOM 2517 O O . THR A 1 336 ? 93.705 71.512 80.641 1.00 19.31 333 THR A O 1
ATOM 2521 N N . ILE A 1 337 ? 91.709 72.107 79.761 1.00 18.35 334 ILE A N 1
ATOM 2522 C CA . ILE A 1 337 ? 92.190 72.663 78.515 1.00 19.77 334 ILE A CA 1
ATOM 2523 C C . ILE A 1 337 ? 91.909 74.149 78.569 1.00 20.36 334 ILE A C 1
ATOM 2524 O O . ILE A 1 337 ? 90.739 74.556 78.530 1.00 21.30 334 ILE A O 1
ATOM 2529 N N . GLY A 1 338 ? 92.971 74.961 78.656 1.00 20.72 335 GLY A N 1
ATOM 2530 C CA . GLY A 1 338 ? 92.795 76.409 78.679 1.00 21.21 335 GLY A CA 1
ATOM 2531 C C . GLY A 1 338 ? 92.337 76.999 77.361 1.00 20.99 335 GLY A C 1
ATOM 2532 O O . GLY A 1 338 ? 91.575 77.974 77.347 1.00 21.52 335 GLY A O 1
ATOM 2533 N N . ARG A 1 339 ? 92.761 76.396 76.240 1.00 19.39 336 ARG A N 1
ATOM 2534 C CA . ARG A 1 339 ? 92.502 76.902 74.889 1.00 19.40 336 ARG A CA 1
ATOM 2535 C C . ARG A 1 339 ? 91.937 75.789 73.991 1.00 21.32 336 ARG A C 1
ATOM 2536 O O . ARG A 1 339 ? 92.679 75.113 73.277 1.00 21.16 336 ARG A O 1
ATOM 2544 N N . GLN A 1 340 ? 90.623 75.575 74.049 1.00 19.77 337 GLN A N 1
ATOM 2545 C CA . GLN A 1 340 ? 90.042 74.490 73.268 1.00 20.29 337 GLN A CA 1
ATOM 2546 C C . GLN A 1 340 ? 90.258 74.689 71.784 1.00 24.60 337 GLN A C 1
ATOM 2547 O O . GLN A 1 340 ? 90.204 73.710 71.027 1.00 21.91 337 GLN A O 1
ATOM 2553 N N . SER A 1 341 ? 90.518 75.922 71.355 1.00 23.03 338 SER A N 1
ATOM 2554 C CA . SER A 1 341 ? 90.806 76.167 69.944 1.00 25.64 338 SER A CA 1
ATOM 2555 C C . SER A 1 341 ? 92.002 75.363 69.440 1.00 28.17 338 SER A C 1
ATOM 2556 O O . SER A 1 341 ? 92.172 75.210 68.217 1.00 25.85 338 SER A O 1
ATOM 2559 N N . LEU A 1 342 ? 92.833 74.844 70.334 1.00 24.00 339 LEU A N 1
ATOM 2560 C CA . LEU A 1 342 ? 94.050 74.150 69.967 1.00 23.58 339 LEU A CA 1
ATOM 2561 C C . LEU A 1 342 ? 93.832 72.687 69.613 1.00 29.74 339 LEU A C 1
ATOM 2562 O O . LEU A 1 342 ? 94.784 72.040 69.160 1.00 27.79 339 LEU A O 1
ATOM 2567 N N . ILE A 1 343 ? 92.646 72.138 69.845 1.00 23.80 340 ILE A N 1
ATOM 2568 C CA . ILE A 1 343 ? 92.431 70.718 69.579 1.00 24.46 340 ILE A CA 1
ATOM 2569 C C . ILE A 1 343 ? 90.981 70.492 69.187 1.00 25.53 340 ILE A C 1
ATOM 2570 O O . ILE A 1 343 ? 90.072 71.128 69.724 1.00 25.21 340 ILE A O 1
ATOM 2575 N N . ASN A 1 344 ? 90.760 69.569 68.241 1.00 22.89 341 ASN A N 1
ATOM 2576 C CA . ASN A 1 344 ? 89.395 69.230 67.840 1.00 20.19 341 ASN A CA 1
ATOM 2577 C C . ASN A 1 344 ? 88.897 68.159 68.792 1.00 23.39 341 ASN A C 1
ATOM 2578 O O . ASN A 1 344 ? 89.262 66.984 68.672 1.00 23.15 341 ASN A O 1
ATOM 2583 N N . LEU A 1 345 ? 88.052 68.560 69.748 1.00 22.87 342 LEU A N 1
ATOM 2584 C CA . LEU A 1 345 ? 87.591 67.617 70.748 1.00 20.05 342 LEU A CA 1
ATOM 2585 C C . LEU A 1 345 ? 86.505 66.685 70.241 1.00 21.99 342 LEU A C 1
ATOM 2586 O O . LEU A 1 345 ? 86.074 65.800 70.989 1.00 27.55 342 LEU A O 1
ATOM 2591 N N . GLU A 1 346 ? 86.070 66.833 68.994 1.00 24.93 343 GLU A N 1
ATOM 2592 C CA . GLU A 1 346 ? 85.202 65.850 68.364 1.00 26.26 343 GLU A CA 1
ATOM 2593 C C . GLU A 1 346 ? 85.981 64.739 67.675 1.00 30.49 343 GLU A C 1
ATOM 2594 O O . GLU A 1 346 ? 85.363 63.837 67.098 1.00 27.62 343 GLU A O 1
ATOM 2600 N N . ASN A 1 347 ? 87.313 64.782 67.715 1.00 21.90 344 ASN A N 1
ATOM 2601 C CA . ASN A 1 347 ? 88.178 63.872 66.952 1.00 20.99 344 ASN A CA 1
ATOM 2602 C C . ASN A 1 347 ? 88.864 62.975 67.985 1.00 22.50 344 ASN A C 1
ATOM 2603 O O . ASN A 1 347 ? 89.868 63.360 68.586 1.00 22.08 344 ASN A O 1
ATOM 2608 N N . PHE A 1 348 ? 88.267 61.809 68.243 1.00 20.33 345 PHE A N 1
ATOM 2609 C CA . PHE A 1 348 ? 88.766 60.927 69.301 1.00 19.61 345 PHE A CA 1
ATOM 2610 C C . PHE A 1 348 ? 90.241 60.584 69.116 1.00 19.51 345 PHE A C 1
ATOM 2611 O O . PHE A 1 348 ? 91.019 60.637 70.077 1.00 19.69 345 PHE A O 1
ATOM 2619 N N . ASP A 1 349 ? 90.647 60.196 67.899 1.00 19.64 346 ASP A N 1
ATOM 2620 C CA . ASP A 1 349 ? 92.030 59.773 67.716 1.00 17.43 346 ASP A CA 1
ATOM 2621 C C . ASP A 1 349 ? 93.015 60.934 67.900 1.00 17.82 346 ASP A C 1
ATOM 2622 O O . ASP A 1 349 ? 94.193 60.685 68.222 1.00 18.07 346 ASP A O 1
ATOM 2627 N N . ALA A 1 350 ? 92.588 62.177 67.666 1.00 19.12 347 ALA A N 1
ATOM 2628 C CA . ALA A 1 350 ? 93.458 63.319 67.978 1.00 18.85 347 ALA A CA 1
ATOM 2629 C C . ALA A 1 350 ? 93.637 63.492 69.478 1.00 20.13 347 ALA A C 1
ATOM 2630 O O . ALA A 1 350 ? 94.754 63.781 69.951 1.00 20.14 347 ALA A O 1
ATOM 2632 N N . ILE A 1 351 ? 92.553 63.332 70.242 1.00 19.66 348 ILE A N 1
ATOM 2633 C CA . ILE A 1 351 ? 92.667 63.277 71.701 1.00 17.39 348 ILE A CA 1
ATOM 2634 C C . ILE A 1 351 ? 93.626 62.165 72.131 1.00 17.04 348 ILE A C 1
ATOM 2635 O O . ILE A 1 351 ? 94.525 62.370 72.960 1.00 17.30 348 ILE A O 1
ATOM 2640 N N . ALA A 1 352 ? 93.441 60.963 71.601 1.00 17.20 349 ALA A N 1
ATOM 2641 C CA . ALA A 1 352 ? 94.291 59.838 71.981 1.00 17.00 349 ALA A CA 1
ATOM 2642 C C . ALA A 1 352 ? 95.760 60.112 71.677 1.00 20.16 349 ALA A C 1
ATOM 2643 O O . ALA A 1 352 ? 96.648 59.784 72.473 1.00 17.52 349 ALA A O 1
ATOM 2645 N N . ALA A 1 353 ? 96.032 60.743 70.535 1.00 18.06 350 ALA A N 1
ATOM 2646 C CA . ALA A 1 353 ? 97.408 61.057 70.178 1.00 18.73 350 ALA A CA 1
ATOM 2647 C C . ALA A 1 353 ? 98.062 61.978 71.200 1.00 20.83 350 ALA A C 1
ATOM 2648 O O . ALA A 1 353 ? 99.230 61.788 71.558 1.00 19.24 350 ALA A O 1
ATOM 2650 N N . GLU A 1 354 ? 97.316 62.962 71.708 1.00 18.87 351 GLU A N 1
ATOM 2651 C CA . GLU A 1 354 ? 97.869 63.857 72.719 1.00 18.36 351 GLU A CA 1
ATOM 2652 C C . GLU A 1 354 ? 98.098 63.131 74.043 1.00 20.14 351 GLU A C 1
ATOM 2653 O O . GLU A 1 354 ? 99.079 63.405 74.736 1.00 21.94 351 GLU A O 1
ATOM 2659 N N . ILE A 1 355 ? 97.225 62.190 74.400 1.00 17.79 352 ILE A N 1
ATOM 2660 C CA . ILE A 1 355 ? 97.458 61.378 75.598 1.00 16.63 352 ILE A CA 1
ATOM 2661 C C . ILE A 1 355 ? 98.732 60.548 75.448 1.00 17.16 352 ILE A C 1
ATOM 2662 O O . ILE A 1 355 ? 99.538 60.462 76.383 1.00 19.95 352 ILE A O 1
ATOM 2667 N N . ARG A 1 356 ? 98.946 59.930 74.274 1.00 16.96 353 ARG A N 1
ATOM 2668 C CA . ARG A 1 356 ? 100.164 59.148 74.064 1.00 17.76 353 ARG A CA 1
ATOM 2669 C C . ARG A 1 356 ? 101.414 60.026 74.064 1.00 19.16 353 ARG A C 1
ATOM 2670 O O . ARG A 1 356 ? 102.493 59.558 74.473 1.00 20.73 353 ARG A O 1
ATOM 2678 N N . LYS A 1 357 ? 101.314 61.268 73.585 1.00 17.58 354 LYS A N 1
ATOM 2679 C CA . LYS A 1 357 ? 102.469 62.168 73.638 1.00 20.38 354 LYS A CA 1
ATOM 2680 C C . LYS A 1 357 ? 102.953 62.336 75.072 1.00 23.30 354 LYS A C 1
ATOM 2681 O O . LYS A 1 357 ? 104.160 62.441 75.323 1.00 26.79 354 LYS A O 1
ATOM 2687 N N . ILE A 1 358 ? 102.025 62.360 76.031 1.00 19.15 355 ILE A N 1
ATOM 2688 C CA . ILE A 1 358 ? 102.350 62.554 77.447 1.00 20.07 355 ILE A CA 1
ATOM 2689 C C . ILE A 1 358 ? 102.716 61.244 78.122 1.00 24.19 355 ILE A C 1
ATOM 2690 O O . ILE A 1 358 ? 103.707 61.147 78.858 1.00 26.27 355 ILE A O 1
ATOM 2695 N N . HIS A 1 359 ? 101.898 60.218 77.933 1.00 19.32 356 HIS A N 1
ATOM 2696 C CA . HIS A 1 359 ? 101.973 59.025 78.758 1.00 20.99 356 HIS A CA 1
ATOM 2697 C C . HIS A 1 359 ? 102.566 57.835 78.034 1.00 21.75 356 HIS A C 1
ATOM 2698 O O . HIS A 1 359 ? 102.711 56.759 78.633 1.00 24.87 356 HIS A O 1
ATOM 2705 N N . GLY A 1 360 ? 102.914 57.997 76.767 1.00 21.48 357 GLY A N 1
ATOM 2706 C CA . GLY A 1 360 ? 103.709 56.996 76.092 1.00 22.13 357 GLY A CA 1
ATOM 2707 C C . GLY A 1 360 ? 102.887 55.854 75.548 1.00 21.13 357 GLY A C 1
ATOM 2708 O O . GLY A 1 360 ? 101.895 56.047 74.823 1.00 22.69 357 GLY A O 1
ATOM 2709 N N . ASP A 1 361 ? 103.328 54.641 75.876 1.00 20.15 358 ASP A N 1
ATOM 2710 C CA . ASP A 1 361 ? 102.799 53.422 75.270 1.00 20.36 358 ASP A CA 1
ATOM 2711 C C . ASP A 1 361 ? 101.507 53.003 75.962 1.00 20.72 358 ASP A C 1
ATOM 2712 O O . ASP A 1 361 ? 101.455 52.062 76.765 1.00 23.28 358 ASP A O 1
ATOM 2717 N N . VAL A 1 362 ? 100.417 53.696 75.610 1.00 20.13 359 VAL A N 1
ATOM 2718 C CA . VAL A 1 362 ? 99.113 53.453 76.204 1.00 19.73 359 VAL A CA 1
ATOM 2719 C C . VAL A 1 362 ? 98.028 53.375 75.137 1.00 22.52 359 VAL A C 1
ATOM 2720 O O . VAL A 1 362 ? 98.200 53.801 73.988 1.00 21.45 359 VAL A O 1
ATOM 2724 N N . GLU A 1 363 ? 96.899 52.801 75.543 1.00 20.25 360 GLU A N 1
ATOM 2725 C CA . GLU A 1 363 ? 95.694 52.689 74.729 1.00 20.91 360 GLU A CA 1
ATOM 2726 C C . GLU A 1 363 ? 94.584 53.518 75.342 1.00 21.76 360 GLU A C 1
ATOM 2727 O O . GLU A 1 363 ? 94.144 53.242 76.467 1.00 21.23 360 GLU A O 1
ATOM 2733 N N . VAL A 1 364 ? 94.049 54.455 74.579 1.00 19.02 361 VAL A N 1
ATOM 2734 C CA . VAL A 1 364 ? 92.949 55.295 75.007 1.00 16.40 361 VAL A CA 1
ATOM 2735 C C . VAL A 1 364 ? 91.636 54.671 74.545 1.00 18.52 361 VAL A C 1
ATOM 2736 O O . VAL A 1 364 ? 91.473 54.370 73.357 1.00 22.82 361 VAL A O 1
ATOM 2740 N N . LEU A 1 365 ? 90.721 54.440 75.489 1.00 18.24 362 LEU A N 1
ATOM 2741 C CA . LEU A 1 365 ? 89.500 53.671 75.246 1.00 17.14 362 LEU A CA 1
ATOM 2742 C C . LEU A 1 365 ? 88.254 54.527 75.079 1.00 22.56 362 LEU A C 1
ATOM 2743 O O . LEU A 1 365 ? 87.406 54.205 74.240 1.00 30.67 362 LEU A O 1
ATOM 2748 N N . GLU A 1 366 ? 88.082 55.589 75.860 1.00 20.24 363 GLU A N 1
ATOM 2749 C CA . GLU A 1 366 ? 86.888 56.414 75.830 1.00 22.56 363 GLU A CA 1
ATOM 2750 C C . GLU A 1 366 ? 87.274 57.821 76.262 1.00 21.63 363 GLU A C 1
ATOM 2751 O O . GLU A 1 366 ? 88.203 58.013 77.059 1.00 20.56 363 GLU A O 1
ATOM 2757 N N . ALA A 1 367 ? 86.531 58.801 75.746 1.00 21.55 364 ALA A N 1
ATOM 2758 C CA . ALA A 1 367 ? 86.767 60.201 76.036 1.00 20.44 364 ALA A CA 1
ATOM 2759 C C . ALA A 1 367 ? 85.424 60.899 76.161 1.00 19.66 364 ALA A C 1
ATOM 2760 O O . ALA A 1 367 ? 84.518 60.643 75.368 1.00 23.19 364 ALA A O 1
ATOM 2762 N N . LEU A 1 368 ? 85.305 61.766 77.157 1.00 19.04 365 LEU A N 1
ATOM 2763 C CA . LEU A 1 368 ? 84.122 62.600 77.354 1.00 19.58 365 LEU A CA 1
ATOM 2764 C C . LEU A 1 368 ? 84.557 64.058 77.484 1.00 18.72 365 LEU A C 1
ATOM 2765 O O . LEU A 1 368 ? 84.948 64.500 78.571 1.00 19.22 365 LEU A O 1
ATOM 2770 N N . PRO A 1 369 ? 84.481 64.837 76.411 1.00 17.75 366 PRO A N 1
ATOM 2771 C CA . PRO A 1 369 ? 84.775 66.269 76.486 1.00 19.61 366 PRO A CA 1
ATOM 2772 C C . PRO A 1 369 ? 83.539 67.071 76.870 1.00 22.09 366 PRO A C 1
ATOM 2773 O O . PRO A 1 369 ? 82.410 66.692 76.553 1.00 23.94 366 PRO A O 1
ATOM 2777 N N . TYR A 1 370 ? 83.767 68.208 77.531 1.00 21.45 367 TYR A N 1
ATOM 2778 C CA . TYR A 1 370 ? 82.727 69.222 77.684 1.00 21.72 367 TYR A CA 1
ATOM 2779 C C . TYR A 1 370 ? 83.329 70.557 77.250 1.00 18.74 367 TYR A C 1
ATOM 2780 O O . TYR A 1 370 ? 84.182 71.108 77.947 1.00 21.10 367 TYR A O 1
ATOM 2789 N N . ASN A 1 371 ? 82.920 71.045 76.065 1.00 21.69 368 ASN A N 1
ATOM 2790 C CA . ASN A 1 371 ? 83.539 72.238 75.499 1.00 22.77 368 ASN A CA 1
ATOM 2791 C C . ASN A 1 371 ? 82.769 73.460 75.995 1.00 23.42 368 ASN A C 1
ATOM 2792 O O . ASN A 1 371 ? 81.810 73.917 75.374 1.00 23.99 368 ASN A O 1
ATOM 2797 N N . TRP A 1 372 ? 83.214 74.015 77.120 1.00 21.67 369 TRP A N 1
ATOM 2798 C CA . TRP A 1 372 ? 82.501 75.135 77.731 1.00 20.86 369 TRP A CA 1
ATOM 2799 C C . TRP A 1 372 ? 82.493 76.367 76.835 1.00 26.66 369 TRP A C 1
ATOM 2800 O O . TRP A 1 372 ? 81.496 77.106 76.790 1.00 26.14 369 TRP A O 1
ATOM 2811 N N . ALA A 1 373 ? 83.589 76.617 76.119 1.00 24.99 370 ALA A N 1
ATOM 2812 C CA . ALA A 1 373 ? 83.639 77.782 75.243 1.00 32.42 370 ALA A CA 1
ATOM 2813 C C . ALA A 1 373 ? 82.619 77.693 74.120 1.00 29.57 370 ALA A C 1
ATOM 2814 O O . ALA A 1 373 ? 82.133 78.728 73.648 1.00 29.16 370 ALA A O 1
ATOM 2816 N N . MET A 1 374 ? 82.294 76.481 73.665 1.00 26.21 371 MET A N 1
ATOM 2817 C CA . MET A 1 374 ? 81.336 76.299 72.578 1.00 24.84 371 MET A CA 1
ATOM 2818 C C . MET A 1 374 ? 79.908 76.105 73.074 1.00 33.14 371 MET A C 1
ATOM 2819 O O . MET A 1 374 ? 78.984 76.071 72.260 1.00 33.60 371 MET A O 1
ATOM 2824 N N . ASP A 1 375 ? 79.713 75.983 74.379 1.00 24.50 372 ASP A N 1
ATOM 2825 C CA . ASP A 1 375 ? 78.383 75.925 74.982 1.00 29.65 372 ASP A CA 1
ATOM 2826 C C . ASP A 1 375 ? 77.737 77.311 74.915 1.00 28.93 372 ASP A C 1
ATOM 2827 O O . ASP A 1 375 ? 78.251 78.272 75.492 1.00 24.34 372 ASP A O 1
ATOM 2832 N N . GLU A 1 376 ? 76.609 77.425 74.198 1.00 32.57 373 GLU A N 1
ATOM 2833 C CA . GLU A 1 376 ? 76.010 78.735 73.953 1.00 29.00 373 GLU A CA 1
ATOM 2834 C C . GLU A 1 376 ? 75.520 79.436 75.211 1.00 27.20 373 GLU A C 1
ATOM 2835 O O . GLU A 1 376 ? 75.304 80.656 75.172 1.00 28.82 373 GLU A O 1
ATOM 2838 N N . TYR A 1 377 ? 75.301 78.711 76.306 1.00 28.28 374 TYR A N 1
ATOM 2839 C CA . TYR A 1 377 ? 74.836 79.298 77.551 1.00 26.19 374 TYR A CA 1
ATOM 2840 C C . TYR A 1 377 ? 75.980 79.572 78.524 1.00 29.05 374 TYR A C 1
ATOM 2841 O O . TYR A 1 377 ? 75.723 79.999 79.661 1.00 26.86 374 TYR A O 1
ATOM 2850 N N . ALA A 1 378 ? 77.227 79.354 78.089 1.00 26.51 375 ALA A N 1
ATOM 2851 C CA . ALA A 1 378 ? 78.426 79.648 78.880 1.00 24.53 375 ALA A CA 1
ATOM 2852 C C . ALA A 1 378 ? 79.355 80.577 78.117 1.00 26.85 375 ALA A C 1
ATOM 2853 O O . ALA A 1 378 ? 79.526 81.724 78.526 1.00 25.74 375 ALA A O 1
ATOM 2855 N N . ARG A 1 379 ? 79.901 80.126 76.980 1.00 23.56 376 ARG A N 1
ATOM 2856 C CA . ARG A 1 379 ? 80.710 80.889 76.032 1.00 26.39 376 ARG A CA 1
ATOM 2857 C C . ARG A 1 379 ? 82.091 81.266 76.550 1.00 30.24 376 ARG A C 1
ATOM 2858 O O . ARG A 1 379 ? 83.013 81.453 75.752 1.00 31.43 376 ARG A O 1
ATOM 2866 N N . THR A 1 380 ? 82.253 81.398 77.862 1.00 25.17 377 THR A N 1
ATOM 2867 C CA . THR A 1 380 ? 83.565 81.401 78.487 1.00 28.87 377 THR A CA 1
ATOM 2868 C C . THR A 1 380 ? 83.551 80.402 79.633 1.00 24.28 377 THR A C 1
ATOM 2869 O O . THR A 1 380 ? 82.542 80.235 80.318 1.00 26.73 377 THR A O 1
ATOM 2873 N N . SER A 1 381 ? 84.692 79.738 79.846 1.00 23.08 378 SER A N 1
ATOM 2874 C CA . SER A 1 381 ? 84.761 78.714 80.879 1.00 24.07 378 SER A CA 1
ATOM 2875 C C . SER A 1 381 ? 84.741 79.329 82.279 1.00 20.73 378 SER A C 1
ATOM 2876 O O . SER A 1 381 ? 84.163 78.751 83.214 1.00 22.04 378 SER A O 1
ATOM 2879 N N . TYR A 1 382 ? 85.364 80.499 82.453 1.00 21.57 379 TYR A N 1
ATOM 2880 C CA . TYR A 1 382 ? 85.418 81.213 83.728 1.00 21.41 379 TYR A CA 1
ATOM 2881 C C . TYR A 1 382 ? 85.840 82.643 83.436 1.00 25.15 379 TYR A C 1
ATOM 2882 O O . TYR A 1 382 ? 86.492 82.885 82.416 1.00 23.99 379 TYR A O 1
ATOM 2891 N N . PRO A 1 383 ? 85.486 83.623 84.311 1.00 22.58 380 PRO A N 1
ATOM 2892 C CA . PRO A 1 383 ? 85.718 85.035 83.951 1.00 22.91 380 PRO A CA 1
ATOM 2893 C C . PRO A 1 383 ? 87.161 85.506 84.112 1.00 22.19 380 PRO A C 1
ATOM 2894 O O . PRO A 1 383 ? 87.456 86.445 84.838 1.00 22.45 380 PRO A O 1
ATOM 2898 N N . ALA A 1 384 ? 88.072 84.886 83.371 1.00 21.99 381 ALA A N 1
ATOM 2899 C CA . ALA A 1 384 ? 89.374 85.506 83.182 1.00 20.36 381 ALA A CA 1
ATOM 2900 C C . ALA A 1 384 ? 89.212 86.896 82.590 1.00 23.02 381 ALA A C 1
ATOM 2901 O O . ALA A 1 384 ? 88.371 87.119 81.714 1.00 23.64 381 ALA A O 1
ATOM 2903 N N . MET A 1 385 ? 90.041 87.820 83.056 1.00 21.61 382 MET A N 1
ATOM 2904 C CA . MET A 1 385 ? 89.974 89.218 82.648 1.00 21.17 382 MET A CA 1
ATOM 2905 C C . MET A 1 385 ? 91.101 89.545 81.680 1.00 21.27 382 MET A C 1
ATOM 2906 O O . MET A 1 385 ? 92.285 89.439 82.029 1.00 22.11 382 MET A O 1
ATOM 2911 N N . ARG A 1 386 ? 90.725 90.029 80.501 1.00 23.31 383 ARG A N 1
ATOM 2912 C CA . ARG A 1 386 ? 91.705 90.515 79.551 1.00 25.67 383 ARG A CA 1
ATOM 2913 C C . ARG A 1 386 ? 92.431 91.736 80.111 1.00 27.79 383 ARG A C 1
ATOM 2914 O O . ARG A 1 386 ? 91.861 92.554 80.843 1.00 24.19 383 ARG A O 1
ATOM 2922 N N . LYS A 1 387 ? 93.706 91.850 79.763 1.00 22.42 384 LYS A N 1
ATOM 2923 C CA . LYS A 1 387 ? 94.504 92.979 80.223 1.00 24.13 384 LYS A CA 1
ATOM 2924 C C . LYS A 1 387 ? 93.837 94.296 79.820 1.00 24.12 384 LYS A C 1
ATOM 2925 O O . LYS A 1 387 ? 93.376 94.466 78.685 1.00 26.62 384 LYS A O 1
ATOM 2931 N N . GLY A 1 388 ? 93.736 95.198 80.786 1.00 27.40 385 GLY A N 1
ATOM 2932 C CA . GLY A 1 388 ? 93.079 96.473 80.613 1.00 27.00 385 GLY A CA 1
ATOM 2933 C C . GLY A 1 388 ? 91.637 96.484 81.061 1.00 28.81 385 GLY A C 1
ATOM 2934 O O . GLY A 1 388 ? 91.026 97.558 81.104 1.00 28.96 385 GLY A O 1
ATOM 2935 N N . TRP A 1 389 ? 91.074 95.317 81.392 1.00 25.17 386 TRP A N 1
ATOM 2936 C CA . TRP A 1 389 ? 89.660 95.210 81.711 1.00 25.36 386 TRP A CA 1
ATOM 2937 C C . TRP A 1 389 ? 89.338 94.745 83.115 1.00 24.46 386 TRP A C 1
ATOM 2938 O O . TRP A 1 389 ? 88.197 94.937 83.541 1.00 25.86 386 TRP A O 1
ATOM 2949 N N . PHE A 1 390 ? 90.287 94.172 83.854 1.00 25.84 387 PHE A N 1
ATOM 2950 C CA . PHE A 1 390 ? 89.976 93.703 85.203 1.00 23.31 387 PHE A CA 1
ATOM 2951 C C . PHE A 1 390 ? 89.492 94.845 86.073 1.00 26.30 387 PHE A C 1
ATOM 2952 O O . PHE A 1 390 ? 88.573 94.677 86.886 1.00 28.25 387 PHE A O 1
ATOM 2960 N N . SER A 1 391 ? 90.070 96.023 85.892 1.00 25.70 388 SER A N 1
ATOM 2961 C CA . SER A 1 391 ? 89.739 97.164 86.739 1.00 28.45 388 SER A CA 1
ATOM 2962 C C . SER A 1 391 ? 88.465 97.865 86.303 1.00 29.94 388 SER A C 1
ATOM 2963 O O . SER A 1 391 ? 88.065 98.842 86.954 1.00 29.82 388 SER A O 1
ATOM 2966 N N . ARG A 1 392 ? 87.810 97.392 85.244 1.00 27.80 389 ARG A N 1
ATOM 2967 C CA . ARG A 1 392 ? 86.536 97.957 84.796 1.00 27.08 389 ARG A CA 1
ATOM 2968 C C . ARG A 1 392 ? 85.340 97.118 85.237 1.00 30.30 389 ARG A C 1
ATOM 2969 O O . ARG A 1 392 ? 84.213 97.372 84.798 1.00 27.32 389 ARG A O 1
ATOM 2973 N N . TYR A 1 393 ? 85.552 96.109 86.090 1.00 27.02 390 TYR A N 1
ATOM 2974 C CA . TYR A 1 393 ? 84.461 95.192 86.395 1.00 26.89 390 TYR A CA 1
ATOM 2975 C C . TYR A 1 393 ? 83.277 95.870 87.074 1.00 29.49 390 TYR A C 1
ATOM 2976 O O . TYR A 1 393 ? 82.157 95.363 86.975 1.00 25.38 390 TYR A O 1
ATOM 2985 N N . LYS A 1 394 ? 83.488 96.977 87.797 1.00 25.94 391 LYS A N 1
ATOM 2986 C CA . LYS A 1 394 ? 82.347 97.685 88.376 1.00 27.35 391 LYS A CA 1
ATOM 2987 C C . LYS A 1 394 ? 81.436 98.256 87.295 1.00 29.50 391 LYS A C 1
ATOM 2988 O O . LYS A 1 394 ? 80.244 98.470 87.551 1.00 29.19 391 LYS A O 1
ATOM 2994 N N . ASP A 1 395 ? 81.959 98.509 86.094 1.00 26.42 392 ASP A N 1
ATOM 2995 C CA . ASP A 1 395 ? 81.081 98.901 84.993 1.00 31.56 392 ASP A CA 1
ATOM 2996 C C . ASP A 1 395 ? 80.050 97.819 84.720 1.00 32.62 392 ASP A C 1
ATOM 2997 O O . ASP A 1 395 ? 78.923 98.125 84.327 1.00 32.72 392 ASP A O 1
ATOM 3002 N N . MET A 1 396 ? 80.419 96.552 84.916 1.00 26.12 393 MET A N 1
ATOM 3003 C CA . MET A 1 396 ? 79.496 95.454 84.699 1.00 26.82 393 MET A CA 1
ATOM 3004 C C . MET A 1 396 ? 78.630 95.153 85.914 1.00 27.35 393 MET A C 1
ATOM 3005 O O . MET A 1 396 ? 77.455 94.803 85.760 1.00 31.38 393 MET A O 1
ATOM 3010 N N . ALA A 1 397 ? 79.172 95.303 87.133 1.00 26.40 394 ALA A N 1
ATOM 3011 C CA . ALA A 1 397 ? 78.439 94.943 88.341 1.00 25.08 394 ALA A CA 1
ATOM 3012 C C . ALA A 1 397 ? 77.375 95.965 88.743 1.00 26.80 394 ALA A C 1
ATOM 3013 O O . ALA A 1 397 ? 76.452 95.621 89.480 1.00 30.29 394 ALA A O 1
ATOM 3015 N N . LYS A 1 398 ? 77.527 97.224 88.350 1.00 28.75 395 LYS A N 1
ATOM 3016 C CA . LYS A 1 398 ? 76.647 98.265 88.882 1.00 31.79 395 LYS A CA 1
ATOM 3017 C C . LYS A 1 398 ? 75.222 98.129 88.332 1.00 30.46 395 LYS A C 1
ATOM 3018 O O . LYS A 1 398 ? 75.017 97.669 87.207 1.00 30.61 395 LYS A O 1
ATOM 3024 N N . PRO A 1 399 ? 74.211 98.523 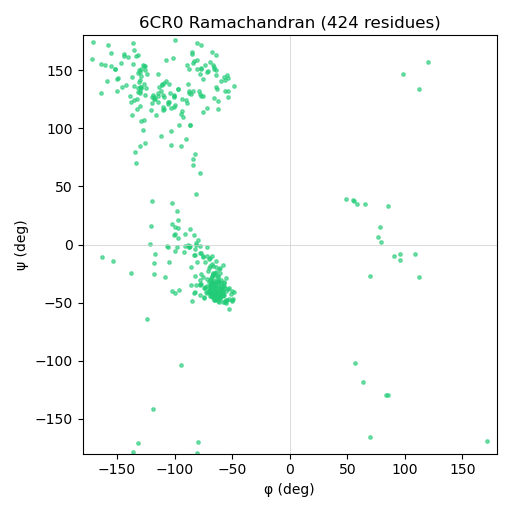89.113 1.00 29.93 396 PRO A N 1
ATOM 3025 C CA . PRO A 1 399 ? 72.826 98.422 88.638 1.00 36.70 396 PRO A CA 1
ATOM 3026 C C . PRO A 1 399 ? 72.539 99.419 87.521 1.00 42.48 396 PRO A C 1
ATOM 3027 O O . PRO A 1 399 ? 73.207 100.446 87.370 1.00 35.76 396 PRO A O 1
ATOM 3031 N N . GLU A 1 400 ? 71.521 99.096 86.728 1.00 37.09 397 GLU A N 1
ATOM 3032 C CA . GLU A 1 400 ? 70.973 100.018 85.731 1.00 44.82 397 GLU A CA 1
ATOM 3033 C C . GLU A 1 400 ? 69.473 100.106 86.020 1.00 43.88 397 GLU A C 1
ATOM 3034 O O . GLU A 1 400 ? 68.670 99.349 85.463 1.00 35.00 397 GLU A O 1
ATOM 3040 N N . ASN A 1 401 ? 69.111 101.031 86.909 1.00 38.67 398 ASN A N 1
ATOM 3041 C CA . ASN A 1 401 ? 67.743 101.228 87.377 1.00 52.10 398 ASN A CA 1
ATOM 3042 C C . ASN A 1 401 ? 67.137 99.965 87.996 1.00 36.65 398 ASN A C 1
ATOM 3043 O O . ASN A 1 401 ? 67.419 99.655 89.160 1.00 39.99 398 ASN A O 1
ATOM 3048 N N . ARG A 1 402 ? 66.283 99.252 87.264 1.00 35.55 399 ARG A N 1
ATOM 3049 C CA . ARG A 1 402 ? 65.603 98.082 87.799 1.00 39.47 399 ARG A CA 1
ATOM 3050 C C . ARG A 1 402 ? 66.292 96.786 87.411 1.00 37.95 399 ARG A C 1
ATOM 3051 O O . ARG A 1 402 ? 65.829 95.711 87.803 1.00 33.06 399 ARG A O 1
ATOM 3059 N N . LEU A 1 403 ? 67.357 96.867 86.627 1.00 32.70 400 LEU A N 1
ATOM 3060 C CA . LEU A 1 403 ? 68.185 95.713 86.295 1.00 31.16 400 LEU A CA 1
ATOM 3061 C C . LEU A 1 403 ? 69.405 95.669 87.208 1.00 34.62 400 LEU A C 1
ATOM 3062 O O . LEU A 1 403 ? 70.080 96.685 87.410 1.00 32.13 400 LEU A O 1
ATOM 3067 N N . PHE A 1 404 ? 69.699 94.482 87.741 1.00 31.76 401 PHE A N 1
ATOM 3068 C CA . PHE A 1 404 ? 70.828 94.272 88.638 1.00 27.82 401 PHE A CA 1
ATOM 3069 C C . PHE A 1 404 ? 71.621 93.109 88.077 1.00 30.10 401 PHE A C 1
ATOM 3070 O O . PHE A 1 404 ? 71.069 92.262 87.383 1.00 31.36 401 PHE A O 1
ATOM 3078 N N . PHE A 1 405 ? 72.910 93.075 88.385 1.00 30.10 402 PHE A N 1
ATOM 3079 C CA . PHE A 1 405 ? 73.834 92.228 87.643 1.00 26.40 402 PHE A CA 1
ATOM 3080 C C . PHE A 1 405 ? 74.714 91.455 88.604 1.00 26.29 402 PHE A C 1
ATOM 3081 O O . PHE A 1 405 ? 75.379 92.040 89.459 1.00 28.79 402 PHE A O 1
ATOM 3089 N N . ALA A 1 406 ? 74.712 90.135 88.453 1.00 28.05 403 ALA A N 1
ATOM 3090 C CA . ALA A 1 406 ? 75.501 89.262 89.304 1.00 26.38 403 ALA A CA 1
ATOM 3091 C C . ALA A 1 406 ? 76.176 88.220 88.423 1.00 24.89 403 ALA A C 1
ATOM 3092 O O . ALA A 1 406 ? 76.084 88.248 87.189 1.00 26.07 403 ALA A O 1
ATOM 3094 N N . GLY A 1 407 ? 76.911 87.317 89.069 1.00 23.65 404 GLY A N 1
ATOM 3095 C CA . GLY A 1 407 ? 77.767 86.380 88.366 1.00 25.57 404 GLY A CA 1
ATOM 3096 C C . GLY A 1 407 ? 79.213 86.549 88.783 1.00 24.88 404 GLY A C 1
ATOM 3097 O O . GLY A 1 407 ? 79.609 87.624 89.256 1.00 23.50 404 GLY A O 1
ATOM 3098 N N . SER A 1 408 ? 80.019 85.498 88.598 1.00 22.94 405 SER A N 1
ATOM 3099 C CA . SER A 1 408 ? 81.412 85.541 89.032 1.00 23.27 405 SER A CA 1
ATOM 3100 C C . SER A 1 408 ? 82.133 86.795 88.534 1.00 22.02 405 SER A C 1
ATOM 3101 O O . SER A 1 408 ? 82.928 87.401 89.269 1.00 22.04 405 SER A O 1
ATOM 3104 N N . ALA A 1 409 ? 81.878 87.203 87.289 1.00 24.01 406 ALA A N 1
ATOM 3105 C CA . ALA A 1 409 ? 82.638 88.299 86.707 1.00 24.20 406 ALA A CA 1
ATOM 3106 C C . ALA A 1 409 ? 82.372 89.625 87.391 1.00 23.48 406 ALA A C 1
ATOM 3107 O O . ALA A 1 409 ? 83.194 90.543 87.273 1.00 26.13 406 ALA A O 1
ATOM 3109 N N . THR A 1 410 ? 81.269 89.730 88.125 1.00 26.57 407 THR A N 1
ATOM 3110 C CA . THR A 1 410 ? 80.935 90.950 88.840 1.00 26.60 407 THR A CA 1
ATOM 3111 C C . THR A 1 410 ? 81.484 90.965 90.258 1.00 25.50 407 THR A C 1
ATOM 3112 O O . THR A 1 410 ? 81.273 91.953 90.971 1.00 26.84 407 THR A O 1
ATOM 3116 N N . ALA A 1 411 ? 82.167 89.902 90.688 1.00 24.77 408 ALA A N 1
ATOM 3117 C CA . ALA A 1 411 ? 82.586 89.821 92.076 1.00 22.37 408 ALA A CA 1
ATOM 3118 C C . ALA A 1 411 ? 83.807 90.693 92.343 1.00 22.12 408 ALA A C 1
ATOM 3119 O O . ALA A 1 411 ? 84.713 90.808 91.511 1.00 25.49 408 ALA A O 1
ATOM 3121 N N . ASP A 1 412 ? 83.853 91.249 93.568 1.00 22.58 409 ASP A N 1
ATOM 3122 C CA . ASP A 1 412 ? 85.050 91.932 94.043 1.00 21.65 409 ASP A CA 1
ATOM 3123 C C . ASP A 1 412 ? 86.203 90.949 94.254 1.00 22.83 409 ASP A C 1
ATOM 3124 O O . ASP A 1 412 ? 87.369 91.258 93.974 1.00 21.32 409 ASP A O 1
ATOM 3129 N N . GLY A 1 413 ? 85.901 89.778 94.808 1.00 19.20 410 GLY A N 1
ATOM 3130 C CA . GLY A 1 413 ? 86.933 88.883 95.272 1.00 19.32 410 GLY A CA 1
ATOM 3131 C C . GLY A 1 413 ? 87.318 87.840 94.247 1.00 21.74 410 GLY A C 1
ATOM 3132 O O . GLY A 1 413 ? 88.036 88.119 93.283 1.00 19.19 410 GLY A O 1
ATOM 3133 N N . TRP A 1 414 ? 86.848 86.616 94.457 1.00 18.02 411 TRP A N 1
ATOM 3134 C CA . TRP A 1 414 ? 87.287 85.463 93.679 1.00 17.86 411 TRP A CA 1
ATOM 3135 C C . TRP A 1 414 ? 86.500 85.372 92.369 1.00 19.04 411 TRP A C 1
ATOM 3136 O O . TRP A 1 414 ? 85.626 84.518 92.175 1.00 19.66 411 TRP A O 1
ATOM 3147 N N . HIS A 1 415 ? 86.835 86.275 91.433 1.00 19.70 412 HIS A N 1
ATOM 3148 C CA . HIS A 1 415 ? 85.982 86.483 90.255 1.00 20.01 412 HIS A CA 1
ATOM 3149 C C . HIS A 1 415 ? 86.077 85.376 89.200 1.00 19.27 412 HIS A C 1
ATOM 3150 O O . HIS A 1 415 ? 85.247 85.360 88.280 1.00 23.10 412 HIS A O 1
ATOM 3157 N N . GLU A 1 416 ? 87.030 84.447 89.298 1.00 18.74 413 GLU A N 1
ATOM 3158 C CA . GLU A 1 416 ? 87.050 83.285 88.418 1.00 17.58 413 GLU A CA 1
ATOM 3159 C C . GLU A 1 416 ? 86.470 82.040 89.080 1.00 21.86 413 GLU A C 1
ATOM 3160 O O . GLU A 1 416 ? 86.673 80.927 88.577 1.00 25.78 413 GLU A O 1
ATOM 3166 N N . TYR A 1 417 ? 85.754 82.199 90.190 1.00 19.62 414 TYR A N 1
ATOM 3167 C CA . TYR A 1 417 ? 85.407 81.080 91.041 1.00 18.95 414 TYR A CA 1
ATOM 3168 C C . TYR A 1 417 ? 83.931 81.035 91.442 1.00 17.52 414 TYR A C 1
ATOM 3169 O O . TYR A 1 417 ? 83.185 82.025 91.378 1.00 19.09 414 TYR A O 1
ATOM 3178 N N . ILE A 1 418 ? 83.537 79.843 91.908 1.00 18.65 415 ILE A N 1
ATOM 3179 C CA . ILE A 1 418 ? 82.258 79.672 92.594 1.00 19.59 415 ILE A CA 1
ATOM 3180 C C . ILE A 1 418 ? 82.110 80.697 93.705 1.00 18.38 415 ILE A C 1
ATOM 3181 O O . ILE A 1 418 ? 81.032 81.276 93.896 1.00 19.07 415 ILE A O 1
ATOM 3186 N N . ASP A 1 419 ? 83.186 80.937 94.471 1.00 20.14 416 ASP A N 1
ATOM 3187 C CA . ASP A 1 419 ? 83.064 81.851 95.602 1.00 19.16 416 ASP A CA 1
ATOM 3188 C C . ASP A 1 419 ? 82.631 83.237 95.149 1.00 21.32 416 ASP A C 1
ATOM 3189 O O . ASP A 1 419 ? 81.807 83.879 95.800 1.00 20.04 416 ASP A O 1
ATOM 3194 N N . GLY A 1 420 ? 83.182 83.716 94.036 1.00 20.17 417 GLY A N 1
ATOM 3195 C CA . GLY A 1 420 ? 82.763 85.008 93.510 1.00 19.62 417 GLY A CA 1
ATOM 3196 C C . GLY A 1 420 ? 81.316 85.028 93.055 1.00 19.40 417 GLY A C 1
ATOM 3197 O O . GLY A 1 420 ? 80.607 86.024 93.238 1.00 22.19 417 GLY A O 1
ATOM 3198 N N . ALA A 1 421 ? 80.869 83.942 92.420 1.00 21.96 418 ALA A N 1
ATOM 3199 C CA . ALA A 1 421 ? 79.464 83.854 92.054 1.00 20.81 418 ALA A CA 1
ATOM 3200 C C . ALA A 1 421 ? 78.570 83.989 93.280 1.00 23.83 418 ALA A C 1
ATOM 3201 O O . ALA A 1 421 ? 77.589 84.729 93.261 1.00 24.16 418 ALA A O 1
ATOM 3203 N N . ILE A 1 422 ? 78.916 83.309 94.371 1.00 21.07 419 ILE A N 1
ATOM 3204 C CA . ILE A 1 422 ? 78.104 83.385 95.583 1.00 21.07 419 ILE A CA 1
ATOM 3205 C C . ILE A 1 422 ? 78.162 84.782 96.180 1.00 22.18 419 ILE A C 1
ATOM 3206 O O . ILE A 1 422 ? 77.130 85.363 96.526 1.00 22.70 419 ILE A O 1
ATOM 3211 N N . GLU A 1 423 ? 79.363 85.353 96.272 1.00 20.94 420 GLU A N 1
ATOM 3212 C CA . GLU A 1 423 ? 79.508 86.739 96.710 1.00 21.22 420 GLU A CA 1
ATOM 3213 C C . GLU A 1 423 ? 78.565 87.664 95.954 1.00 24.49 420 GLU A C 1
ATOM 3214 O O . GLU A 1 423 ? 77.895 88.523 96.542 1.00 25.16 420 GLU A O 1
ATOM 3220 N N . SER A 1 424 ? 78.522 87.529 94.634 1.00 23.28 421 SER A N 1
ATOM 3221 C CA . SER A 1 424 ? 77.704 88.427 93.831 1.00 24.52 421 SER A CA 1
ATOM 3222 C C . SER A 1 424 ? 76.217 88.217 94.096 1.00 27.92 421 SER A C 1
ATOM 3223 O O . SER A 1 424 ? 75.428 89.169 93.999 1.00 25.78 421 SER A O 1
ATOM 3226 N N . GLY A 1 425 ? 75.826 86.994 94.455 1.00 24.68 422 GLY A N 1
ATOM 3227 C CA . GLY A 1 425 ? 74.443 86.729 94.809 1.00 29.00 422 GLY A CA 1
ATOM 3228 C C . GLY A 1 425 ? 74.054 87.373 96.127 1.00 29.18 422 GLY A C 1
ATOM 3229 O O . GLY A 1 425 ? 72.968 87.942 96.252 1.00 27.33 422 GLY A O 1
ATOM 3230 N N . ILE A 1 426 ? 74.946 87.320 97.124 1.00 27.24 423 ILE A N 1
ATOM 3231 C CA . ILE A 1 426 ? 74.681 88.009 98.390 1.00 29.61 423 ILE A CA 1
ATOM 3232 C C . ILE A 1 426 ? 74.594 89.510 98.168 1.00 28.26 423 ILE A C 1
ATOM 3233 O O . ILE A 1 426 ? 73.699 90.176 98.689 1.00 26.22 423 ILE A O 1
ATOM 3238 N N . ARG A 1 427 ? 75.518 90.057 97.387 1.00 24.93 424 ARG A N 1
ATOM 3239 C CA . ARG A 1 427 ? 75.559 91.492 97.125 1.00 26.67 424 ARG A CA 1
ATOM 3240 C C . ARG A 1 427 ? 74.323 91.976 96.384 1.00 29.52 424 ARG A C 1
ATOM 3241 O O . ARG A 1 427 ? 73.746 93.012 96.729 1.00 30.65 424 ARG A O 1
ATOM 3249 N N . VAL A 1 428 ? 73.912 91.264 95.332 1.00 27.87 425 VAL A N 1
ATOM 3250 C CA . VAL A 1 428 ? 72.768 91.738 94.569 1.00 28.50 425 VAL A CA 1
ATOM 3251 C C . VAL A 1 428 ? 71.487 91.620 95.389 1.00 28.30 425 VAL A C 1
ATOM 3252 O O . VAL A 1 428 ? 70.577 92.441 95.243 1.00 30.29 425 VAL A O 1
ATOM 3256 N N . GLY A 1 429 ? 71.406 90.639 96.297 1.00 29.76 426 GLY A N 1
ATOM 3257 C CA . GLY A 1 429 ? 70.276 90.594 97.212 1.00 31.52 426 GLY A CA 1
ATOM 3258 C C . GLY A 1 429 ? 70.241 91.797 98.131 1.00 37.85 426 GLY A C 1
ATOM 3259 O O . GLY A 1 429 ? 69.165 92.273 98.518 1.00 31.90 426 GLY A O 1
ATOM 3260 N N . ARG A 1 430 ? 71.416 92.314 98.485 1.00 29.42 427 ARG A N 1
ATOM 3261 C CA . ARG A 1 430 ? 71.492 93.508 99.313 1.00 27.52 427 ARG A CA 1
ATOM 3262 C C . ARG A 1 430 ? 71.065 94.736 98.520 1.00 33.34 427 ARG A C 1
ATOM 3263 O O . ARG A 1 430 ? 70.308 95.572 99.028 1.00 33.42 427 ARG A O 1
ATOM 3271 N N . GLU A 1 431 ? 71.493 94.836 97.257 1.00 28.86 428 GLU A N 1
ATOM 3272 C CA . GLU A 1 431 ? 71.136 95.987 96.431 1.00 33.76 428 GLU A CA 1
ATOM 3273 C C . GLU A 1 431 ? 69.633 96.065 96.225 1.00 33.99 428 GLU A C 1
ATOM 3274 O O . GLU A 1 431 ? 69.046 97.153 96.263 1.00 35.95 428 GLU A O 1
ATOM 3280 N N . ILE A 1 432 ? 68.993 94.920 96.015 1.00 32.16 429 ILE A N 1
ATOM 3281 C CA . ILE A 1 432 ? 67.550 94.918 95.815 1.00 35.21 429 ILE A CA 1
ATOM 3282 C C . ILE A 1 432 ? 66.829 95.179 97.127 1.00 39.73 429 ILE A C 1
ATOM 3283 O O . ILE A 1 432 ? 65.800 95.866 97.156 1.00 34.71 429 ILE A O 1
ATOM 3288 N N . ARG A 1 433 ? 67.358 94.654 98.236 1.00 30.15 430 ARG A N 1
ATOM 3289 C CA . ARG A 1 433 ? 66.813 94.997 99.553 1.00 33.38 430 ARG A CA 1
ATOM 3290 C C . ARG A 1 433 ? 66.693 96.507 99.710 1.00 40.20 430 ARG A C 1
ATOM 3291 O O . ARG A 1 433 ? 65.642 97.034 100.114 1.00 38.73 430 ARG A O 1
ATOM 3299 N N . HIS A 1 434 ? 67.748 97.230 99.359 1.00 33.20 431 HIS A N 1
ATOM 3300 C CA . HIS A 1 434 ? 67.711 98.676 99.527 1.00 45.60 431 HIS A CA 1
ATOM 3301 C C . HIS A 1 434 ? 66.891 99.362 98.448 1.00 43.39 431 HIS A C 1
ATOM 3302 O O . HIS A 1 434 ? 66.259 100.384 98.719 1.00 41.01 431 HIS A O 1
ATOM 3309 N N . PHE A 1 435 ? 66.896 98.838 97.227 1.00 33.51 432 PHE A N 1
ATOM 3310 C CA . PHE A 1 435 ? 66.062 99.424 96.183 1.00 36.05 432 PHE A CA 1
ATOM 3311 C C . PHE A 1 435 ? 64.597 99.375 96.581 1.00 45.77 432 PHE A C 1
ATOM 3312 O O . PHE A 1 435 ? 63.840 100.323 96.335 1.00 43.73 432 PHE A O 1
ATOM 3320 N N . MET A 1 436 ? 64.185 98.287 97.227 1.00 40.16 433 MET A N 1
ATOM 3321 C CA . MET A 1 436 ? 62.799 98.138 97.648 1.00 41.22 433 MET A CA 1
ATOM 3322 C C . MET A 1 436 ? 62.472 98.884 98.934 1.00 55.31 433 MET A C 1
ATOM 3323 O O . MET A 1 436 ? 61.286 99.054 99.235 1.00 67.42 433 MET A O 1
ATOM 3328 N N . LYS A 1 437 ? 63.472 99.327 99.694 1.00 65.40 434 LYS A N 1
ATOM 3329 C CA . LYS A 1 437 ? 63.229 100.099 100.912 1.00 66.56 434 LYS A CA 1
ATOM 3330 C C . LYS A 1 437 ? 62.861 101.539 100.561 1.00 79.50 434 LYS A C 1
ATOM 3331 O O . LYS A 1 437 ? 63.382 102.106 99.599 1.00 79.16 434 LYS A O 1
#

Solvent-accessible surface area: 16364 Å² total; per-residue (Å²): 130,48,38,0,0,0,5,12,0,14,8,7,0,0,0,0,0,15,41,0,15,82,50,70,22,49,3,2,1,1,14,20,29,156,51,16,4,17,52,9,32,45,33,111,10,51,70,87,92,3,27,1,17,34,11,33,0,8,120,25,2,55,37,0,62,44,1,1,122,136,48,68,35,28,39,78,133,28,75,54,115,64,45,88,19,2,43,0,10,37,54,124,43,53,90,70,100,7,83,43,80,61,12,71,98,41,24,27,45,0,1,84,98,1,0,77,75,2,145,86,0,2,44,144,15,80,52,3,58,75,30,141,56,0,52,114,30,2,43,48,1,0,56,81,27,1,110,83,36,77,27,74,146,22,15,56,5,0,0,7,0,6,0,0,17,31,0,0,6,45,5,66,51,0,0,2,0,0,1,0,3,0,5,1,12,0,74,82,55,10,105,33,0,4,27,4,54,70,93,38,60,6,96,62,14,0,68,39,0,0,74,24,0,45,100,74,20,101,32,76,43,53,63,20,34,37,13,37,31,1,33,24,85,95,75,12,1,49,0,33,1,57,68,160,92,84,37,79,6,78,0,0,0,0,13,28,18,5,56,11,8,82,56,15,65,25,53,77,98,11,30,91,62,0,122,36,0,17,60,91,0,1,21,1,27,1,4,11,0,2,0,20,0,129,58,63,41,14,7,7,53,0,15,2,9,22,77,27,12,2,2,10,0,61,17,90,25,76,65,132,174,24,0,0,0,0,38,0,27,0,0,49,25,84,62,21,81,13,148,67,79,103,32,2,4,31,28,0,112,142,9,24,34,143,12,82,18,61,78,29,56,46,48,25,10,21,121,20,68,76,0,81,0,14,48,4,0,2,68,69,30,49,3,21,49,7,104,42,3,5,71,51,30,83,36,2,4,0,2,8,14,8,7,1,34,0,0,3,20,30,19,1,0,10,0,18,0,0,60,29,0,0,127,44,0,128,124,85,72,114

InterPro domains:
  IPR001613 Flavin amine oxidase [PR00757] (7-26)
  IPR001613 Flavin amine oxidase [PR00757] (411-428)
  IPR002937 Amine oxidase [PF01593] (15-429)
  IPR036188 FAD/NAD(P)-binding domain superfamily [G3DSA:3.50.50.60] (1-101)
  IPR036188 FAD/NAD(P)-binding domain superfamily [G3DSA:3.50.50.60] (175-312)
  IPR036188 FAD/NAD(P)-binding domain superfamily [G3DSA:3.50.50.60] (347-437)
  IPR036188 FAD/NAD(P)-binding domain superfamily [SSF51905] (1-432)
  IPR050703 Flavin Monoamine Oxidase [PTHR43563] (1-434)

Sequence (430 aa):
IYDAIVVGAGFSGLVAARELSSAQGRSVLIIEARHRLGGRTHVVNFLGRPVEIGGAGVHWCQPHVFAEMQRYGFGFKEAPLADLDKAYMVFADGQKIDVPPATFDEEYTTAFEKFCSRSRELFPRPYSSPLDNHEVSNLDGVSARDHLESLGLNELQLASMNAELTLYGGAPTTELSYPSFVKFHALASWDTITFTDSEKRYHVQGGTNALCQAIFDDCRADSEFGVPVEAVAQTDNGVTVTLADKRVFRALTCVLTLPTKVYADVRFEPPLPPEKRAFIEHAEMADGAELYVHVRQNLGNTFTFCDDPNPFNAVQTYAYDDELGTILKITIGRQSLINLENFDAIAAEIRKIHGDVEVLEALPYNWAMDEYARTSYPAMRKGWFSRYKDMAKPENRLFFAGSATADGWHEYIDGAIESGIRVGREIRHFMK

CATH classification: 3.50.50.60